Protein AF-0000000066527204 (afdb_homodimer)

Organism: Pseudomonas aeruginosa (strain ATCC 15692 / DSM 22644 / CIP 104116 / JCM 14847 / LMG 12228 / 1C / PRS 101 / PAO1) (NCBI:txid208964)

Structure (mmCIF, N/CA/C/O backbone):
data_AF-0000000066527204-model_v1
#
loop_
_entity.id
_entity.type
_entity.pdbx_description
1 polymer 'Probable transcriptional regulator'
#
loop_
_atom_site.group_PDB
_atom_site.id
_atom_site.type_symbol
_atom_site.label_atom_id
_atom_site.label_alt_id
_atom_site.label_comp_id
_atom_site.label_asym_id
_atom_site.label_entity_id
_atom_site.label_seq_id
_atom_site.pdbx_PDB_ins_code
_atom_site.Cartn_x
_atom_site.Cartn_y
_atom_site.Cartn_z
_atom_site.occupancy
_atom_site.B_iso_or_equiv
_atom_site.auth_seq_id
_atom_site.auth_comp_id
_atom_site.auth_asym_id
_atom_site.auth_atom_id
_atom_site.pdbx_PDB_model_num
ATOM 1 N N . MET A 1 1 ? 31.859 -23.359 -24.094 1 34.75 1 MET A N 1
ATOM 2 C CA . MET A 1 1 ? 30.422 -23.547 -24.062 1 34.75 1 MET A CA 1
ATOM 3 C C . MET A 1 1 ? 29.703 -22.25 -23.734 1 34.75 1 MET A C 1
ATOM 5 O O . MET A 1 1 ? 30.031 -21.594 -22.75 1 34.75 1 MET A O 1
ATOM 9 N N . PRO A 1 2 ? 29.234 -21.422 -24.672 1 38.5 2 PRO A N 1
ATOM 10 C CA . P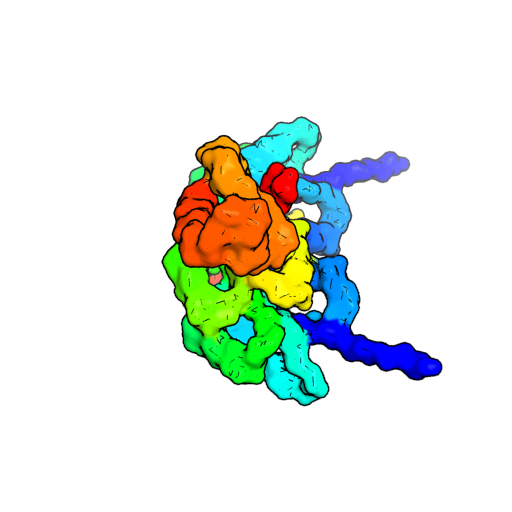RO A 1 2 ? 28.734 -20.062 -24.391 1 38.5 2 PRO A CA 1
ATOM 11 C C . PRO A 1 2 ? 27.719 -20.047 -23.25 1 38.5 2 PRO A C 1
ATOM 13 O O . PRO A 1 2 ? 26.984 -21.016 -23.047 1 38.5 2 PRO A O 1
ATOM 16 N N . SER A 1 3 ? 28.094 -19.703 -22.062 1 41.5 3 SER A N 1
ATOM 17 C CA . SER A 1 3 ? 27.156 -19.531 -20.953 1 41.5 3 SER A CA 1
ATOM 18 C C . SER A 1 3 ? 25.844 -18.922 -21.438 1 41.5 3 SER A C 1
ATOM 20 O O . SER A 1 3 ? 25.812 -17.766 -21.891 1 41.5 3 SER A O 1
ATOM 22 N N . THR A 1 4 ? 25.078 -19.594 -22.25 1 41 4 THR A N 1
ATOM 23 C CA . THR A 1 4 ? 23.766 -19.141 -22.719 1 41 4 THR A CA 1
ATOM 24 C C . THR A 1 4 ? 23.094 -18.25 -21.656 1 41 4 THR A C 1
ATOM 26 O O . THR A 1 4 ? 22.75 -18.734 -20.578 1 41 4 THR A O 1
ATOM 29 N N . ARG A 1 5 ? 23.531 -17.188 -21.453 1 47.09 5 ARG A N 1
ATOM 30 C CA . ARG A 1 5 ? 23.047 -16.188 -20.516 1 47.09 5 ARG A CA 1
ATOM 31 C C . ARG A 1 5 ? 21.531 -16.062 -20.578 1 47.09 5 ARG A C 1
ATOM 33 O O . ARG A 1 5 ? 20.984 -15.547 -21.547 1 47.09 5 ARG A O 1
ATOM 40 N N . SER A 1 6 ? 20.812 -17.141 -20.062 1 55.22 6 SER A N 1
ATOM 41 C CA . SER A 1 6 ? 19.344 -17.172 -20.031 1 55.22 6 SER A CA 1
ATOM 42 C C . SER A 1 6 ? 18.766 -15.82 -19.656 1 55.22 6 SER A C 1
ATOM 44 O O . SER A 1 6 ? 19.312 -15.117 -18.812 1 55.22 6 SER A O 1
ATOM 46 N N . LEU A 1 7 ? 18.203 -15.102 -20.609 1 59.31 7 LEU A N 1
ATOM 47 C CA . LEU A 1 7 ? 17.562 -13.805 -20.422 1 59.31 7 LEU A CA 1
ATOM 48 C C . LEU A 1 7 ? 16.797 -13.766 -19.109 1 59.31 7 LEU A C 1
ATOM 50 O O . LEU A 1 7 ? 16.219 -14.773 -18.688 1 59.31 7 LEU A O 1
ATOM 54 N N . PRO A 1 8 ? 17.094 -12.773 -18.391 1 70.94 8 PRO A N 1
ATOM 55 C CA . PRO A 1 8 ? 16.391 -12.672 -17.109 1 70.94 8 PRO A CA 1
ATOM 56 C C . PRO A 1 8 ? 14.875 -12.82 -17.266 1 70.94 8 PRO A C 1
ATOM 58 O O . PRO A 1 8 ? 14.305 -12.422 -18.281 1 70.94 8 PRO A O 1
ATOM 61 N N . ALA A 1 9 ? 14.281 -13.539 -16.438 1 81.5 9 ALA A N 1
ATOM 62 C CA . ALA A 1 9 ? 12.82 -13.641 -16.422 1 81.5 9 ALA A CA 1
ATOM 63 C C . ALA A 1 9 ? 12.172 -12.273 -16.25 1 81.5 9 ALA A C 1
ATOM 65 O O . ALA A 1 9 ? 12.633 -11.453 -15.461 1 81.5 9 ALA A O 1
ATOM 66 N N . ARG A 1 10 ? 11.219 -11.984 -17.062 1 90.88 10 ARG A N 1
ATOM 67 C CA . ARG A 1 10 ? 10.5 -10.711 -17.016 1 90.88 10 ARG A CA 1
ATOM 68 C C . ARG A 1 10 ? 9.352 -10.773 -16.016 1 90.88 10 ARG A C 1
ATOM 70 O O . ARG A 1 10 ? 8.562 -11.719 -16.031 1 90.88 10 ARG A O 1
ATOM 77 N N . VAL A 1 11 ? 9.305 -9.812 -15.156 1 94.12 11 VAL A N 1
ATOM 78 C CA . VAL A 1 11 ? 8.242 -9.703 -14.164 1 94.12 11 VAL A CA 1
ATOM 79 C C . VAL A 1 11 ? 7.551 -8.352 -14.289 1 94.12 11 VAL A C 1
ATOM 81 O O . VAL A 1 11 ? 8.211 -7.316 -14.406 1 94.12 11 VAL A O 1
ATOM 84 N N . ILE A 1 12 ? 6.227 -8.359 -14.344 1 97 12 ILE A N 1
ATOM 85 C CA . ILE A 1 12 ? 5.457 -7.117 -14.336 1 97 12 ILE A CA 1
ATOM 86 C C . ILE A 1 12 ? 4.727 -6.977 -13.008 1 97 12 ILE A C 1
ATOM 88 O O . ILE A 1 12 ? 3.959 -7.859 -12.609 1 97 12 ILE A O 1
ATOM 92 N N . VAL A 1 13 ? 5.008 -5.918 -12.289 1 98.38 13 VAL A N 1
ATOM 93 C CA . VAL A 1 13 ? 4.359 -5.562 -11.031 1 98.38 13 VAL A CA 1
ATOM 94 C C . VAL A 1 13 ? 3.412 -4.383 -11.25 1 98.38 13 VAL A C 1
ATOM 96 O O . VAL A 1 13 ? 3.816 -3.344 -11.773 1 98.38 13 VAL A O 1
ATOM 99 N N . ALA A 1 14 ? 2.105 -4.582 -10.852 1 98.44 14 ALA A N 1
ATOM 100 C CA . ALA A 1 14 ? 1.143 -3.52 -11.133 1 98.44 14 ALA A CA 1
ATOM 101 C C . ALA A 1 14 ? 0.321 -3.188 -9.891 1 98.44 14 ALA A C 1
ATOM 103 O O . ALA A 1 14 ? -0.336 -4.062 -9.32 1 98.44 14 ALA A O 1
ATOM 104 N N . ASP A 1 15 ? 0.324 -1.989 -9.469 1 97.94 15 ASP A N 1
ATOM 105 C CA . ASP A 1 15 ? -0.426 -1.387 -8.367 1 97.94 15 ASP A CA 1
ATOM 106 C C . ASP A 1 15 ? -0.563 0.122 -8.562 1 97.94 15 ASP A C 1
ATOM 108 O O . ASP A 1 15 ? 0.391 0.792 -8.961 1 97.94 15 ASP A O 1
ATOM 112 N N . ASP A 1 16 ? -1.743 0.618 -8.328 1 95 16 ASP A N 1
ATOM 113 C CA . ASP A 1 16 ? -1.927 2.041 -8.586 1 95 16 ASP A CA 1
ATOM 114 C C . ASP A 1 16 ? -1.493 2.883 -7.391 1 95 16 ASP A C 1
ATOM 116 O O . ASP A 1 16 ? -1.488 4.113 -7.457 1 95 16 ASP A O 1
ATOM 120 N N . TYR A 1 17 ? -1.07 2.297 -6.312 1 95.38 17 TYR A N 1
ATOM 121 C CA . TYR A 1 17 ? -0.375 2.984 -5.23 1 95.38 17 TYR A CA 1
ATOM 122 C C . TYR A 1 17 ? 1.136 2.895 -5.41 1 95.38 17 TYR A C 1
ATOM 124 O O . TYR A 1 17 ? 1.727 1.828 -5.223 1 95.38 17 TYR A O 1
ATOM 132 N N . PRO A 1 18 ? 1.774 4 -5.684 1 96.31 18 PRO A N 1
ATOM 133 C CA . PRO A 1 18 ? 3.191 3.977 -6.051 1 96.31 18 PRO A CA 1
ATOM 134 C C . PRO A 1 18 ? 4.078 3.416 -4.941 1 96.31 18 PRO A C 1
ATOM 136 O O . PRO A 1 18 ? 5.016 2.66 -5.219 1 96.31 18 PRO A O 1
ATOM 139 N N . LEU A 1 19 ? 3.814 3.744 -3.701 1 96.31 19 LEU A N 1
ATOM 140 C CA . LEU A 1 19 ? 4.656 3.256 -2.615 1 96.31 19 LEU A CA 1
ATOM 141 C C . LEU A 1 19 ? 4.523 1.745 -2.459 1 96.31 19 LEU A C 1
ATOM 143 O O . LEU A 1 19 ? 5.512 1.054 -2.197 1 96.31 19 LEU A O 1
ATOM 147 N N . PHE A 1 20 ? 3.279 1.28 -2.582 1 97 20 PHE A N 1
ATOM 148 C CA . PHE A 1 20 ? 3.104 -0.165 -2.504 1 97 20 PHE A CA 1
ATOM 149 C C . PHE A 1 20 ? 3.779 -0.855 -3.684 1 97 20 PHE A C 1
ATOM 151 O O . PHE A 1 20 ? 4.441 -1.882 -3.514 1 97 20 PHE A O 1
ATOM 158 N N . ARG A 1 21 ? 3.574 -0.298 -4.863 1 98.12 21 ARG A N 1
ATOM 159 C CA . ARG A 1 21 ? 4.195 -0.821 -6.078 1 98.12 21 ARG A CA 1
ATOM 160 C C . ARG A 1 21 ? 5.711 -0.9 -5.926 1 98.12 21 ARG A C 1
ATOM 162 O O . ARG A 1 21 ? 6.32 -1.909 -6.285 1 98.12 21 ARG A O 1
ATOM 169 N N . ASP A 1 22 ? 6.309 0.138 -5.418 1 97.19 22 ASP A N 1
ATOM 170 C CA . ASP A 1 22 ? 7.746 0.154 -5.16 1 97.19 22 ASP A CA 1
ATOM 171 C C . ASP A 1 22 ? 8.133 -0.944 -4.172 1 97.19 22 ASP A C 1
ATOM 173 O O . ASP A 1 22 ? 9.18 -1.582 -4.328 1 97.19 22 ASP A O 1
ATOM 177 N N . GLY A 1 23 ? 7.289 -1.097 -3.127 1 97.44 23 GLY A N 1
ATOM 178 C CA . GLY A 1 23 ? 7.512 -2.178 -2.18 1 97.44 23 GLY A CA 1
ATOM 179 C C . GLY A 1 23 ? 7.512 -3.549 -2.83 1 97.44 23 GLY A C 1
ATOM 180 O O . GLY A 1 23 ? 8.398 -4.367 -2.564 1 97.44 23 GLY A O 1
ATOM 181 N N . LEU A 1 24 ? 6.539 -3.766 -3.672 1 97.62 24 LEU A N 1
ATOM 182 C CA . LEU A 1 24 ? 6.457 -5.035 -4.387 1 97.62 24 LEU A CA 1
ATOM 183 C C . LEU A 1 24 ? 7.68 -5.242 -5.27 1 97.62 24 LEU A C 1
ATOM 185 O O . LEU A 1 24 ? 8.234 -6.344 -5.324 1 97.62 24 LEU A O 1
ATOM 189 N N . ARG A 1 25 ? 8.055 -4.215 -6.031 1 97.62 25 ARG A N 1
ATOM 190 C CA . ARG A 1 25 ? 9.242 -4.289 -6.879 1 97.62 25 ARG A CA 1
ATOM 191 C C . ARG A 1 25 ? 10.469 -4.711 -6.07 1 97.62 25 ARG A C 1
ATOM 193 O O . ARG A 1 25 ? 11.25 -5.555 -6.512 1 97.62 25 ARG A O 1
ATOM 200 N N . ARG A 1 26 ? 10.633 -4.145 -4.898 1 97.06 26 ARG A N 1
ATOM 201 C CA . ARG A 1 26 ? 11.773 -4.457 -4.047 1 97.06 26 ARG A CA 1
ATOM 202 C C . ARG A 1 26 ? 11.727 -5.91 -3.582 1 97.06 26 ARG A C 1
ATOM 204 O O . ARG A 1 26 ? 12.758 -6.574 -3.5 1 97.06 26 ARG A O 1
ATOM 211 N N . VAL A 1 27 ? 10.539 -6.32 -3.23 1 96.06 27 VAL A N 1
ATOM 212 C CA . VAL A 1 27 ? 10.367 -7.711 -2.828 1 96.06 27 VAL A CA 1
ATOM 213 C C . VAL A 1 27 ? 10.773 -8.633 -3.975 1 96.06 27 VAL A C 1
ATOM 215 O O . VAL A 1 27 ? 11.531 -9.586 -3.773 1 96.06 27 VAL A O 1
ATOM 218 N N . VAL A 1 28 ? 10.312 -8.344 -5.207 1 95.38 28 VAL A N 1
ATOM 219 C CA . VAL A 1 28 ? 10.633 -9.172 -6.371 1 95.38 28 VAL A CA 1
ATOM 220 C C . VAL A 1 28 ? 12.148 -9.172 -6.602 1 95.38 28 VAL A C 1
ATOM 222 O O . VAL A 1 28 ? 12.742 -10.227 -6.82 1 95.38 28 VAL A O 1
ATOM 225 N N . ARG A 1 29 ? 12.781 -8.039 -6.469 1 95.44 29 ARG A N 1
ATOM 226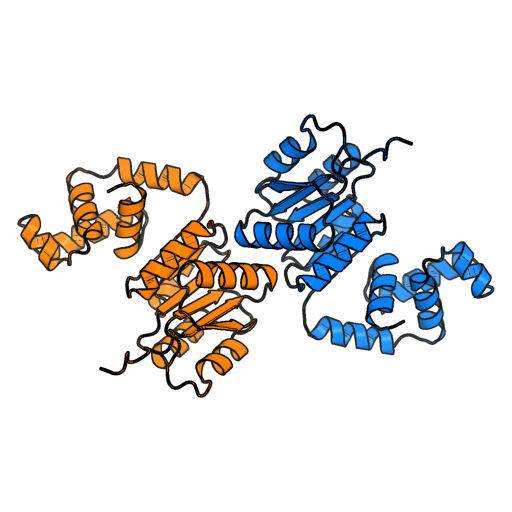 C CA . ARG A 1 29 ? 14.219 -7.922 -6.703 1 95.44 29 ARG A CA 1
ATOM 227 C C . ARG A 1 29 ? 15.008 -8.727 -5.672 1 95.44 29 ARG A C 1
ATOM 229 O O . ARG A 1 29 ? 16.047 -9.297 -5.992 1 95.44 29 ARG A O 1
ATOM 236 N N . ARG A 1 30 ? 14.523 -8.719 -4.527 1 93.75 30 ARG A N 1
ATOM 237 C CA . ARG A 1 30 ? 15.211 -9.414 -3.445 1 93.75 30 ARG A CA 1
ATOM 238 C C . ARG A 1 30 ? 15.086 -10.93 -3.594 1 93.75 30 ARG A C 1
ATOM 240 O O . ARG A 1 30 ? 16.062 -11.656 -3.375 1 93.75 30 ARG A O 1
ATOM 247 N N . TYR A 1 31 ? 13.953 -11.391 -3.99 1 88.31 31 TYR A N 1
ATOM 248 C CA . TYR A 1 31 ? 13.672 -12.82 -3.963 1 88.31 31 TYR A CA 1
ATOM 249 C C . TYR A 1 31 ? 13.859 -13.438 -5.344 1 88.31 31 TYR A C 1
ATOM 251 O O . TYR A 1 31 ? 14.008 -14.656 -5.469 1 88.31 31 TYR A O 1
ATOM 259 N N . LEU A 1 32 ? 13.797 -12.633 -6.387 1 87.81 32 LEU A N 1
ATOM 260 C CA . LEU A 1 32 ? 14.094 -13.008 -7.766 1 87.81 32 LEU A CA 1
ATOM 261 C C . LEU A 1 32 ? 15.117 -12.055 -8.375 1 87.81 32 LEU A C 1
ATOM 263 O O . LEU A 1 32 ? 14.812 -11.328 -9.32 1 87.81 32 LEU A O 1
ATOM 267 N N . PRO A 1 33 ? 16.375 -12.148 -7.926 1 88.44 33 PRO A N 1
ATOM 268 C CA . PRO A 1 33 ? 17.391 -11.133 -8.234 1 88.44 33 PRO A CA 1
ATOM 269 C C . PRO A 1 33 ? 17.734 -11.078 -9.719 1 88.44 33 PRO A C 1
ATOM 271 O O . PRO A 1 33 ? 18.203 -10.055 -10.219 1 88.44 33 PRO A O 1
ATOM 274 N N . GLN A 1 34 ? 17.453 -12.055 -10.484 1 84.69 34 GLN A N 1
ATOM 275 C CA . GLN A 1 34 ? 17.812 -12.07 -11.891 1 84.69 34 GLN A CA 1
ATOM 276 C C . GLN A 1 34 ? 16.672 -11.547 -12.766 1 84.69 34 GLN A C 1
ATOM 278 O O . GLN A 1 34 ? 16.844 -11.367 -13.969 1 84.69 34 GLN A O 1
ATOM 283 N N . ALA A 1 35 ? 15.57 -11.297 -12.18 1 87.38 35 ALA A N 1
ATOM 284 C CA . ALA A 1 35 ? 14.391 -10.906 -12.945 1 87.38 35 ALA A CA 1
ATOM 285 C C . ALA A 1 35 ? 14.484 -9.453 -13.406 1 87.38 35 ALA A C 1
ATOM 287 O O . ALA A 1 35 ? 15.031 -8.609 -12.688 1 87.38 35 ALA A O 1
ATOM 288 N N . ALA A 1 36 ? 14.039 -9.242 -14.594 1 92.38 36 ALA A N 1
ATOM 289 C CA . ALA A 1 36 ? 13.797 -7.879 -15.07 1 92.38 36 ALA A CA 1
ATOM 290 C C . ALA A 1 36 ? 12.398 -7.402 -14.695 1 92.38 36 ALA A C 1
ATOM 292 O O . ALA A 1 36 ? 11.398 -7.941 -15.195 1 92.38 36 ALA A O 1
ATOM 293 N N . VAL A 1 37 ? 12.336 -6.383 -13.891 1 95.31 37 VAL A N 1
ATOM 294 C CA . VAL A 1 37 ? 11.047 -5.98 -13.328 1 95.31 37 VAL A CA 1
ATOM 295 C C . VAL A 1 37 ? 10.555 -4.707 -14.023 1 95.31 37 VAL A C 1
ATOM 297 O O . VAL A 1 37 ? 11.305 -3.732 -14.141 1 95.31 37 VAL A O 1
ATOM 300 N N . SER A 1 38 ? 9.359 -4.75 -14.523 1 96.56 38 SER A N 1
ATOM 301 C CA . SER A 1 38 ? 8.648 -3.574 -15.016 1 96.56 38 SER A CA 1
ATOM 302 C C . SER A 1 38 ? 7.457 -3.234 -14.133 1 96.56 38 SER A C 1
ATOM 304 O O . SER A 1 38 ? 6.879 -4.117 -13.492 1 96.56 38 SER A O 1
ATOM 306 N N . GLU A 1 39 ? 7.137 -1.976 -14.07 1 97.88 39 GLU A N 1
ATOM 307 C CA . GLU A 1 39 ? 6.082 -1.497 -13.18 1 97.88 39 GLU A CA 1
ATOM 308 C C . GLU A 1 39 ? 4.945 -0.853 -13.977 1 97.88 39 GLU A C 1
ATOM 310 O O . GLU A 1 39 ? 5.184 -0.199 -14.992 1 97.88 39 GLU A O 1
ATOM 315 N N . ALA A 1 40 ? 3.732 -1.019 -13.484 1 97.88 40 ALA A N 1
ATOM 316 C CA . ALA A 1 40 ? 2.543 -0.426 -14.094 1 97.88 40 ALA A CA 1
ATOM 317 C C . ALA A 1 40 ? 1.574 0.078 -13.031 1 97.88 40 ALA A C 1
ATOM 319 O O . ALA A 1 40 ? 1.471 -0.507 -11.953 1 97.88 40 ALA A O 1
ATOM 320 N N . GLY A 1 41 ? 0.869 1.158 -13.367 1 97.25 41 GLY A N 1
ATOM 321 C CA . GLY A 1 41 ? -0.131 1.712 -12.469 1 97.25 41 GLY A CA 1
ATOM 322 C C . GLY A 1 41 ? -1.551 1.521 -12.969 1 97.25 41 GLY A C 1
ATOM 323 O O . GLY A 1 41 ? -2.5 2.02 -12.352 1 97.25 41 GLY A O 1
ATOM 324 N N . SER A 1 42 ? -1.715 0.875 -14.117 1 96.75 42 SER A N 1
ATOM 325 C CA . SER A 1 42 ? -3.01 0.557 -14.703 1 96.75 42 SER A CA 1
ATOM 326 C C . SER A 1 42 ? -2.938 -0.716 -15.539 1 96.75 42 SER A C 1
ATOM 328 O O . SER A 1 42 ? -1.848 -1.179 -15.883 1 96.75 42 SER A O 1
ATOM 330 N N . PHE A 1 43 ? -4.141 -1.283 -15.812 1 98.19 43 PHE A N 1
ATOM 331 C CA . PHE A 1 43 ? -4.133 -2.516 -16.594 1 98.19 43 PHE A CA 1
ATOM 332 C C . PHE A 1 43 ? -3.709 -2.246 -18.031 1 98.19 43 PHE A C 1
ATOM 334 O O . PHE A 1 43 ? -3.037 -3.072 -18.641 1 98.19 43 PHE A O 1
ATOM 341 N N . ASP A 1 44 ? -4.062 -1.069 -18.578 1 97.31 44 ASP A N 1
ATOM 342 C CA . ASP A 1 44 ? -3.596 -0.7 -19.906 1 97.31 44 ASP A CA 1
ATOM 343 C C . ASP A 1 44 ? -2.07 -0.69 -19.969 1 97.31 44 ASP A C 1
ATOM 345 O O . ASP A 1 44 ? -1.484 -1.148 -20.953 1 97.31 44 ASP A O 1
ATOM 349 N N . GLU A 1 45 ? -1.463 -0.201 -18.984 1 97.56 45 GLU A N 1
ATOM 350 C CA . GLU A 1 45 ? -0.004 -0.195 -18.922 1 97.56 45 GLU A CA 1
ATOM 351 C C . GLU A 1 45 ? 0.55 -1.614 -18.828 1 97.56 45 GLU A C 1
ATOM 353 O O . GLU A 1 45 ? 1.595 -1.917 -19.422 1 97.56 45 GLU A O 1
ATOM 358 N N . VAL A 1 46 ? -0.121 -2.494 -18.094 1 98.06 46 VAL A N 1
ATOM 359 C CA . VAL A 1 46 ? 0.277 -3.895 -18 1 98.06 46 VAL A CA 1
ATOM 360 C C . VAL A 1 46 ? 0.302 -4.516 -19.406 1 98.06 46 VAL A C 1
ATOM 362 O O . VAL A 1 46 ? 1.281 -5.164 -19.781 1 98.06 46 VAL A O 1
ATOM 365 N N . LEU A 1 47 ? -0.801 -4.273 -20.125 1 97.06 47 LEU A N 1
ATOM 366 C CA . LEU A 1 47 ? -0.916 -4.859 -21.469 1 97.06 47 LEU A CA 1
ATOM 367 C C . LEU A 1 47 ? 0.177 -4.328 -22.391 1 97.06 47 LEU A C 1
ATOM 369 O O . LEU A 1 47 ? 0.757 -5.082 -23.172 1 97.06 47 LEU A O 1
ATOM 373 N N . ARG A 1 48 ? 0.442 -3.055 -22.266 1 96.44 48 ARG A N 1
ATOM 374 C CA . ARG A 1 48 ? 1.489 -2.455 -23.094 1 96.44 48 ARG A CA 1
ATOM 375 C C . ARG A 1 48 ? 2.854 -3.053 -22.766 1 96.44 48 ARG A C 1
ATOM 377 O O . ARG A 1 48 ? 3.613 -3.41 -23.672 1 96.44 48 ARG A O 1
ATOM 384 N N . LEU A 1 49 ? 3.176 -3.191 -21.531 1 96.06 49 LEU A N 1
ATOM 385 C CA . LEU A 1 49 ? 4.449 -3.75 -21.094 1 96.06 49 LEU A CA 1
ATOM 386 C C . LEU A 1 49 ? 4.57 -5.215 -21.5 1 96.06 49 LEU A C 1
ATOM 388 O O . LEU A 1 49 ? 5.641 -5.668 -21.906 1 96.06 49 LEU A O 1
ATOM 392 N N . ALA A 1 50 ? 3.473 -5.914 -21.344 1 95.06 50 ALA A N 1
ATOM 393 C CA . ALA A 1 50 ? 3.473 -7.344 -21.656 1 95.06 50 ALA A CA 1
ATOM 394 C C . ALA A 1 50 ? 3.74 -7.582 -23.141 1 95.06 50 ALA A C 1
ATOM 396 O O . ALA A 1 50 ? 4.422 -8.547 -23.516 1 95.06 50 ALA A O 1
ATOM 397 N N . SER A 1 51 ? 3.203 -6.703 -23.906 1 91.25 51 SER A N 1
ATOM 398 C CA . SER A 1 51 ? 3.293 -6.898 -25.359 1 91.25 51 SER A CA 1
ATOM 399 C C . SER A 1 51 ? 4.582 -6.301 -25.906 1 91.25 51 SER A C 1
ATOM 401 O O . SER A 1 51 ? 4.84 -6.391 -27.109 1 91.25 51 SER A O 1
ATOM 403 N N . SER A 1 52 ? 5.297 -5.66 -25.031 1 81.94 52 SER A N 1
ATOM 404 C CA . SER A 1 52 ? 6.52 -5.023 -25.516 1 81.94 52 SER A CA 1
ATOM 405 C C . SER A 1 52 ? 7.473 -6.051 -26.125 1 81.94 52 SER A C 1
ATOM 407 O O . SER A 1 52 ? 7.441 -7.227 -25.766 1 81.94 52 SER A O 1
ATOM 409 N N . VAL A 1 53 ? 8.156 -5.613 -27.141 1 63.94 53 VAL A N 1
ATOM 410 C CA . VAL A 1 53 ? 8.922 -6.387 -28.109 1 63.94 53 VAL A CA 1
ATOM 411 C C . VAL A 1 53 ? 10.031 -7.152 -27.406 1 63.94 53 VAL A C 1
ATOM 413 O O . VAL A 1 53 ? 11.117 -6.609 -27.156 1 63.94 53 VAL A O 1
ATOM 416 N N . SER A 1 54 ? 9.812 -7.508 -26.219 1 64.5 54 SER A N 1
ATOM 417 C CA . SER A 1 54 ? 10.844 -8.367 -25.656 1 64.5 54 SER A CA 1
ATOM 418 C C . SER A 1 54 ? 10.695 -9.805 -26.141 1 64.5 54 SER A C 1
ATOM 420 O O . SER A 1 54 ? 9.578 -10.266 -26.406 1 64.5 54 SER A O 1
ATOM 422 N N . PRO A 1 55 ? 11.734 -10.383 -26.531 1 65.94 55 PRO A N 1
ATOM 423 C CA . PRO A 1 55 ? 11.711 -11.758 -27.031 1 65.94 55 PRO A CA 1
ATOM 424 C C . PRO A 1 55 ? 10.977 -12.719 -26.109 1 65.94 55 PRO A C 1
ATOM 426 O O . PRO A 1 55 ? 10.375 -13.695 -26.562 1 65.94 55 PRO A O 1
ATOM 429 N N . GLU A 1 56 ? 11.023 -12.328 -24.859 1 76.62 56 GLU A N 1
ATOM 430 C CA . GLU A 1 56 ? 10.398 -13.289 -23.953 1 76.62 56 GLU A CA 1
ATOM 431 C C . GLU A 1 56 ? 9.18 -12.688 -23.266 1 76.62 56 GLU A C 1
ATOM 433 O O . GLU A 1 56 ? 9.203 -11.531 -22.844 1 76.62 56 GLU A O 1
ATOM 438 N N . PRO A 1 57 ? 8.164 -13.461 -23.234 1 84.88 57 PRO A N 1
ATOM 439 C CA . PRO A 1 57 ? 6.977 -13.031 -22.5 1 84.88 57 PRO A CA 1
ATOM 440 C C . PRO A 1 57 ? 7.23 -12.891 -21 1 84.88 57 PRO A C 1
ATOM 442 O O . PRO A 1 57 ? 8.211 -13.422 -20.484 1 84.88 57 PRO A O 1
ATOM 445 N N . PRO A 1 58 ? 6.426 -12.133 -20.406 1 91 58 PRO A N 1
ATOM 446 C CA . PRO A 1 58 ? 6.57 -12.086 -18.953 1 91 58 PRO A CA 1
ATOM 447 C C . PRO A 1 58 ? 6.402 -13.453 -18.297 1 91 58 PRO A C 1
ATOM 449 O O . PRO A 1 58 ? 5.527 -14.227 -18.688 1 91 58 PRO A O 1
ATOM 452 N N . ALA A 1 59 ? 7.273 -13.703 -17.438 1 86.44 59 ALA A N 1
ATOM 453 C CA . ALA A 1 59 ? 7.195 -14.961 -16.719 1 86.44 59 ALA A CA 1
ATOM 454 C C . ALA A 1 59 ? 6.227 -14.859 -15.539 1 86.44 59 ALA A C 1
ATOM 456 O O . ALA A 1 59 ? 5.652 -15.859 -15.102 1 86.44 59 ALA A O 1
ATOM 457 N N . LEU A 1 60 ? 6.039 -13.641 -15.039 1 91.12 60 LEU A N 1
ATOM 458 C CA . LEU A 1 60 ? 5.262 -13.438 -13.828 1 91.12 60 LEU A CA 1
ATOM 459 C C . LEU A 1 60 ? 4.555 -12.086 -13.852 1 91.12 60 LEU A C 1
ATOM 461 O O . LEU A 1 60 ? 5.164 -11.062 -14.188 1 91.12 60 LEU A O 1
ATOM 465 N N . PHE A 1 61 ? 3.234 -12.133 -13.602 1 95.56 61 PHE A N 1
ATOM 466 C CA . PHE A 1 61 ? 2.428 -10.945 -13.336 1 95.56 61 PHE A CA 1
ATOM 467 C C . PHE A 1 61 ? 2.068 -10.859 -11.859 1 95.56 61 PHE A C 1
ATOM 469 O O . PHE A 1 61 ? 1.569 -11.828 -11.281 1 95.56 61 PHE A O 1
ATOM 476 N N . VAL A 1 62 ? 2.387 -9.812 -11.195 1 97.19 62 VAL A N 1
ATOM 477 C CA . VAL A 1 62 ? 1.937 -9.492 -9.844 1 97.19 62 VAL A CA 1
ATOM 478 C C . VAL A 1 62 ? 0.999 -8.289 -9.883 1 97.19 62 VAL A C 1
ATOM 480 O O . VAL A 1 62 ? 1.447 -7.148 -10.031 1 97.19 62 VAL A O 1
ATOM 483 N N . LEU A 1 63 ? -0.306 -8.555 -9.695 1 97.94 63 LEU A N 1
ATOM 484 C CA . LEU A 1 63 ? -1.3 -7.551 -10.07 1 97.94 63 LEU A CA 1
ATOM 485 C C . LEU A 1 63 ? -2.199 -7.215 -8.883 1 97.94 63 LEU A C 1
ATOM 487 O O . LEU A 1 63 ? -2.699 -8.117 -8.203 1 97.94 63 LEU A O 1
ATOM 491 N N . ASP A 1 64 ? -2.436 -5.965 -8.656 1 97.38 64 ASP A N 1
ATOM 492 C CA . ASP A 1 64 ? -3.479 -5.504 -7.742 1 97.38 64 ASP A CA 1
ATOM 493 C C . ASP A 1 64 ? -4.867 -5.805 -8.305 1 97.38 64 ASP A C 1
ATOM 495 O O . ASP A 1 64 ? -5.16 -5.492 -9.461 1 97.38 64 ASP A O 1
ATOM 499 N N . LEU A 1 65 ? -5.73 -6.332 -7.5 1 96 65 LEU A N 1
ATOM 500 C CA . LEU A 1 65 ? -7.082 -6.68 -7.93 1 96 65 LEU A CA 1
ATOM 501 C C . LEU A 1 65 ? -7.875 -5.43 -8.297 1 96 65 LEU A C 1
ATOM 503 O O . LEU A 1 65 ? -8.734 -5.473 -9.172 1 96 65 LEU A O 1
ATOM 507 N N . LEU A 1 66 ? -7.574 -4.316 -7.633 1 94.88 66 LEU A N 1
ATOM 508 C CA . LEU A 1 66 ? -8.344 -3.096 -7.84 1 94.88 66 LEU A CA 1
ATOM 509 C C . LEU A 1 66 ? -7.598 -2.127 -8.75 1 94.88 66 LEU A C 1
ATOM 511 O O . LEU A 1 66 ? -7.828 -0.916 -8.688 1 94.88 66 LEU A O 1
ATOM 515 N N . LEU A 1 67 ? -6.699 -2.592 -9.484 1 96.62 67 LEU A N 1
ATOM 516 C CA . LEU A 1 67 ? -5.953 -1.801 -10.461 1 96.62 67 LEU A CA 1
ATOM 517 C C . LEU A 1 67 ? -6.898 -1.131 -11.453 1 96.62 67 LEU A C 1
ATOM 519 O O . LEU A 1 67 ? -7.832 -1.764 -11.953 1 96.62 67 LEU A O 1
ATOM 523 N N . PRO A 1 68 ? -6.742 0.171 -11.75 1 94.56 68 PRO A N 1
ATOM 524 C CA . PRO A 1 68 ? -7.59 0.824 -12.75 1 94.56 68 PRO A CA 1
ATOM 525 C C . PRO A 1 68 ? -7.621 0.072 -14.078 1 94.56 68 PRO A C 1
ATOM 527 O O . PRO A 1 68 ? -6.57 -0.249 -14.633 1 94.56 68 PRO A O 1
ATOM 530 N N . GLY A 1 69 ? -8.859 -0.253 -14.547 1 96.19 69 GLY A N 1
ATOM 531 C CA . GLY A 1 69 ? -9.039 -0.923 -15.828 1 96.19 69 GLY A CA 1
ATOM 532 C C . GLY A 1 69 ? -9.016 -2.436 -15.719 1 96.19 69 GLY A C 1
ATOM 533 O O . GLY A 1 69 ? -9.156 -3.139 -16.719 1 96.19 69 GLY A O 1
ATOM 534 N N . PHE A 1 70 ? -8.836 -2.932 -14.469 1 95.88 70 PHE A N 1
ATOM 535 C CA . PHE A 1 70 ? -8.727 -4.371 -14.266 1 95.88 70 PHE A CA 1
ATOM 536 C C . PHE A 1 70 ? -10.078 -4.969 -13.867 1 95.88 70 PHE A C 1
ATOM 538 O O . PHE A 1 70 ? -10.641 -4.605 -12.836 1 95.88 70 PHE A O 1
ATOM 545 N N . ALA A 1 71 ? -10.602 -5.738 -14.703 1 95 71 ALA A N 1
ATOM 546 C CA . ALA A 1 71 ? -11.773 -6.555 -14.414 1 95 71 ALA A CA 1
ATOM 547 C C . ALA A 1 71 ? -11.375 -7.996 -14.094 1 95 71 ALA A C 1
ATOM 549 O O . ALA A 1 71 ? -11.016 -8.758 -14.992 1 95 71 ALA A O 1
ATOM 550 N N . ALA A 1 72 ? -11.539 -8.328 -12.875 1 92.62 72 ALA A N 1
ATOM 551 C CA . ALA A 1 72 ? -10.875 -9.492 -12.297 1 92.62 72 ALA A CA 1
ATOM 552 C C . ALA A 1 72 ? -10.961 -10.695 -13.242 1 92.62 72 ALA A C 1
ATOM 554 O O . ALA A 1 72 ? -9.984 -11.023 -13.922 1 92.62 72 ALA A O 1
ATOM 555 N N . SER A 1 73 ? -12.086 -11.266 -13.5 1 92.94 73 SER A N 1
ATOM 556 C CA . SER A 1 73 ? -12.211 -12.492 -14.281 1 92.94 73 SER A CA 1
ATOM 557 C C . SER A 1 73 ? -11.836 -12.258 -15.742 1 92.94 73 SER A C 1
ATOM 559 O O . SER A 1 73 ? -11.016 -12.984 -16.297 1 92.94 73 SER A O 1
ATOM 561 N N . GLN A 1 74 ? -12.305 -11.195 -16.328 1 96.62 74 GLN A N 1
ATOM 562 C CA . GLN A 1 74 ? -12.07 -10.914 -17.75 1 96.62 74 GLN A CA 1
ATOM 563 C C . GLN A 1 74 ? -10.602 -10.617 -18.016 1 96.62 74 GLN A C 1
ATOM 565 O O . GLN A 1 74 ? -10.031 -11.109 -19 1 96.62 74 GLN A O 1
ATOM 570 N N . SER A 1 75 ? -10.008 -9.82 -17.203 1 98.25 75 SER A N 1
ATOM 571 C CA . SER A 1 75 ? -8.617 -9.414 -17.391 1 98.25 75 SER A CA 1
ATOM 572 C C . SER A 1 75 ? -7.668 -10.594 -17.172 1 98.25 75 SER A C 1
ATOM 574 O O . SER A 1 75 ? -6.691 -10.75 -17.922 1 98.25 75 SER A O 1
ATOM 57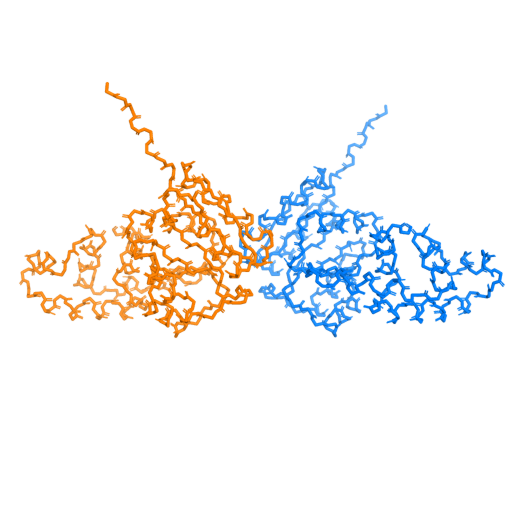6 N N . ILE A 1 76 ? -7.934 -11.422 -16.203 1 95.75 76 ILE A N 1
ATOM 577 C CA . ILE A 1 76 ? -7.098 -12.586 -15.93 1 95.75 76 ILE A CA 1
ATOM 578 C C . ILE A 1 76 ? -7.191 -13.578 -17.094 1 95.75 76 ILE A C 1
ATOM 580 O O . ILE A 1 76 ? -6.176 -14.094 -17.562 1 95.75 76 ILE A O 1
ATOM 584 N N . GLU A 1 77 ? -8.422 -13.781 -17.531 1 95.25 77 GLU A N 1
ATOM 585 C CA . GLU A 1 77 ? -8.617 -14.68 -18.656 1 95.25 77 GLU A CA 1
ATOM 586 C C . GLU A 1 77 ? -7.863 -14.195 -19.891 1 95.25 77 GLU A C 1
ATOM 588 O O . GLU A 1 77 ? -7.27 -15 -20.625 1 95.25 77 GLU A O 1
ATOM 593 N N . ARG A 1 78 ? -7.945 -12.906 -20.094 1 97.12 78 ARG A N 1
ATOM 594 C CA . ARG A 1 78 ? -7.234 -12.305 -21.219 1 97.12 78 ARG A CA 1
ATOM 595 C C . ARG A 1 78 ? -5.734 -12.555 -21.109 1 97.12 78 ARG A C 1
ATOM 597 O O . ARG A 1 78 ? -5.102 -12.969 -22.094 1 97.12 78 ARG A O 1
ATOM 604 N N . LEU A 1 79 ? -5.164 -12.344 -20 1 95.81 79 LEU A N 1
ATOM 605 C CA . LEU A 1 79 ? -3.738 -12.57 -19.797 1 95.81 79 LEU A CA 1
ATOM 606 C C . LEU A 1 79 ? -3.396 -14.047 -19.953 1 95.81 79 LEU A C 1
ATOM 608 O O . LEU A 1 79 ? -2.396 -14.398 -20.578 1 95.81 79 LEU A O 1
ATOM 612 N N . ARG A 1 80 ? -4.246 -14.875 -19.359 1 92.25 80 ARG A N 1
ATOM 613 C CA . ARG A 1 80 ? -3.998 -16.312 -19.406 1 92.25 80 ARG A CA 1
ATOM 614 C C . ARG A 1 80 ? -3.996 -16.812 -20.844 1 92.25 80 ARG A C 1
ATOM 616 O O . ARG A 1 80 ? -3.143 -17.625 -21.234 1 92.25 80 ARG A O 1
ATOM 623 N N . ARG A 1 81 ? -4.902 -16.359 -21.625 1 92 81 ARG A N 1
ATOM 624 C CA . ARG A 1 81 ? -4.984 -16.766 -23.016 1 92 81 ARG A CA 1
ATOM 625 C C . ARG A 1 81 ? -3.756 -16.297 -23.797 1 92 81 ARG A C 1
ATOM 627 O O . ARG A 1 81 ? -3.223 -17.031 -24.625 1 92 81 ARG A O 1
ATOM 634 N N . ALA A 1 82 ? -3.305 -15.141 -23.531 1 93.25 82 ALA A N 1
ATOM 635 C CA . ALA A 1 82 ? -2.201 -14.539 -24.281 1 93.25 82 ALA A CA 1
ATOM 636 C C . ALA A 1 82 ? -0.855 -15.055 -23.781 1 93.25 82 ALA A C 1
ATOM 638 O O . ALA A 1 82 ? 0.099 -15.164 -24.547 1 93.25 82 ALA A O 1
ATOM 639 N N . TYR A 1 83 ? -0.8 -15.391 -22.453 1 89.44 83 TYR A N 1
ATOM 640 C CA . TYR A 1 83 ? 0.438 -15.82 -21.812 1 89.44 83 TYR A CA 1
ATOM 641 C C . TYR A 1 83 ? 0.226 -17.109 -21.031 1 89.44 83 TYR A C 1
ATOM 643 O O . TYR A 1 83 ? 0.292 -17.109 -19.797 1 89.44 83 TYR A O 1
ATOM 651 N N . ARG A 1 84 ? 0.137 -18.188 -21.703 1 84.75 84 ARG A N 1
ATOM 652 C CA . ARG A 1 84 ? -0.322 -19.484 -21.203 1 84.75 84 ARG A CA 1
ATOM 653 C C . ARG A 1 84 ? 0.576 -19.984 -20.078 1 84.75 84 ARG A C 1
ATOM 655 O O . ARG A 1 84 ? 0.11 -20.672 -19.172 1 84.75 84 ARG A O 1
ATOM 662 N N . HIS A 1 85 ? 1.829 -19.578 -20.094 1 79.44 85 HIS A N 1
ATOM 663 C CA . HIS A 1 85 ? 2.775 -20.188 -19.172 1 79.44 85 HIS A CA 1
ATOM 664 C C . HIS A 1 85 ? 3.197 -19.188 -18.078 1 79.44 85 HIS A C 1
ATOM 666 O O . HIS A 1 85 ? 3.973 -19.531 -17.188 1 79.44 85 HIS A O 1
ATOM 672 N N . SER A 1 86 ? 2.725 -17.953 -18.203 1 86.44 86 SER A N 1
ATOM 673 C CA . SER A 1 86 ? 3.061 -16.953 -17.203 1 86.44 86 SER A CA 1
ATOM 674 C C . SER A 1 86 ? 2.338 -17.234 -15.883 1 86.44 86 SER A C 1
ATOM 676 O O . SER A 1 86 ? 1.189 -17.688 -15.875 1 86.44 86 SER A O 1
ATOM 678 N N . ALA A 1 87 ? 3.031 -17.016 -14.828 1 87 87 ALA A N 1
ATOM 679 C CA . ALA A 1 87 ? 2.35 -17.016 -13.539 1 87 87 ALA A CA 1
ATOM 680 C C . ALA A 1 87 ? 1.607 -15.695 -13.32 1 87 87 ALA A C 1
ATOM 682 O O . ALA A 1 87 ? 2.121 -14.625 -13.656 1 87 87 ALA A O 1
ATOM 683 N N . ILE A 1 88 ? 0.364 -15.82 -12.891 1 92.44 88 ILE A N 1
ATOM 684 C CA . ILE A 1 88 ? -0.46 -14.656 -12.594 1 92.44 88 ILE A CA 1
ATOM 685 C C . ILE A 1 88 ? -0.829 -14.648 -11.109 1 92.44 88 ILE A C 1
ATOM 687 O O . ILE A 1 88 ? -1.532 -15.547 -10.641 1 92.44 88 ILE A O 1
ATOM 691 N N . VAL A 1 89 ? -0.353 -13.672 -10.414 1 93.56 89 VAL A N 1
ATOM 692 C CA . VAL A 1 89 ? -0.601 -13.555 -8.984 1 93.56 89 VAL A CA 1
ATOM 693 C C . VAL A 1 89 ? -1.379 -12.273 -8.688 1 93.56 89 VAL A C 1
ATOM 695 O O . VAL A 1 89 ? -0.999 -11.195 -9.148 1 93.56 89 VAL A O 1
ATOM 698 N N . ILE A 1 90 ? -2.43 -12.422 -7.934 1 95 90 ILE A N 1
ATOM 699 C CA . ILE A 1 90 ? -3.227 -11.281 -7.508 1 95 90 ILE A CA 1
ATOM 700 C C . ILE A 1 90 ? -2.838 -10.883 -6.086 1 95 90 ILE A C 1
ATOM 702 O O . ILE A 1 90 ? -2.729 -11.734 -5.203 1 95 90 ILE A O 1
ATOM 706 N N . VAL A 1 91 ? -2.52 -9.641 -5.859 1 95.38 91 VAL A N 1
ATOM 707 C CA . VAL A 1 91 ? -2.273 -9.07 -4.539 1 95.38 91 VAL A CA 1
ATOM 708 C C . VAL A 1 91 ? -3.365 -8.055 -4.203 1 95.38 91 VAL A C 1
ATOM 710 O O . VAL A 1 91 ? -3.58 -7.098 -4.945 1 95.38 91 VAL A O 1
ATOM 713 N N . SER A 1 92 ? -4.043 -8.195 -3.074 1 93.62 92 SER A N 1
ATOM 714 C CA . SER A 1 92 ? -5.215 -7.344 -2.885 1 93.62 92 SER A CA 1
ATOM 715 C C . SER A 1 92 ? -5.469 -7.07 -1.406 1 93.62 92 SER A C 1
ATOM 717 O O . SER A 1 92 ? -5.043 -7.844 -0.545 1 93.62 92 SER A O 1
ATOM 719 N N . MET A 1 93 ? -6.109 -5.996 -1.184 1 91.06 93 MET A N 1
ATOM 720 C CA . MET A 1 93 ? -6.59 -5.664 0.155 1 91.06 93 MET A CA 1
ATOM 721 C C . MET A 1 93 ? -7.863 -6.438 0.482 1 91.06 93 MET A C 1
ATOM 723 O O . MET A 1 93 ? -8.258 -6.523 1.646 1 91.06 93 MET A O 1
ATOM 727 N N . LEU A 1 94 ? -8.547 -6.906 -0.555 1 88.12 94 LEU A N 1
ATOM 728 C CA . LEU A 1 94 ? -9.797 -7.641 -0.357 1 88.12 94 LEU A CA 1
ATOM 729 C C . LEU A 1 94 ? -9.516 -9.078 0.053 1 88.12 94 LEU A C 1
ATOM 731 O O . LEU A 1 94 ? -8.594 -9.711 -0.463 1 88.12 94 LEU A O 1
ATOM 735 N N . ASP A 1 95 ? -10.242 -9.484 1.023 1 76.75 95 ASP A N 1
ATOM 736 C CA . ASP A 1 95 ? -10.008 -10.828 1.557 1 76.75 95 ASP A CA 1
ATOM 737 C C . ASP A 1 95 ? -11.281 -11.672 1.489 1 76.75 95 ASP A C 1
ATOM 739 O O . ASP A 1 95 ? -11.508 -12.531 2.344 1 76.75 95 ASP A O 1
ATOM 743 N N . ASP A 1 96 ? -11.969 -11.539 0.51 1 79.12 96 ASP A N 1
ATOM 744 C CA . ASP A 1 96 ? -13.195 -12.312 0.305 1 79.12 96 ASP A CA 1
ATOM 745 C C . ASP A 1 96 ? -12.891 -13.648 -0.364 1 79.12 96 ASP A C 1
ATOM 747 O O . ASP A 1 96 ? -12.414 -13.688 -1.499 1 79.12 96 ASP A O 1
ATOM 751 N N . PRO A 1 97 ? -13.18 -14.758 0.291 1 76.19 97 PRO A N 1
ATOM 752 C CA . PRO A 1 97 ? -12.906 -16.078 -0.291 1 76.19 97 PRO A CA 1
ATOM 753 C C . PRO A 1 97 ? -13.562 -16.266 -1.659 1 76.19 97 PRO A C 1
ATOM 755 O O . PRO A 1 97 ? -12.992 -16.922 -2.531 1 76.19 97 PRO A O 1
ATOM 758 N N . ARG A 1 98 ? -14.766 -15.789 -1.787 1 81.44 98 ARG A N 1
ATOM 759 C CA . ARG A 1 98 ? -15.438 -15.906 -3.076 1 81.44 98 ARG A CA 1
ATOM 760 C C . ARG A 1 98 ? -14.633 -15.242 -4.184 1 81.44 98 ARG A C 1
ATOM 762 O O . ARG A 1 98 ? -14.555 -15.758 -5.301 1 81.44 98 ARG A O 1
ATOM 769 N N . LEU A 1 99 ? -14.078 -14.117 -3.809 1 84.25 99 LEU A N 1
ATOM 770 C CA . LEU A 1 99 ? -13.25 -13.391 -4.77 1 84.25 99 LEU A CA 1
ATOM 771 C C . LEU A 1 99 ? -11.992 -14.188 -5.109 1 84.25 99 LEU A C 1
ATOM 773 O O . LEU A 1 99 ? -11.562 -14.203 -6.266 1 84.25 99 LEU A O 1
ATOM 777 N N . VAL A 1 100 ? -11.438 -14.797 -4.125 1 82.81 100 VAL A N 1
ATOM 778 C CA . VAL A 1 100 ? -10.258 -15.625 -4.316 1 82.81 100 VAL A CA 1
ATOM 779 C C . VAL A 1 100 ? -10.57 -16.766 -5.285 1 82.81 100 VAL A C 1
ATOM 781 O O . VAL A 1 100 ? -9.828 -17 -6.234 1 82.81 100 VAL A O 1
ATOM 784 N N . ASP A 1 101 ? -11.688 -17.359 -5.02 1 81.12 101 ASP A N 1
ATOM 785 C CA . ASP A 1 101 ? -12.109 -18.453 -5.887 1 81.12 101 ASP A CA 1
ATOM 786 C C . ASP A 1 101 ? -12.312 -17.969 -7.32 1 81.12 101 ASP A C 1
ATOM 788 O O . ASP A 1 101 ? -11.914 -18.641 -8.273 1 81.12 101 ASP A O 1
ATOM 792 N N . GLU A 1 102 ? -12.93 -16.859 -7.434 1 83.06 102 GLU A N 1
ATOM 793 C CA . GLU A 1 102 ? -13.227 -16.281 -8.742 1 83.06 102 GLU A CA 1
ATOM 794 C C . GLU A 1 102 ? -11.945 -16.016 -9.531 1 83.06 102 GLU A C 1
ATOM 796 O O . GLU A 1 102 ? -11.875 -16.344 -10.719 1 83.06 102 GLU A O 1
ATOM 801 N N . VAL A 1 103 ? -10.945 -15.508 -8.875 1 89.44 103 VAL A N 1
ATOM 802 C CA . VAL A 1 103 ? -9.734 -15.133 -9.602 1 89.44 103 VAL A CA 1
ATOM 803 C C . VAL A 1 103 ? -8.938 -16.391 -9.961 1 89.44 103 VAL A C 1
ATOM 805 O O . VAL A 1 103 ? -8.352 -16.469 -11.039 1 89.44 103 VAL A O 1
ATOM 808 N N . LEU A 1 104 ? -8.953 -17.375 -9.117 1 81.56 104 LEU A N 1
ATOM 809 C CA . LEU A 1 104 ? -8.273 -18.625 -9.414 1 81.56 104 LEU A CA 1
ATOM 810 C C . LEU A 1 104 ? -8.953 -19.344 -10.578 1 81.56 104 LEU A C 1
ATOM 812 O O . LEU A 1 104 ? -8.281 -19.875 -11.469 1 81.56 104 LEU A O 1
ATOM 816 N N . ALA A 1 105 ? -10.258 -19.328 -10.539 1 82.5 105 ALA A N 1
ATOM 817 C CA . ALA A 1 105 ? -11.023 -19.938 -11.617 1 82.5 105 ALA A CA 1
ATOM 818 C C . ALA A 1 105 ? -10.758 -19.25 -12.953 1 82.5 105 ALA A C 1
ATOM 820 O O . ALA A 1 105 ? -10.773 -19.891 -14.008 1 82.5 105 ALA A O 1
ATOM 821 N N . ALA A 1 106 ? -10.484 -17.984 -12.883 1 89.25 106 ALA A N 1
ATOM 822 C CA . ALA A 1 106 ? -10.234 -17.203 -14.086 1 89.25 106 ALA A CA 1
ATOM 823 C C . ALA A 1 106 ? -8.836 -17.484 -14.641 1 89.25 106 ALA A C 1
ATOM 825 O O . ALA A 1 106 ? -8.539 -17.125 -15.781 1 89.25 106 ALA A O 1
ATOM 826 N N . GLY A 1 107 ? -7.953 -18.094 -13.805 1 87.5 107 GLY A N 1
ATOM 827 C CA . GLY A 1 107 ? -6.664 -18.516 -14.328 1 87.5 107 GLY A CA 1
ATOM 828 C C . GLY A 1 107 ? -5.496 -18 -13.516 1 87.5 107 GLY A C 1
ATOM 829 O O . GLY A 1 107 ? -4.336 -18.234 -13.867 1 87.5 107 GLY A O 1
ATOM 830 N N . ALA A 1 108 ? -5.797 -17.266 -12.422 1 89.12 108 ALA A N 1
ATOM 831 C CA . ALA A 1 108 ? -4.715 -16.844 -11.539 1 89.12 108 ALA A CA 1
ATOM 832 C C . ALA A 1 108 ? -4.062 -18.031 -10.859 1 89.12 108 ALA A C 1
ATOM 834 O O . ALA A 1 108 ? -4.723 -19.047 -10.586 1 89.12 108 ALA A O 1
ATOM 835 N N . ASP A 1 109 ? -2.793 -17.828 -10.586 1 84.31 109 ASP A N 1
ATOM 836 C CA . ASP A 1 109 ? -2.039 -18.922 -9.953 1 84.31 109 ASP A CA 1
ATOM 837 C C . ASP A 1 109 ? -1.942 -18.719 -8.445 1 84.31 109 ASP A C 1
ATOM 839 O O . ASP A 1 109 ? -1.606 -19.641 -7.711 1 84.31 109 ASP A O 1
ATOM 843 N N . GLY A 1 110 ? -2.26 -17.469 -8.031 1 85.81 110 GLY A N 1
ATOM 844 C CA . GLY A 1 110 ? -2.174 -17.172 -6.609 1 85.81 110 GLY A CA 1
ATOM 845 C C . GLY A 1 110 ? -2.902 -15.906 -6.223 1 85.81 110 GLY A C 1
ATOM 846 O O . GLY A 1 110 ? -3.195 -15.062 -7.078 1 85.81 110 GLY A O 1
ATOM 847 N N . TYR A 1 111 ? -3.225 -15.875 -4.957 1 88.94 111 TYR A N 1
ATOM 848 C CA . TYR A 1 111 ? -3.855 -14.719 -4.32 1 88.94 111 TYR A CA 1
ATOM 849 C C . TYR A 1 111 ? -3.168 -14.383 -3.004 1 88.94 111 TYR A C 1
ATOM 851 O O . TYR A 1 111 ? -3.092 -15.219 -2.102 1 88.94 111 TYR A O 1
ATOM 859 N N . LEU A 1 112 ? -2.623 -13.227 -2.955 1 91.12 112 LEU A N 1
ATOM 860 C CA . LEU A 1 112 ? -1.904 -12.773 -1.767 1 91.12 112 LEU A CA 1
ATOM 861 C C . LEU A 1 112 ? -2.578 -11.547 -1.156 1 91.12 112 LEU A C 1
ATOM 863 O O . LEU A 1 112 ? -2.928 -10.609 -1.871 1 91.12 112 LEU A O 1
ATOM 867 N N . GLY A 1 113 ? -2.725 -11.578 0.148 1 92.31 113 GLY A N 1
ATOM 868 C CA . GLY A 1 113 ? -3.236 -10.406 0.849 1 92.31 113 GLY A CA 1
ATOM 869 C C . GLY A 1 113 ? -2.205 -9.305 1.009 1 92.31 113 GLY A C 1
ATOM 870 O O . GLY A 1 113 ? -1.029 -9.586 1.258 1 92.31 113 GLY A O 1
ATOM 871 N N . LYS A 1 114 ? -2.676 -8.047 0.919 1 94.19 114 LYS A N 1
ATOM 872 C CA . LYS A 1 114 ? -1.764 -6.918 1.049 1 94.19 114 LYS A CA 1
ATOM 873 C C . LYS A 1 114 ? -1.267 -6.773 2.484 1 94.19 114 LYS A C 1
ATOM 875 O O . LYS A 1 114 ? -0.302 -6.051 2.742 1 94.19 114 LYS A O 1
ATOM 880 N N . SER A 1 115 ? -1.843 -7.449 3.381 1 90.94 115 SER A N 1
ATOM 881 C CA . SER A 1 115 ? -1.448 -7.375 4.785 1 90.94 115 SER A CA 1
ATOM 882 C C . SER A 1 115 ? -0.275 -8.305 5.078 1 90.94 115 SER A C 1
ATOM 884 O O . SER A 1 115 ? 0.254 -8.312 6.191 1 90.94 115 SER A O 1
ATOM 886 N N . LEU A 1 116 ? 0.149 -9.047 4.109 1 90.88 116 LEU A N 1
ATOM 887 C CA . LEU A 1 116 ? 1.272 -9.961 4.305 1 90.88 116 LEU A CA 1
ATOM 888 C C . LEU A 1 116 ? 2.578 -9.188 4.457 1 90.88 116 LEU A C 1
ATOM 890 O O . LEU A 1 116 ? 2.742 -8.117 3.867 1 90.88 116 LEU A O 1
ATOM 894 N N . GLU A 1 117 ? 3.459 -9.805 5.184 1 91.88 117 GLU A N 1
ATOM 895 C CA . GLU A 1 117 ? 4.809 -9.258 5.301 1 91.88 117 GLU A CA 1
ATOM 896 C C . GLU A 1 117 ? 5.609 -9.492 4.023 1 91.88 117 GLU A C 1
ATOM 898 O O . GLU A 1 117 ? 5.328 -10.422 3.268 1 91.88 117 GLU A O 1
ATOM 903 N N . ALA A 1 118 ? 6.633 -8.68 3.832 1 94.38 118 ALA A N 1
ATOM 904 C CA . ALA A 1 118 ? 7.473 -8.734 2.637 1 94.38 118 ALA A CA 1
ATOM 905 C C . ALA A 1 118 ? 8.023 -10.141 2.422 1 94.38 118 ALA A C 1
ATOM 907 O O . ALA A 1 118 ? 8.047 -10.641 1.296 1 94.38 118 ALA A O 1
ATOM 908 N N . GLY A 1 119 ? 8.453 -10.688 3.561 1 91.88 119 GLY A N 1
ATOM 909 C CA . GLY A 1 119 ? 9.016 -12.016 3.461 1 91.88 119 GLY A CA 1
ATOM 910 C C . GLY A 1 119 ? 8.023 -13.062 2.994 1 91.88 119 GLY A C 1
ATOM 911 O O . GLY A 1 119 ? 8.359 -13.953 2.213 1 91.88 119 GLY A O 1
ATOM 912 N N . GLU A 1 120 ? 6.805 -12.953 3.436 1 87.81 120 GLU A N 1
ATOM 913 C CA . GLU A 1 120 ? 5.742 -13.875 3.031 1 87.81 120 GLU A CA 1
ATOM 914 C C . GLU A 1 120 ? 5.41 -13.719 1.549 1 87.81 120 GLU A C 1
ATOM 916 O O . GLU A 1 120 ? 5.27 -14.711 0.832 1 87.81 120 GLU A O 1
ATOM 921 N N . ILE A 1 121 ? 5.332 -12.531 1.091 1 93.06 121 ILE A N 1
ATOM 922 C CA . ILE A 1 121 ? 5.078 -12.25 -0.319 1 93.06 121 ILE A CA 1
ATOM 923 C C . ILE A 1 121 ? 6.23 -12.781 -1.167 1 93.06 121 ILE A C 1
ATOM 925 O O . ILE A 1 121 ? 6.008 -13.461 -2.176 1 93.06 121 ILE A O 1
ATOM 929 N N . GLY A 1 122 ? 7.457 -12.484 -0.717 1 91.31 122 GLY A N 1
ATOM 930 C CA . GLY A 1 122 ? 8.633 -12.945 -1.436 1 91.31 122 GLY A CA 1
ATOM 931 C C . GLY A 1 122 ? 8.688 -14.453 -1.601 1 91.31 122 GLY A C 1
ATOM 932 O O . GLY A 1 122 ? 8.93 -14.953 -2.701 1 91.31 122 GLY A O 1
ATOM 933 N N . THR A 1 123 ? 8.43 -15.102 -0.528 1 83.19 123 THR A N 1
ATOM 934 C CA . THR A 1 123 ? 8.445 -16.562 -0.549 1 83.19 123 THR A CA 1
ATOM 935 C C . THR A 1 123 ? 7.367 -17.109 -1.483 1 83.19 123 THR A C 1
ATOM 937 O O . THR A 1 123 ? 7.609 -18.047 -2.242 1 83.19 123 THR A O 1
ATOM 940 N N . ALA A 1 124 ? 6.211 -16.484 -1.45 1 83.75 124 ALA A N 1
ATOM 941 C CA . ALA A 1 124 ? 5.117 -16.891 -2.332 1 83.75 124 ALA A CA 1
ATOM 942 C C . ALA A 1 124 ? 5.5 -16.703 -3.797 1 83.75 124 ALA A C 1
ATOM 944 O O . ALA A 1 124 ? 5.25 -17.578 -4.625 1 83.75 124 ALA A O 1
ATOM 945 N N . LEU A 1 125 ? 6.109 -15.602 -4.121 1 87.81 125 LEU A N 1
ATOM 946 C CA . LEU A 1 125 ? 6.488 -15.305 -5.496 1 87.81 125 LEU A CA 1
ATOM 947 C C . LEU A 1 125 ? 7.566 -16.266 -5.984 1 87.81 125 LEU A C 1
ATOM 949 O O . LEU A 1 125 ? 7.562 -16.672 -7.148 1 87.81 125 LEU A O 1
ATOM 953 N N . GLN A 1 126 ? 8.484 -16.562 -5.109 1 80.75 126 GLN A N 1
ATOM 954 C CA . GLN A 1 126 ? 9.516 -17.547 -5.457 1 80.75 126 GLN A CA 1
ATOM 955 C C . GLN A 1 126 ? 8.898 -18.891 -5.789 1 80.75 126 GLN A C 1
ATOM 957 O O . GLN A 1 126 ? 9.297 -19.547 -6.762 1 80.75 126 GLN A O 1
ATOM 962 N N . THR A 1 127 ? 7.973 -19.203 -4.988 1 73.31 127 THR A N 1
ATOM 963 C CA . THR A 1 127 ? 7.293 -20.484 -5.184 1 73.31 127 THR A CA 1
ATOM 964 C C . THR A 1 127 ? 6.531 -20.5 -6.504 1 73.31 127 THR A C 1
ATOM 966 O O . THR A 1 127 ? 6.602 -21.469 -7.258 1 73.31 127 THR A O 1
ATOM 969 N N . LEU A 1 128 ? 5.879 -19.438 -6.805 1 71.44 128 LEU A N 1
ATOM 970 C CA . LEU A 1 128 ? 5.094 -19.312 -8.031 1 71.44 128 LEU A CA 1
ATOM 971 C C . LEU A 1 128 ? 6.004 -19.266 -9.25 1 71.44 128 LEU A C 1
ATOM 973 O O . LEU A 1 128 ? 5.664 -19.828 -10.305 1 71.44 128 LEU A O 1
ATOM 977 N N . GLY A 1 129 ? 7.129 -18.594 -9.141 1 64.69 129 GLY A N 1
ATOM 978 C CA . GLY A 1 129 ? 8.102 -18.547 -10.219 1 64.69 129 GLY A CA 1
ATOM 979 C C . GLY A 1 129 ? 8.648 -19.922 -10.586 1 64.69 129 GLY A C 1
ATOM 980 O O . GLY A 1 129 ? 9.086 -20.141 -11.711 1 64.69 129 GLY A O 1
ATOM 981 N N . SER A 1 130 ? 8.617 -20.719 -9.695 1 60.38 130 SER A N 1
ATOM 982 C CA . SER A 1 130 ? 9.109 -22.062 -9.938 1 60.38 130 SER A CA 1
ATOM 983 C C . SER A 1 130 ? 8.008 -22.969 -10.484 1 60.38 130 SER A C 1
ATOM 985 O O . SER A 1 130 ? 8.227 -24.156 -10.719 1 60.38 130 SER A O 1
ATOM 987 N N . GLY A 1 131 ? 6.906 -22.266 -10.812 1 57.22 131 GLY A N 1
ATOM 988 C CA . GLY A 1 131 ? 5.82 -22.984 -11.469 1 57.22 131 GLY A CA 1
ATOM 989 C C . GLY A 1 131 ? 4.863 -23.641 -10.492 1 57.22 131 GLY A C 1
ATOM 990 O O . GLY A 1 131 ? 3.961 -24.375 -10.898 1 57.22 131 GLY A O 1
ATOM 991 N N . GLU A 1 132 ? 5.031 -23.344 -9.148 1 52.66 132 GLU A N 1
ATOM 992 C CA . GLU A 1 132 ? 4.148 -23.891 -8.125 1 52.66 132 GLU A CA 1
ATOM 993 C C . GLU A 1 132 ? 3.047 -22.906 -7.754 1 52.66 132 GLU A C 1
ATOM 995 O O . GLU A 1 132 ? 3.32 -21.734 -7.5 1 52.66 132 GLU A O 1
ATOM 1000 N N . PRO A 1 133 ? 1.738 -23.312 -7.957 1 50.44 133 PRO A N 1
ATOM 1001 C CA . PRO A 1 133 ? 0.692 -22.344 -7.633 1 50.44 133 PRO A CA 1
ATOM 1002 C C . PRO A 1 133 ? 0.638 -22 -6.141 1 50.44 133 PRO A C 1
ATOM 1004 O O . PRO A 1 133 ? 0.994 -22.844 -5.305 1 50.44 133 PRO A O 1
ATOM 1007 N N . VAL A 1 134 ? 0.733 -20.766 -5.684 1 50.41 134 VAL A N 1
ATOM 1008 C CA . VAL A 1 134 ? 0.517 -20.281 -4.328 1 50.41 134 VAL A CA 1
ATOM 1009 C C . VAL A 1 134 ? -0.895 -19.703 -4.203 1 50.41 134 VAL A C 1
ATOM 1011 O O . VAL A 1 134 ? -1.247 -18.75 -4.891 1 50.41 134 VAL A O 1
ATOM 1014 N N . VAL A 1 135 ? -1.796 -20.375 -3.482 1 54.72 135 VAL A N 1
ATOM 1015 C CA . VAL A 1 135 ? -3.191 -19.953 -3.541 1 54.72 135 VAL A CA 1
ATOM 1016 C C . VAL A 1 135 ? -3.379 -18.656 -2.748 1 54.72 135 VAL A C 1
ATOM 1018 O O . VAL A 1 135 ? -3.818 -17.641 -3.295 1 54.72 135 VAL A O 1
ATOM 1021 N N . ARG A 1 136 ? -3.664 -18.781 -1.385 1 58.41 136 ARG A N 1
ATOM 1022 C CA . ARG A 1 136 ? -4.078 -17.625 -0.58 1 58.41 136 ARG A CA 1
ATOM 1023 C C . ARG A 1 136 ? -3.154 -17.438 0.617 1 58.41 136 ARG A C 1
ATOM 1025 O O . ARG A 1 136 ? -2.939 -18.375 1.397 1 58.41 136 ARG A O 1
ATOM 1032 N N . LEU A 1 137 ? -2.387 -16.297 0.578 1 57.12 137 LEU A N 1
ATOM 1033 C CA . LEU A 1 137 ? -1.713 -15.938 1.818 1 57.12 137 LEU A CA 1
ATOM 1034 C C . LEU A 1 137 ? -2.277 -14.633 2.379 1 57.12 137 LEU A C 1
ATOM 1036 O O . LEU A 1 137 ? -2.576 -13.703 1.625 1 57.12 137 LEU A O 1
ATOM 1040 N N . ARG A 1 138 ? -3.045 -14.68 3.676 1 50.91 138 ARG A N 1
ATOM 1041 C CA . ARG A 1 138 ? -3.443 -13.469 4.387 1 50.91 138 ARG A CA 1
ATOM 1042 C C . ARG A 1 138 ? -2.512 -13.188 5.559 1 50.91 138 ARG A C 1
ATOM 1044 O O . ARG A 1 138 ? -2.01 -14.117 6.195 1 50.91 138 ARG A O 1
ATOM 1051 N N . GLY A 1 139 ? -1.94 -11.906 5.754 1 45 139 GLY A N 1
ATOM 1052 C CA . GLY A 1 139 ? -1.021 -11.523 6.812 1 45 139 GLY A CA 1
ATOM 1053 C C . GLY A 1 139 ? -1.638 -11.594 8.195 1 45 139 GLY A C 1
ATOM 1054 O O . GLY A 1 139 ? -1.021 -11.18 9.18 1 45 139 GLY A O 1
ATOM 1055 N N . GLY A 1 140 ? -2.846 -11.5 8.547 1 42.44 140 GLY A N 1
ATOM 1056 C CA . GLY A 1 140 ? -3.332 -11.25 9.898 1 42.44 140 GLY A CA 1
ATOM 1057 C C . GLY A 1 140 ? -2.779 -12.227 10.922 1 42.44 140 GLY A C 1
ATOM 1058 O O . GLY A 1 140 ? -2.314 -13.312 10.562 1 42.44 140 GLY A O 1
ATOM 1059 N N . SER A 1 141 ? -2.42 -11.672 12.125 1 41.31 141 SER A N 1
ATOM 1060 C CA . SER A 1 141 ? -1.995 -12.445 13.289 1 41.31 141 SER A CA 1
ATOM 1061 C C . SER A 1 141 ? -2.795 -13.742 13.414 1 41.31 141 SER A C 1
ATOM 1063 O O . SER A 1 141 ? -2.266 -14.766 13.852 1 41.31 141 SER A O 1
ATOM 1065 N N . SER A 1 142 ? -4.117 -13.625 13.508 1 38.19 142 SER A N 1
ATOM 1066 C CA . SER A 1 142 ? -4.941 -14.742 13.961 1 38.19 142 SER A CA 1
ATOM 1067 C C . SER A 1 142 ? -4.996 -15.844 12.914 1 38.19 142 SER A C 1
ATOM 1069 O O . SER A 1 142 ? -5.492 -16.938 13.18 1 38.19 142 SER A O 1
ATOM 1071 N N . ALA A 1 143 ? -4.781 -15.547 11.898 1 40.31 143 ALA A N 1
ATOM 1072 C CA . ALA A 1 143 ? -4.84 -16.562 10.844 1 40.31 143 ALA A CA 1
ATOM 1073 C C . ALA A 1 143 ? -3.773 -17.625 11.055 1 40.31 143 ALA A C 1
ATOM 1075 O O . ALA A 1 143 ? -4.035 -18.828 10.859 1 40.31 143 ALA A O 1
ATOM 1076 N N . GLY A 1 144 ? -2.762 -17.031 11.5 1 44.5 144 GLY A N 1
ATOM 1077 C CA . GLY A 1 144 ? -1.746 -18.016 11.844 1 44.5 144 GLY A CA 1
ATOM 1078 C C . GLY A 1 144 ? -2.156 -18.922 12.984 1 44.5 144 GLY A C 1
ATOM 1079 O O . GLY A 1 144 ? -1.926 -20.141 12.938 1 44.5 144 GLY A O 1
ATOM 1080 N N . SER A 1 145 ? -2.684 -18.172 13.969 1 52.34 145 SER A N 1
ATOM 1081 C CA . SER A 1 145 ? -3.129 -18.984 15.094 1 52.34 145 SER A CA 1
ATOM 1082 C C . SER A 1 145 ? -4.258 -19.922 14.688 1 52.34 145 SER A C 1
ATOM 1084 O O . SER A 1 145 ? -4.285 -21.094 15.094 1 52.34 145 SER A O 1
ATOM 1086 N N . ARG A 1 146 ? -5.137 -19.453 13.977 1 51.38 146 ARG A N 1
ATOM 1087 C CA . ARG A 1 146 ? -6.238 -20.281 13.523 1 51.38 146 ARG A CA 1
ATOM 1088 C C . ARG A 1 146 ? -5.746 -21.375 12.57 1 51.38 146 ARG A C 1
ATOM 1090 O O . ARG A 1 146 ? -6.145 -22.531 12.688 1 51.38 146 ARG A O 1
ATOM 1097 N N . GLN A 1 147 ? -4.926 -20.859 11.719 1 54.34 147 GLN A N 1
ATOM 1098 C CA . GLN A 1 147 ? -4.379 -21.875 10.82 1 54.34 147 GLN A CA 1
ATOM 1099 C C . GLN A 1 147 ? -3.59 -22.922 11.594 1 54.34 147 GLN A C 1
ATOM 1101 O O . GLN A 1 147 ? -3.678 -24.125 11.297 1 54.34 147 GLN A O 1
ATOM 1106 N N . ARG A 1 148 ? -2.932 -22.406 12.562 1 61.84 148 ARG A N 1
ATOM 1107 C CA . ARG A 1 148 ? -2.246 -23.359 13.438 1 61.84 148 ARG A CA 1
ATOM 1108 C C . ARG A 1 148 ? -3.244 -24.234 14.188 1 61.84 148 ARG A C 1
ATOM 1110 O O . ARG A 1 148 ? -3.037 -25.438 14.336 1 61.84 148 ARG A O 1
ATOM 1117 N N . ALA A 1 149 ? -4.309 -23.656 14.594 1 65.44 149 ALA A N 1
ATOM 1118 C CA . ALA A 1 149 ? -5.352 -24.422 15.273 1 65.44 149 ALA A CA 1
ATOM 1119 C C . ALA A 1 149 ? -5.984 -25.438 14.328 1 65.44 149 ALA A C 1
ATOM 1121 O O . ALA A 1 149 ? -6.273 -26.562 14.734 1 65.44 149 ALA A O 1
ATOM 1122 N N . LEU A 1 150 ? -6.133 -25.062 13.125 1 70.31 150 LEU A N 1
ATOM 1123 C CA . LEU A 1 150 ? -6.703 -25.969 12.133 1 70.31 150 LEU A CA 1
ATOM 1124 C C . LEU A 1 150 ? -5.734 -27.094 11.812 1 70.31 150 LEU A C 1
ATOM 1126 O O . LEU A 1 150 ? -6.145 -28.25 11.688 1 70.31 150 LEU A O 1
ATOM 1130 N N . LEU A 1 151 ? -4.523 -26.703 11.766 1 73.81 151 LEU A N 1
ATOM 1131 C CA . LEU A 1 151 ? -3.506 -27.719 11.516 1 73.81 151 LEU A CA 1
ATOM 1132 C C . LEU A 1 151 ? -3.426 -28.703 12.68 1 73.81 151 LEU A C 1
ATOM 1134 O O . LEU A 1 151 ? -3.301 -29.906 12.461 1 73.81 151 LEU A O 1
ATOM 1138 N N . ASP A 1 152 ? -3.553 -28.141 13.883 1 73.62 152 ASP A N 1
ATOM 1139 C CA . ASP A 1 152 ? -3.473 -28.969 15.086 1 73.62 152 ASP A CA 1
ATOM 1140 C C . ASP A 1 152 ? -4.699 -29.875 15.211 1 73.62 152 ASP A C 1
ATOM 1142 O O . ASP A 1 152 ? -4.645 -30.906 15.867 1 73.62 152 ASP A O 1
ATOM 1146 N N . ALA A 1 153 ? -5.773 -29.562 14.57 1 76.31 153 ALA A N 1
ATOM 1147 C CA . ALA A 1 153 ? -7.035 -30.297 14.68 1 76.31 153 ALA A CA 1
ATOM 1148 C C . ALA A 1 153 ? -7.117 -31.406 13.625 1 76.31 153 ALA A C 1
ATOM 1150 O O . ALA A 1 153 ? -8.055 -32.188 13.625 1 76.31 153 ALA A O 1
ATOM 1151 N N . LEU A 1 154 ? -6.117 -31.422 12.797 1 79.75 154 LEU A N 1
ATOM 1152 C CA . LEU A 1 154 ? -6.145 -32.406 11.734 1 79.75 154 LEU A CA 1
ATOM 1153 C C . LEU A 1 154 ? -6 -33.812 12.312 1 79.75 154 LEU A C 1
ATOM 1155 O O . LEU A 1 154 ? -5.242 -34.031 13.258 1 79.75 154 LEU A O 1
ATOM 1159 N N . THR A 1 155 ? -6.824 -34.75 11.812 1 75.88 155 THR A N 1
ATOM 1160 C CA . THR A 1 155 ? -6.691 -36.156 12.18 1 75.88 155 THR A CA 1
ATOM 1161 C C . THR A 1 155 ? -5.344 -36.719 11.734 1 75.88 155 THR A C 1
ATOM 1163 O O . THR A 1 155 ? -4.68 -36.125 10.883 1 75.88 155 THR A O 1
ATOM 1166 N N . PRO A 1 156 ? -4.922 -37.844 12.297 1 76.62 156 PRO A N 1
ATOM 1167 C CA . PRO A 1 156 ? -3.666 -38.438 11.867 1 76.62 156 PRO A CA 1
ATOM 1168 C C . PRO A 1 156 ? -3.623 -38.719 10.367 1 76.62 156 PRO A C 1
ATOM 1170 O O . PRO A 1 156 ? -2.588 -38.5 9.727 1 76.62 156 PRO A O 1
ATOM 1173 N N . ARG A 1 157 ? -4.766 -39.062 9.891 1 78.44 157 ARG A N 1
ATOM 1174 C CA . ARG A 1 157 ? -4.824 -39.344 8.461 1 78.44 157 ARG A CA 1
ATOM 1175 C C . ARG A 1 157 ? -4.68 -38.062 7.645 1 78.44 157 ARG A C 1
ATOM 1177 O O . ARG A 1 157 ? -3.943 -38 6.66 1 78.44 157 ARG A O 1
ATOM 1184 N N . GLN A 1 158 ? -5.344 -36.938 8.047 1 80.38 158 GLN A N 1
ATOM 1185 C CA . GLN A 1 158 ? -5.266 -35.656 7.359 1 80.38 158 GLN A CA 1
ATOM 1186 C C . GLN A 1 158 ? -3.85 -35.062 7.41 1 80.38 158 GLN A C 1
ATOM 1188 O O . GLN A 1 158 ? -3.363 -34.5 6.43 1 80.38 158 GLN A O 1
ATOM 1193 N N . GLN A 1 159 ? -3.252 -35.281 8.508 1 81.12 159 GLN A N 1
ATOM 1194 C CA . GLN A 1 159 ? -1.869 -34.844 8.664 1 81.12 159 GLN A CA 1
ATOM 1195 C C . GLN A 1 159 ? -0.942 -35.625 7.715 1 81.12 159 GLN A C 1
ATOM 1197 O O . GLN A 1 159 ? -0.044 -35.031 7.113 1 81.12 159 GLN A O 1
ATOM 1202 N N . ALA A 1 160 ? -1.131 -36.906 7.586 1 81.06 160 ALA A N 1
ATOM 1203 C CA . ALA A 1 160 ? -0.329 -37.75 6.688 1 81.06 160 ALA A CA 1
ATOM 1204 C C . ALA A 1 160 ? -0.487 -37.281 5.238 1 81.06 160 ALA A C 1
ATOM 1206 O O . ALA A 1 160 ? 0.501 -37.156 4.516 1 81.06 160 ALA A O 1
ATOM 1207 N N . VAL A 1 161 ? -1.767 -37 4.883 1 82.44 161 VAL A N 1
ATOM 1208 C CA . VAL A 1 161 ? -2.041 -36.562 3.523 1 82.44 161 VAL A CA 1
ATOM 1209 C C . VAL A 1 161 ? -1.387 -35.188 3.289 1 82.44 161 VAL A C 1
ATOM 1211 O O . VAL A 1 161 ? -0.76 -34.969 2.25 1 82.44 161 VAL A O 1
ATOM 1214 N N . LEU A 1 162 ? -1.485 -34.312 4.25 1 83.94 162 LEU A N 1
ATOM 1215 C CA . LEU A 1 162 ? -0.918 -32.969 4.148 1 83.94 162 LEU A CA 1
ATOM 1216 C C . LEU A 1 162 ? 0.597 -33.031 3.982 1 83.94 162 LEU A C 1
ATOM 1218 O O . LEU A 1 162 ? 1.169 -32.312 3.178 1 83.94 162 LEU A O 1
ATOM 1222 N N . ARG A 1 163 ? 1.263 -33.906 4.742 1 82 163 ARG A N 1
ATOM 1223 C CA . ARG A 1 163 ? 2.711 -34.062 4.656 1 82 163 ARG A CA 1
ATOM 1224 C C . ARG A 1 163 ? 3.133 -34.531 3.264 1 82 163 ARG A C 1
ATOM 1226 O O . ARG A 1 163 ? 4.113 -34 2.709 1 82 163 ARG A O 1
ATOM 1233 N N . LEU A 1 164 ? 2.418 -35.406 2.74 1 83.38 164 LEU A N 1
ATOM 1234 C CA . LEU A 1 164 ? 2.74 -35.938 1.42 1 83.38 164 LEU A CA 1
ATOM 1235 C C . LEU A 1 164 ? 2.48 -34.906 0.335 1 83.38 164 LEU A C 1
ATOM 1237 O O . LEU A 1 164 ? 3.23 -34.812 -0.64 1 83.38 164 LEU A O 1
ATOM 1241 N N . ILE A 1 165 ? 1.429 -34.062 0.619 1 80 165 ILE A N 1
ATOM 1242 C CA . ILE A 1 165 ? 1.172 -32.969 -0.283 1 80 165 ILE A CA 1
ATOM 1243 C C . ILE A 1 165 ? 2.336 -31.969 -0.229 1 80 165 ILE A C 1
ATOM 1245 O O . ILE A 1 165 ? 2.807 -31.5 -1.266 1 80 165 ILE A O 1
ATOM 1249 N N . ALA A 1 166 ? 2.709 -31.766 0.957 1 78.19 166 ALA A N 1
ATOM 1250 C CA . ALA A 1 166 ? 3.82 -30.844 1.168 1 78.19 166 ALA A CA 1
ATOM 1251 C C . ALA A 1 166 ? 5.098 -31.359 0.507 1 78.19 166 ALA A C 1
ATOM 1253 O O . ALA A 1 166 ? 5.945 -30.578 0.084 1 78.19 166 ALA A O 1
ATOM 1254 N N . ASP A 1 167 ? 5.184 -32.656 0.395 1 76.06 167 ASP A N 1
ATOM 1255 C CA . ASP A 1 167 ? 6.328 -33.312 -0.239 1 76.06 167 ASP A CA 1
ATOM 1256 C C . ASP A 1 167 ? 6.199 -33.281 -1.761 1 76.06 167 ASP A C 1
ATOM 1258 O O . ASP A 1 167 ? 7.07 -33.781 -2.471 1 76.06 167 ASP A O 1
ATOM 1262 N N . GLY A 1 168 ? 5.094 -32.656 -2.211 1 75.94 168 GLY A N 1
ATOM 1263 C CA . GLY A 1 168 ? 4.91 -32.469 -3.639 1 75.94 168 GLY A CA 1
ATOM 1264 C C . GLY A 1 168 ? 4.352 -33.688 -4.352 1 75.94 168 GLY A C 1
ATOM 1265 O O . GLY A 1 168 ? 4.43 -33.781 -5.578 1 75.94 168 GLY A O 1
ATOM 1266 N N . LEU A 1 169 ? 3.852 -34.562 -3.723 1 79.75 169 LEU A N 1
ATOM 1267 C CA . LEU A 1 169 ? 3.393 -35.812 -4.332 1 79.75 169 LEU A CA 1
ATOM 1268 C C . LEU A 1 169 ? 2.025 -35.625 -4.98 1 79.75 169 LEU A C 1
ATOM 1270 O O . LEU A 1 169 ? 1.176 -34.906 -4.453 1 79.75 169 LEU A O 1
ATOM 1274 N N . SER A 1 170 ? 1.897 -36.25 -6.117 1 81.12 170 SER A N 1
ATOM 1275 C CA . SER A 1 170 ? 0.612 -36.281 -6.805 1 81.12 170 SER A CA 1
ATOM 1276 C C . SER A 1 170 ? -0.379 -37.188 -6.07 1 81.12 170 SER A C 1
ATOM 1278 O O . SER A 1 170 ? 0.008 -37.938 -5.188 1 81.12 170 SER A O 1
ATOM 1280 N N . ASN A 1 171 ? -1.66 -37.094 -6.559 1 80.69 171 ASN A N 1
ATOM 1281 C CA . ASN A 1 171 ? -2.674 -37.969 -5.957 1 80.69 171 ASN A CA 1
ATOM 1282 C C . ASN A 1 171 ? -2.34 -39.438 -6.156 1 80.69 171 ASN A C 1
ATOM 1284 O O . ASN A 1 171 ? -2.547 -40.25 -5.254 1 80.69 171 ASN A O 1
ATOM 1288 N N . LYS A 1 172 ? -1.808 -39.656 -7.27 1 80.69 172 LYS A N 1
ATOM 1289 C CA . LYS A 1 172 ? -1.411 -41.031 -7.57 1 80.69 172 LYS A CA 1
ATOM 1290 C C . LYS A 1 172 ? -0.297 -41.5 -6.637 1 80.69 172 LYS A C 1
ATOM 1292 O O . LYS A 1 172 ? -0.354 -42.594 -6.098 1 80.69 172 LYS A O 1
ATOM 1297 N N . GLU A 1 173 ? 0.593 -40.656 -6.473 1 84.94 173 GLU A N 1
ATOM 1298 C CA . GLU A 1 173 ? 1.731 -40.969 -5.613 1 84.94 173 GLU A CA 1
ATOM 1299 C C . GLU A 1 173 ? 1.308 -41.094 -4.148 1 84.94 173 GLU A C 1
ATOM 1301 O O . GLU A 1 173 ? 1.78 -41.969 -3.42 1 84.94 173 GLU A O 1
ATOM 1306 N N . ILE A 1 174 ? 0.467 -40.25 -3.789 1 86.56 174 ILE A N 1
ATOM 1307 C CA . ILE A 1 174 ? -0.064 -40.25 -2.43 1 86.56 174 ILE A CA 1
ATOM 1308 C C . ILE A 1 174 ? -0.863 -41.531 -2.203 1 86.56 174 ILE A C 1
ATOM 1310 O O . ILE A 1 174 ? -0.752 -42.156 -1.147 1 86.56 174 ILE A O 1
ATOM 1314 N N . GLY A 1 175 ? -1.542 -41.906 -3.178 1 85.19 175 GLY A N 1
ATOM 1315 C CA . GLY A 1 175 ? -2.279 -43.156 -3.111 1 85.19 175 GLY A CA 1
ATOM 1316 C C . GLY A 1 175 ? -1.39 -44.344 -2.885 1 85.19 175 GLY A C 1
ATOM 1317 O O . GLY A 1 175 ? -1.692 -45.219 -2.047 1 85.19 175 GLY A O 1
ATOM 1318 N N . ARG A 1 176 ? -0.373 -44.406 -3.584 1 84.81 176 ARG A N 1
ATOM 1319 C CA . ARG A 1 176 ? 0.594 -45.5 -3.453 1 84.81 176 ARG A CA 1
ATOM 1320 C C . ARG A 1 176 ? 1.22 -45.5 -2.061 1 84.81 176 ARG A C 1
ATOM 1322 O O . ARG A 1 176 ? 1.36 -46.562 -1.445 1 84.81 176 ARG A O 1
ATOM 1329 N N . ALA A 1 177 ? 1.534 -44.312 -1.608 1 86.06 177 ALA A N 1
ATOM 1330 C CA . ALA A 1 177 ? 2.217 -44.188 -0.324 1 86.06 177 ALA A CA 1
ATOM 1331 C C . ALA A 1 177 ? 1.313 -44.625 0.826 1 86.06 177 ALA A C 1
ATOM 1333 O O . ALA A 1 177 ? 1.787 -45.188 1.819 1 86.06 177 ALA A O 1
ATOM 1334 N N . LEU A 1 178 ? 0.072 -44.375 0.69 1 84.31 178 LEU A N 1
ATOM 1335 C CA . LEU A 1 178 ? -0.869 -44.625 1.775 1 84.31 178 LEU A CA 1
ATOM 1336 C C . LEU A 1 178 ? -1.664 -45.906 1.518 1 84.31 178 LEU A C 1
ATOM 1338 O O . LEU A 1 178 ? -2.545 -46.281 2.303 1 84.31 178 LEU A O 1
ATOM 1342 N N . SER A 1 179 ? -1.317 -46.562 0.415 1 85.25 179 SER A N 1
ATOM 1343 C CA . SER A 1 179 ? -1.989 -47.812 0.031 1 85.25 179 SER A CA 1
ATOM 1344 C C . SER A 1 179 ? -3.492 -47.594 -0.113 1 85.25 179 SER A C 1
ATOM 1346 O O . SER A 1 179 ? -4.285 -48.375 0.408 1 85.25 179 SER A O 1
ATOM 1348 N N . ILE A 1 180 ? -3.908 -46.5 -0.664 1 80.12 180 ILE A N 1
ATOM 1349 C CA . ILE A 1 180 ? -5.293 -46.188 -0.992 1 80.12 180 ILE A CA 1
ATOM 1350 C C . ILE A 1 180 ? -5.395 -45.75 -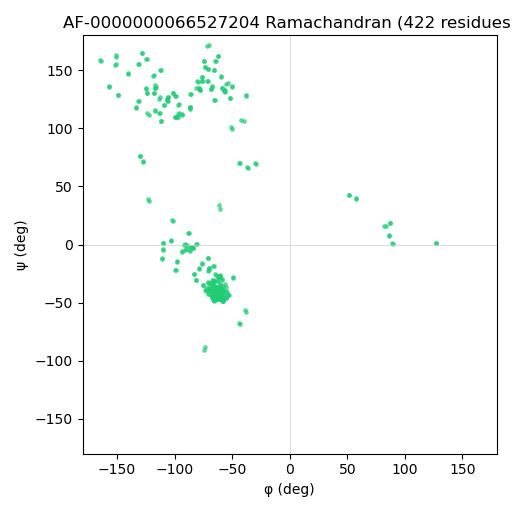2.451 1 80.12 180 ILE A C 1
ATOM 1352 O O . ILE A 1 180 ? -4.379 -45.469 -3.09 1 80.12 180 ILE A O 1
ATOM 1356 N N . SER A 1 181 ? -6.594 -45.719 -3.006 1 73.94 181 SER A N 1
ATOM 1357 C CA . SER A 1 181 ? -6.801 -45.375 -4.402 1 73.94 181 SER A CA 1
ATOM 1358 C C . SER A 1 181 ? -6.613 -43.875 -4.613 1 73.94 181 SER A C 1
ATOM 1360 O O . SER A 1 181 ? -6.832 -43.062 -3.697 1 73.94 181 SER A O 1
ATOM 1362 N N . PRO A 1 182 ? -6.219 -43.531 -5.867 1 77 182 PRO A N 1
ATOM 1363 C CA . PRO A 1 182 ? -6.133 -42.125 -6.18 1 77 182 PRO A CA 1
ATOM 1364 C C . PRO A 1 182 ? -7.461 -41.375 -5.992 1 77 182 PRO A C 1
ATOM 1366 O O . PRO A 1 182 ? -7.48 -40.188 -5.668 1 77 182 PRO A O 1
ATOM 1369 N N . PHE A 1 183 ? -8.445 -42.031 -6.176 1 73.06 183 PHE A N 1
ATOM 1370 C CA . PHE A 1 183 ? -9.766 -41.438 -5.938 1 73.06 183 PHE A CA 1
ATOM 1371 C C . PHE A 1 183 ? -9.961 -41.125 -4.457 1 73.06 183 PHE A C 1
ATOM 1373 O O . PHE A 1 183 ? -10.461 -40.062 -4.098 1 73.06 183 PHE A O 1
ATOM 1380 N N . THR A 1 184 ? -9.688 -42.031 -3.613 1 76.06 184 THR A N 1
ATOM 1381 C CA . THR A 1 184 ? -9.781 -41.812 -2.172 1 76.06 184 THR A CA 1
ATOM 1382 C C . THR A 1 184 ? -8.891 -40.656 -1.735 1 76.06 184 THR A C 1
ATOM 1384 O O . THR A 1 184 ? -9.266 -39.875 -0.865 1 76.06 184 THR A O 1
ATOM 1387 N N . VAL A 1 185 ? -7.738 -40.562 -2.406 1 77.75 185 VAL A N 1
ATOM 1388 C CA . VAL A 1 185 ? -6.848 -39.438 -2.121 1 77.75 185 VAL A CA 1
ATOM 1389 C C . VAL A 1 185 ? -7.551 -38.125 -2.449 1 77.75 185 VAL A C 1
ATOM 1391 O O . VAL A 1 185 ? -7.488 -37.188 -1.673 1 77.75 185 VAL A O 1
ATOM 1394 N N . ARG A 1 186 ? -8.188 -38.062 -3.492 1 79 186 ARG A N 1
ATOM 1395 C CA . ARG A 1 186 ? -8.898 -36.875 -3.908 1 79 186 ARG A CA 1
ATOM 1396 C C . ARG A 1 186 ? -9.938 -36.469 -2.869 1 79 186 ARG A C 1
ATOM 1398 O O . ARG A 1 186 ? -10.07 -35.281 -2.553 1 79 186 ARG A O 1
ATOM 1405 N N . VAL A 1 187 ? -10.617 -37.406 -2.41 1 74.88 187 VAL A N 1
ATOM 1406 C CA . VAL A 1 187 ? -11.625 -37.156 -1.379 1 74.88 187 VAL A CA 1
ATOM 1407 C C . VAL A 1 187 ? -10.953 -36.625 -0.116 1 74.88 187 VAL A C 1
ATOM 1409 O O . VAL A 1 187 ? -11.414 -35.656 0.476 1 74.88 187 VAL A O 1
ATOM 1412 N N . HIS A 1 188 ? -9.844 -37.25 0.313 1 79 188 HIS A N 1
ATOM 1413 C CA . HIS A 1 188 ? -9.109 -36.812 1.495 1 79 188 HIS A CA 1
ATOM 1414 C C . HIS A 1 188 ? -8.531 -35.406 1.301 1 79 188 HIS A C 1
ATOM 1416 O O . HIS A 1 188 ? -8.555 -34.594 2.225 1 79 188 HIS A O 1
ATOM 1422 N N . VAL A 1 189 ? -8.07 -35.219 0.121 1 81.38 189 VAL A N 1
ATOM 1423 C CA . VAL A 1 189 ? -7.5 -33.906 -0.181 1 81.38 189 VAL A CA 1
ATOM 1424 C C . VAL A 1 189 ? -8.594 -32.844 -0.113 1 81.38 189 VAL A C 1
ATOM 1426 O O . VAL A 1 189 ? -8.398 -31.781 0.476 1 81.38 189 VAL A O 1
ATOM 1429 N N . SER A 1 190 ? -9.695 -33.094 -0.652 1 76.56 190 SER A N 1
ATOM 1430 C CA . SER A 1 190 ? -10.828 -32.188 -0.599 1 76.56 190 SER A CA 1
ATOM 1431 C C . SER A 1 190 ? -11.242 -31.906 0.841 1 76.56 190 SER A C 1
ATOM 1433 O O . SER A 1 190 ? -11.492 -30.75 1.204 1 76.56 190 SER A O 1
ATOM 1435 N N . SER A 1 191 ? -11.383 -32.969 1.643 1 77.69 191 SER A N 1
ATOM 1436 C CA . SER A 1 191 ? -11.719 -32.844 3.057 1 77.69 191 SER A CA 1
ATOM 1437 C C . SER A 1 191 ? -10.656 -32.031 3.803 1 77.69 191 SER A C 1
ATOM 1439 O O . SER A 1 191 ? -10.984 -31.203 4.664 1 77.69 191 SER A O 1
ATOM 1441 N N . LEU A 1 192 ? -9.375 -32.312 3.436 1 81.69 192 LEU A N 1
ATOM 1442 C CA . LEU A 1 192 ? -8.242 -31.609 4.047 1 81.69 192 LEU A CA 1
ATOM 1443 C C . LEU A 1 192 ? -8.273 -30.125 3.717 1 81.69 192 LEU A C 1
ATOM 1445 O O . LEU A 1 192 ? -8.07 -29.281 4.598 1 81.69 192 LEU A O 1
ATOM 1449 N N . LEU A 1 193 ? -8.578 -29.906 2.566 1 79.5 193 LEU A N 1
ATOM 1450 C CA . LEU A 1 193 ? -8.648 -28.5 2.141 1 79.5 193 LEU A CA 1
ATOM 1451 C C . LEU A 1 193 ? -9.766 -27.766 2.879 1 79.5 193 LEU A C 1
ATOM 1453 O O . LEU A 1 193 ? -9.578 -26.625 3.309 1 79.5 193 LEU A O 1
ATOM 1457 N N . ARG A 1 194 ? -10.789 -28.406 3.066 1 76.75 194 ARG A N 1
ATOM 1458 C CA . ARG A 1 194 ? -11.906 -27.844 3.83 1 76.75 194 ARG A CA 1
ATOM 1459 C C . ARG A 1 194 ? -11.508 -27.609 5.285 1 76.75 194 ARG A C 1
ATOM 1461 O O . ARG A 1 194 ? -11.805 -26.562 5.859 1 76.75 194 ARG A O 1
ATOM 1468 N N . ALA A 1 195 ? -10.906 -28.625 5.82 1 78.06 195 ALA A N 1
ATOM 1469 C CA . ALA A 1 195 ? -10.492 -28.562 7.223 1 78.06 195 ALA A CA 1
ATOM 1470 C C . ALA A 1 195 ? -9.508 -27.422 7.449 1 78.06 195 ALA A C 1
ATOM 1472 O O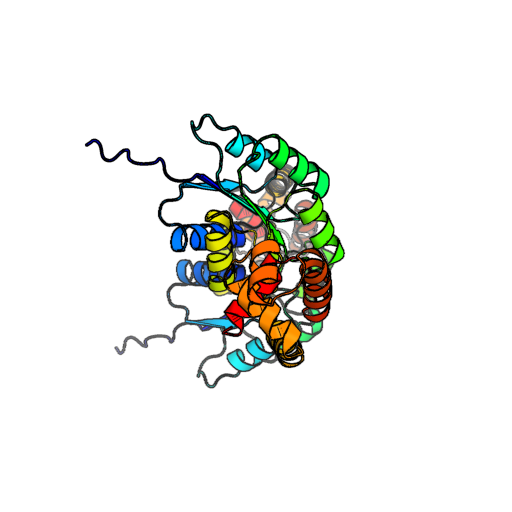 . ALA A 1 195 ? -9.523 -26.781 8.5 1 78.06 195 ALA A O 1
ATOM 1473 N N . LEU A 1 196 ? -8.719 -27.219 6.473 1 77.06 196 LEU A N 1
ATOM 1474 C CA . LEU A 1 196 ? -7.672 -26.219 6.586 1 77.06 196 LEU A CA 1
ATOM 1475 C C . LEU A 1 196 ? -8.156 -24.859 6.082 1 77.06 196 LEU A C 1
ATOM 1477 O O . LEU A 1 196 ? -7.434 -23.859 6.16 1 77.06 196 LEU A O 1
ATOM 1481 N N . GLU A 1 197 ? -9.438 -24.953 5.668 1 70.88 197 GLU A N 1
ATOM 1482 C CA . GLU A 1 197 ? -10.078 -23.766 5.125 1 70.88 197 GLU A CA 1
ATOM 1483 C C . GLU A 1 197 ? -9.219 -23.125 4.035 1 70.88 197 GLU A C 1
ATOM 1485 O O . GLU A 1 197 ? -8.984 -21.906 4.051 1 70.88 197 GLU A O 1
ATOM 1490 N N . VAL A 1 198 ? -8.742 -24.156 3.268 1 69.19 198 VAL A N 1
ATOM 1491 C CA . VAL A 1 198 ? -8 -23.734 2.088 1 69.19 198 VAL A CA 1
ATOM 1492 C C . VAL A 1 198 ? -8.625 -24.344 0.834 1 69.19 198 VAL A C 1
ATOM 1494 O O . VAL A 1 198 ? -9.367 -25.328 0.919 1 69.19 198 VAL A O 1
ATOM 1497 N N . ASN A 1 199 ? -8.352 -23.766 -0.264 1 59.38 199 ASN A N 1
ATOM 1498 C CA . ASN A 1 199 ? -9.102 -24.188 -1.443 1 59.38 199 ASN A CA 1
ATOM 1499 C C . ASN A 1 199 ? -8.219 -24.938 -2.434 1 59.38 199 ASN A C 1
ATOM 1501 O O . ASN A 1 199 ? -8.719 -25.5 -3.418 1 59.38 199 ASN A O 1
ATOM 1505 N N . THR A 1 200 ? -6.988 -24.891 -2.221 1 63.38 200 THR A N 1
ATOM 1506 C CA . THR A 1 200 ? -6.121 -25.562 -3.172 1 63.38 200 THR A CA 1
ATOM 1507 C C . THR A 1 200 ? -5.105 -26.438 -2.443 1 63.38 200 THR A C 1
ATOM 1509 O O . THR A 1 200 ? -4.785 -26.188 -1.279 1 63.38 200 THR A O 1
ATOM 1512 N N . ARG A 1 201 ? -4.73 -27.375 -3.229 1 70 201 ARG A N 1
ATOM 1513 C CA . ARG A 1 201 ? -3.697 -28.297 -2.764 1 70 201 ARG A CA 1
ATOM 1514 C C . ARG A 1 201 ? -2.406 -27.562 -2.441 1 70 201 ARG A C 1
ATOM 1516 O O . ARG A 1 201 ? -1.746 -27.859 -1.442 1 70 201 ARG A O 1
ATOM 1523 N N . THR A 1 202 ? -2.166 -26.672 -3.172 1 61.53 202 THR A N 1
ATOM 1524 C CA . THR A 1 202 ? -0.941 -25.906 -2.998 1 61.53 202 THR A CA 1
ATOM 1525 C C . THR A 1 202 ? -1.013 -25.047 -1.73 1 61.53 202 THR A C 1
ATOM 1527 O O . THR A 1 202 ? -0.033 -24.953 -0.988 1 61.53 202 THR A O 1
ATOM 1530 N N . ALA A 1 203 ? -2.094 -24.562 -1.474 1 65.06 203 ALA A N 1
ATOM 1531 C CA . ALA A 1 203 ? -2.309 -23.812 -0.241 1 65.06 203 ALA A CA 1
ATOM 1532 C C . ALA A 1 203 ? -2.135 -24.703 0.985 1 65.06 203 ALA A C 1
ATOM 1534 O O . ALA A 1 203 ? -1.575 -24.266 1.997 1 65.06 203 ALA A O 1
ATOM 1535 N N . ALA A 1 204 ? -2.65 -25.906 0.824 1 74.81 204 ALA A N 1
ATOM 1536 C CA . ALA A 1 204 ? -2.502 -26.859 1.914 1 74.81 204 ALA A CA 1
ATOM 1537 C C . ALA A 1 204 ? -1.034 -27.203 2.148 1 74.81 204 ALA A C 1
ATOM 1539 O O . ALA A 1 204 ? -0.582 -27.266 3.295 1 74.81 204 ALA A O 1
ATOM 1540 N N . ALA A 1 205 ? -0.407 -27.281 1.065 1 73.38 205 ALA A N 1
ATOM 1541 C CA . ALA A 1 205 ? 1.017 -27.594 1.155 1 73.38 205 ALA A CA 1
ATOM 1542 C C . ALA A 1 205 ? 1.797 -26.438 1.782 1 73.38 205 ALA A C 1
ATOM 1544 O O . ALA A 1 205 ? 2.668 -26.672 2.627 1 73.38 205 ALA A O 1
ATOM 1545 N N . ALA A 1 206 ? 1.462 -25.344 1.456 1 65.56 206 ALA A N 1
ATOM 1546 C CA . ALA A 1 206 ? 2.129 -24.156 1.982 1 65.56 206 ALA A CA 1
ATOM 1547 C C . ALA A 1 206 ? 1.906 -24.016 3.486 1 65.56 206 ALA A C 1
ATOM 1549 O O . ALA A 1 206 ? 2.836 -23.703 4.23 1 65.56 206 ALA A O 1
ATOM 1550 N N . LEU A 1 207 ? 0.69 -24.344 3.838 1 68.19 207 LEU A N 1
ATOM 1551 C CA . LEU A 1 207 ? 0.359 -24.312 5.258 1 68.19 207 LEU A CA 1
ATOM 1552 C C . LEU A 1 207 ? 1.169 -25.359 6.02 1 68.19 207 LEU A C 1
ATOM 1554 O O . LEU A 1 207 ? 1.616 -25.109 7.141 1 68.19 207 LEU A O 1
ATOM 1558 N N . ALA A 1 208 ? 1.263 -26.406 5.391 1 70.31 208 ALA A N 1
ATOM 1559 C CA . ALA A 1 208 ? 2.016 -27.5 6.004 1 70.31 208 ALA A CA 1
ATOM 1560 C C . ALA A 1 208 ? 3.477 -27.109 6.207 1 70.31 208 ALA A C 1
ATOM 1562 O O . ALA A 1 208 ? 4.043 -27.344 7.277 1 70.31 208 ALA A O 1
ATOM 1563 N N . VAL A 1 209 ? 3.938 -26.438 5.285 1 63.41 209 VAL A N 1
ATOM 1564 C CA . VAL A 1 209 ? 5.344 -26.047 5.34 1 63.41 209 VAL A CA 1
ATOM 1565 C C . VAL A 1 209 ? 5.539 -24.984 6.406 1 63.41 209 VAL A C 1
ATOM 1567 O O . VAL A 1 209 ? 6.469 -25.062 7.211 1 63.41 209 VAL A O 1
ATOM 1570 N N . LYS A 1 210 ? 4.664 -24.156 6.496 1 61.12 210 LYS A N 1
ATOM 1571 C CA . LYS A 1 210 ? 4.707 -23.078 7.48 1 61.12 210 LYS A CA 1
ATOM 1572 C C . LYS A 1 210 ? 4.578 -23.641 8.898 1 61.12 210 LYS A C 1
ATOM 1574 O O . LYS A 1 210 ? 5.168 -23.094 9.836 1 61.12 210 LYS A O 1
ATOM 1579 N N . ALA A 1 211 ? 3.861 -24.719 8.961 1 62.19 211 ALA A N 1
ATOM 1580 C CA . ALA A 1 211 ? 3.611 -25.328 10.266 1 62.19 211 ALA A CA 1
ATOM 1581 C C . ALA A 1 211 ? 4.707 -26.312 10.625 1 62.19 211 ALA A C 1
ATOM 1583 O O . ALA A 1 211 ? 4.676 -26.922 11.695 1 62.19 211 ALA A O 1
ATOM 1584 N N . GLY A 1 212 ? 5.605 -26.422 9.703 1 61.06 212 GLY A N 1
ATOM 1585 C CA . GLY A 1 212 ? 6.758 -27.266 10 1 61.06 212 GLY A CA 1
ATOM 1586 C C . GLY A 1 212 ? 6.527 -28.734 9.656 1 61.06 212 GLY A C 1
ATOM 1587 O O . GLY A 1 212 ? 7.129 -29.609 10.258 1 61.06 212 GLY A O 1
ATOM 1588 N N . PHE A 1 213 ? 5.488 -28.797 8.805 1 59.88 213 PHE A N 1
ATOM 1589 C CA . PHE A 1 213 ? 5.352 -30.188 8.367 1 59.88 213 PHE A CA 1
ATOM 1590 C C . PHE A 1 213 ? 6.438 -30.547 7.355 1 59.88 213 PHE A C 1
ATOM 1592 O O . PHE A 1 213 ? 6.949 -29.672 6.656 1 59.88 213 PHE A O 1
ATOM 1599 N N . MET B 1 1 ? 31.375 25.047 23.016 1 35.19 1 MET B N 1
ATOM 1600 C CA . MET B 1 1 ? 29.922 25.156 23.047 1 35.19 1 MET B CA 1
ATOM 1601 C C . MET B 1 1 ? 29.281 23.812 22.734 1 35.19 1 MET B C 1
ATOM 1603 O O . MET B 1 1 ? 29.609 23.188 21.719 1 35.19 1 MET B O 1
ATOM 1607 N N . PRO B 1 2 ? 28.891 22.953 23.688 1 38.56 2 PRO B N 1
ATOM 1608 C CA . PRO B 1 2 ? 28.469 21.578 23.391 1 38.56 2 PRO B CA 1
ATOM 1609 C C . PRO B 1 2 ? 27.422 21.5 22.297 1 38.56 2 PRO B C 1
ATOM 1611 O O . PRO B 1 2 ? 26.625 22.438 22.125 1 38.56 2 PRO B O 1
ATOM 1614 N N . SER B 1 3 ? 27.75 21.172 21.094 1 42.09 3 SER B N 1
ATOM 1615 C CA . SER B 1 3 ? 26.766 20.953 20.031 1 42.09 3 SER B CA 1
ATOM 1616 C C . SER B 1 3 ? 25.516 20.281 20.562 1 42.09 3 SER B C 1
ATOM 1618 O O . SER B 1 3 ? 25.547 19.141 21.016 1 42.09 3 SER B O 1
ATOM 1620 N N . THR B 1 4 ? 24.734 20.906 21.391 1 41.31 4 THR B N 1
ATOM 1621 C CA . THR B 1 4 ? 23.469 20.406 21.891 1 41.31 4 THR B CA 1
ATOM 1622 C C . THR B 1 4 ? 22.812 19.469 20.859 1 41.31 4 THR B C 1
ATOM 1624 O O . THR B 1 4 ? 22.391 19.922 19.797 1 41.31 4 THR B O 1
ATOM 1627 N N . ARG B 1 5 ? 23.297 18.438 20.641 1 47 5 ARG B N 1
ATOM 1628 C CA . ARG B 1 5 ? 22.844 17.391 19.734 1 47 5 ARG B CA 1
ATOM 1629 C C . ARG B 1 5 ? 21.328 17.188 19.844 1 47 5 ARG B C 1
ATOM 1631 O O . ARG B 1 5 ? 20.844 16.641 20.844 1 47 5 ARG B O 1
ATOM 1638 N N . SER B 1 6 ? 20.531 18.203 19.344 1 55.44 6 SER B N 1
ATOM 1639 C CA . SER B 1 6 ? 19.078 18.156 19.391 1 55.44 6 SER B CA 1
ATOM 1640 C C . SER B 1 6 ? 18.547 16.766 19.031 1 55.44 6 SER B C 1
ATOM 1642 O O . SER B 1 6 ? 19.109 16.109 18.156 1 55.44 6 SER B O 1
ATOM 1644 N N . LEU B 1 7 ? 18.062 16.031 20.016 1 59.56 7 LEU B N 1
ATOM 1645 C CA . LEU B 1 7 ? 17.5 14.703 19.844 1 59.56 7 LEU B CA 1
ATOM 1646 C C . LEU B 1 7 ? 16.688 14.617 18.547 1 59.56 7 LEU B C 1
ATOM 1648 O O . LEU B 1 7 ? 16.031 15.586 18.156 1 59.56 7 LEU B O 1
ATOM 1652 N N . PRO B 1 8 ? 17.016 13.641 17.828 1 71.12 8 PRO B N 1
ATOM 1653 C CA . PRO B 1 8 ? 16.281 13.492 16.578 1 71.12 8 PRO B CA 1
ATOM 1654 C C . PRO B 1 8 ? 14.766 13.555 16.781 1 71.12 8 PRO B C 1
ATOM 1656 O O . PRO B 1 8 ? 14.258 13.125 17.812 1 71.12 8 PRO B O 1
ATOM 1659 N N . ALA B 1 9 ? 14.094 14.234 15.992 1 81.5 9 ALA B N 1
ATOM 1660 C CA . ALA B 1 9 ? 12.633 14.258 16.016 1 81.5 9 ALA B CA 1
ATOM 1661 C C . ALA B 1 9 ? 12.055 12.852 15.875 1 81.5 9 ALA B C 1
ATOM 1663 O O . ALA B 1 9 ? 12.531 12.062 15.062 1 81.5 9 ALA B O 1
ATOM 1664 N N . ARG B 1 10 ? 11.148 12.523 16.719 1 90.75 10 ARG B N 1
ATOM 1665 C CA . ARG B 1 10 ? 10.508 11.219 16.688 1 90.75 10 ARG B CA 1
ATOM 1666 C C . ARG B 1 10 ? 9.312 11.211 15.734 1 90.75 10 ARG B C 1
ATOM 1668 O O . ARG B 1 10 ? 8.477 12.117 15.781 1 90.75 10 ARG B O 1
ATOM 1675 N N . VAL B 1 11 ? 9.297 10.234 14.875 1 94.06 11 VAL B N 1
ATOM 1676 C CA . VAL B 1 11 ? 8.203 10.07 13.922 1 94.06 11 VAL B CA 1
ATOM 1677 C C . VAL B 1 11 ? 7.598 8.68 14.062 1 94.06 11 VAL B C 1
ATOM 1679 O O . VAL B 1 11 ? 8.32 7.688 14.156 1 94.06 11 VAL B O 1
ATOM 1682 N N . ILE B 1 12 ? 6.273 8.617 14.172 1 97 12 ILE B N 1
ATOM 1683 C CA . ILE B 1 12 ? 5.574 7.336 14.188 1 97 12 ILE B CA 1
ATOM 1684 C C . ILE B 1 12 ? 4.801 7.152 12.883 1 97 12 ILE B C 1
ATOM 1686 O O . ILE B 1 12 ? 3.971 7.988 12.523 1 97 12 ILE B O 1
ATOM 1690 N N . VAL B 1 13 ? 5.121 6.113 12.156 1 98.38 13 VAL B N 1
ATOM 1691 C CA . VAL B 1 13 ? 4.449 5.723 10.922 1 98.38 13 VAL B CA 1
ATOM 1692 C C . VAL B 1 13 ? 3.58 4.492 11.172 1 98.38 13 VAL B C 1
ATOM 1694 O O . VAL B 1 13 ? 4.066 3.475 11.68 1 98.38 13 VAL B O 1
ATOM 1697 N N . ALA B 1 14 ? 2.246 4.613 10.828 1 98.44 14 ALA B N 1
ATOM 1698 C CA . ALA B 1 14 ? 1.357 3.498 11.141 1 98.44 14 ALA B CA 1
ATOM 1699 C C . ALA B 1 14 ? 0.508 3.119 9.93 1 98.44 14 ALA B C 1
ATOM 1701 O O . ALA B 1 14 ? -0.22 3.955 9.391 1 98.44 14 ALA B O 1
ATOM 1702 N N . ASP B 1 15 ? 0.567 1.925 9.508 1 97.94 15 ASP B N 1
ATOM 1703 C CA . ASP B 1 15 ? -0.19 1.28 8.445 1 97.94 15 ASP B CA 1
ATOM 1704 C C . ASP B 1 15 ? -0.231 -0.234 8.633 1 97.94 15 ASP B C 1
ATOM 1706 O O . ASP B 1 15 ? 0.775 -0.847 8.992 1 97.94 15 ASP B O 1
ATOM 1710 N N . ASP B 1 16 ? -1.398 -0.796 8.422 1 95 16 ASP B N 1
ATOM 1711 C CA . ASP B 1 16 ? -1.49 -2.229 8.68 1 95 16 ASP B CA 1
ATOM 1712 C C . ASP B 1 16 ? -1.054 -3.039 7.465 1 95 16 ASP B C 1
ATOM 1714 O O . ASP B 1 16 ? -0.982 -4.27 7.523 1 95 16 ASP B O 1
ATOM 1718 N N . TYR B 1 17 ? -0.703 -2.43 6.387 1 95.44 17 TYR B N 1
ATOM 1719 C CA . TYR B 1 17 ? -0.008 -3.072 5.273 1 95.44 17 TYR B CA 1
ATOM 1720 C C . TYR B 1 17 ? 1.5 -2.898 5.402 1 95.44 17 TYR B C 1
ATOM 1722 O O . TYR B 1 17 ? 2.023 -1.801 5.195 1 95.44 17 TYR B O 1
ATOM 1730 N N . PRO B 1 18 ? 2.215 -3.953 5.656 1 96.31 18 PRO B N 1
ATOM 1731 C CA . PRO B 1 18 ? 3.641 -3.85 5.973 1 96.31 18 PRO B CA 1
ATOM 1732 C C . PRO B 1 18 ? 4.457 -3.244 4.832 1 96.31 18 PRO B C 1
ATOM 1734 O O . PRO B 1 18 ? 5.359 -2.439 5.074 1 96.31 18 PRO B O 1
ATOM 1737 N N . LEU B 1 19 ? 4.168 -3.592 3.604 1 96.25 19 LEU B N 1
ATOM 1738 C CA . LEU B 1 19 ? 4.941 -3.062 2.488 1 96.25 19 LEU B CA 1
ATOM 1739 C C . LEU B 1 19 ? 4.719 -1.561 2.336 1 96.25 19 LEU B C 1
ATOM 1741 O O . LEU B 1 19 ? 5.656 -0.817 2.039 1 96.25 19 LEU B O 1
ATOM 1745 N N . PHE B 1 20 ? 3.455 -1.171 2.508 1 97 20 PHE B N 1
ATOM 1746 C CA . PHE B 1 20 ? 3.193 0.262 2.438 1 97 20 PHE B CA 1
ATOM 1747 C C . PHE B 1 20 ? 3.869 0.993 3.59 1 97 20 PHE B C 1
ATOM 1749 O O . PHE B 1 20 ? 4.465 2.055 3.396 1 97 20 PHE B O 1
ATOM 1756 N N . ARG B 1 21 ? 3.742 0.429 4.77 1 98.12 21 ARG B N 1
ATOM 1757 C CA . ARG B 1 21 ? 4.375 0.988 5.961 1 98.12 21 ARG B CA 1
ATOM 1758 C C . ARG B 1 21 ? 5.875 1.152 5.758 1 98.12 21 ARG B C 1
ATOM 1760 O O . ARG B 1 21 ? 6.441 2.193 6.098 1 98.12 21 ARG B O 1
ATOM 1767 N N . ASP B 1 22 ? 6.512 0.148 5.23 1 97.19 22 ASP B N 1
ATOM 1768 C CA . ASP B 1 22 ? 7.934 0.213 4.918 1 97.19 22 ASP B CA 1
ATOM 1769 C C . ASP B 1 22 ? 8.227 1.331 3.918 1 97.19 22 ASP B C 1
ATOM 1771 O O . ASP B 1 22 ? 9.242 2.025 4.035 1 97.19 22 ASP B O 1
ATOM 1775 N N . GLY B 1 23 ? 7.344 1.434 2.898 1 97.44 23 GLY B N 1
ATOM 1776 C CA . GLY B 1 23 ? 7.469 2.523 1.945 1 97.44 23 GLY B CA 1
ATOM 1777 C C . GLY B 1 23 ? 7.41 3.895 2.596 1 97.44 23 GLY B C 1
ATOM 1778 O O . GLY B 1 23 ? 8.234 4.762 2.297 1 97.44 23 GLY B O 1
ATOM 1779 N N . LEU B 1 24 ? 6.457 4.051 3.477 1 97.62 24 LEU B N 1
ATOM 1780 C CA . LEU B 1 24 ? 6.324 5.312 4.195 1 97.62 24 LEU B CA 1
ATOM 1781 C C . LEU B 1 24 ? 7.566 5.59 5.035 1 97.62 24 LEU B C 1
ATOM 1783 O O . LEU B 1 24 ? 8.055 6.723 5.07 1 97.62 24 LEU B O 1
ATOM 1787 N N . ARG B 1 25 ? 8.031 4.598 5.781 1 97.69 25 ARG B N 1
ATOM 1788 C CA . ARG B 1 25 ? 9.242 4.738 6.582 1 97.69 25 ARG B CA 1
ATOM 1789 C C . ARG B 1 25 ? 10.406 5.227 5.73 1 97.69 25 ARG B C 1
ATOM 1791 O O . ARG B 1 25 ? 11.156 6.117 6.141 1 97.69 25 ARG B O 1
ATOM 1798 N N . ARG B 1 26 ? 10.555 4.672 4.559 1 97.12 26 ARG B N 1
ATOM 1799 C CA . ARG B 1 26 ? 11.648 5.051 3.666 1 97.12 26 ARG B CA 1
ATOM 1800 C C . ARG B 1 26 ? 11.5 6.496 3.203 1 97.12 26 ARG B C 1
ATOM 1802 O O . ARG B 1 26 ? 12.492 7.219 3.084 1 97.12 26 ARG B O 1
ATOM 1809 N N . VAL B 1 27 ? 10.281 6.84 2.898 1 96.06 27 VAL B N 1
ATOM 1810 C CA . VAL B 1 27 ? 10.016 8.219 2.504 1 96.06 27 VAL B CA 1
ATOM 1811 C C . VAL B 1 27 ? 10.414 9.164 3.635 1 96.06 27 VAL B C 1
ATOM 1813 O O . VAL B 1 27 ? 11.109 10.156 3.408 1 96.06 27 VAL B O 1
ATOM 1816 N N . VAL B 1 28 ? 10.023 8.836 4.891 1 95.38 28 VAL B N 1
ATOM 1817 C CA . VAL B 1 28 ? 10.336 9.68 6.043 1 95.38 28 VAL B CA 1
ATOM 1818 C C . VAL B 1 28 ? 11.852 9.773 6.219 1 95.38 28 VAL B C 1
ATOM 1820 O O . VAL B 1 28 ? 12.391 10.859 6.414 1 95.38 28 VAL B O 1
ATOM 1823 N N . ARG B 1 29 ? 12.547 8.688 6.055 1 95.5 29 ARG B N 1
ATOM 1824 C CA . ARG B 1 29 ? 13.992 8.656 6.238 1 95.5 29 ARG B CA 1
ATOM 1825 C C . ARG B 1 29 ? 14.695 9.5 5.18 1 95.5 29 ARG B C 1
ATOM 1827 O O . ARG B 1 29 ? 15.719 10.133 5.461 1 95.5 29 ARG B O 1
ATOM 1834 N N . ARG B 1 30 ? 14.164 9.469 4.059 1 93.81 30 ARG B N 1
ATOM 1835 C CA . ARG B 1 30 ? 14.781 10.203 2.955 1 93.81 30 ARG B CA 1
ATOM 1836 C C . ARG B 1 30 ? 14.57 11.703 3.111 1 93.81 30 ARG B C 1
ATOM 1838 O O . ARG B 1 30 ? 15.484 12.492 2.855 1 93.81 30 ARG B O 1
ATOM 1845 N N . TYR B 1 31 ? 13.43 12.094 3.545 1 88.25 31 TYR B N 1
ATOM 1846 C CA . TYR B 1 31 ? 13.062 13.508 3.531 1 88.25 31 TYR B CA 1
ATOM 1847 C C . TYR B 1 31 ? 13.266 14.141 4.906 1 88.25 31 TYR B C 1
ATOM 1849 O O . TYR B 1 31 ? 13.344 15.359 5.027 1 88.25 31 TYR B O 1
ATOM 1857 N N . LEU B 1 32 ? 13.289 13.32 5.953 1 87.69 32 LEU B N 1
ATOM 1858 C CA . LEU B 1 32 ? 13.617 13.711 7.32 1 87.69 32 LEU B CA 1
ATOM 1859 C C . LEU B 1 32 ? 14.719 12.812 7.887 1 87.69 32 LEU B C 1
ATOM 1861 O O . LEU B 1 32 ? 14.484 12.07 8.844 1 87.69 32 LEU B O 1
ATOM 1865 N N . PRO B 1 33 ? 15.953 12.992 7.398 1 88.5 33 PRO B N 1
ATOM 1866 C CA . PRO B 1 33 ? 17.031 12.031 7.672 1 88.5 33 PRO B CA 1
ATOM 1867 C C . PRO B 1 33 ? 17.422 12 9.141 1 88.5 33 PRO B C 1
ATOM 1869 O O . PRO B 1 33 ? 17.969 11 9.617 1 88.5 33 PRO B O 1
ATOM 1872 N N . GLN B 1 34 ? 17.109 12.953 9.906 1 84.69 34 GLN B N 1
ATOM 1873 C CA . GLN B 1 34 ? 17.531 12.984 11.305 1 84.69 34 GLN B CA 1
ATOM 1874 C C . GLN B 1 34 ? 16.453 12.391 12.211 1 84.69 34 GLN B C 1
ATOM 1876 O O . GLN B 1 34 ? 16.672 12.219 13.414 1 84.69 34 GLN B O 1
ATOM 1881 N N . ALA B 1 35 ? 15.344 12.07 11.672 1 87.38 35 ALA B N 1
ATOM 1882 C CA . ALA B 1 35 ? 14.211 11.609 12.477 1 87.38 35 ALA B CA 1
ATOM 1883 C C . ALA B 1 35 ? 14.414 10.172 12.93 1 87.38 35 ALA B C 1
ATOM 1885 O O . ALA B 1 35 ? 14.977 9.352 12.195 1 87.38 35 ALA B O 1
ATOM 1886 N N . ALA B 1 36 ? 14.031 9.938 14.133 1 92.44 36 ALA B N 1
ATOM 1887 C CA . ALA B 1 36 ? 13.891 8.57 14.609 1 92.44 36 ALA B CA 1
ATOM 1888 C C . ALA B 1 36 ? 12.508 8.016 14.289 1 92.44 36 ALA B C 1
ATOM 1890 O O . ALA B 1 36 ? 11.5 8.492 14.828 1 92.44 36 ALA B O 1
ATOM 1891 N N . VAL B 1 37 ? 12.469 6.988 13.492 1 95.31 37 VAL B N 1
ATOM 1892 C CA . VAL B 1 37 ? 11.188 6.516 12.977 1 95.31 37 VAL B CA 1
ATOM 1893 C C . VAL B 1 37 ? 10.797 5.219 13.688 1 95.31 37 VAL B C 1
ATOM 1895 O O . VAL B 1 37 ? 11.602 4.285 13.773 1 95.31 37 VAL B O 1
ATOM 1898 N N . SER B 1 38 ? 9.609 5.203 14.227 1 96.56 38 SER B N 1
ATOM 1899 C CA . SER B 1 38 ? 8.992 3.986 14.742 1 96.56 38 SER B CA 1
ATOM 1900 C C . SER B 1 38 ? 7.785 3.58 13.898 1 96.56 38 SER B C 1
ATOM 1902 O O . SER B 1 38 ? 7.137 4.43 13.281 1 96.56 38 SER B O 1
ATOM 1904 N N . GLU B 1 39 ? 7.543 2.299 13.859 1 97.81 39 GLU B N 1
ATOM 1905 C CA . GLU B 1 39 ? 6.484 1.763 13.008 1 97.81 39 GLU B CA 1
ATOM 1906 C C . GLU B 1 39 ? 5.418 1.054 13.836 1 97.81 39 GLU B C 1
ATOM 1908 O O . GLU B 1 39 ? 5.73 0.414 14.844 1 97.81 39 GLU B O 1
ATOM 1913 N N . ALA B 1 40 ? 4.172 1.157 13.391 1 97.94 40 ALA B N 1
ATOM 1914 C CA . ALA B 1 40 ? 3.045 0.496 14.047 1 97.94 40 ALA B CA 1
ATOM 1915 C C . ALA B 1 40 ? 2.066 -0.062 13.016 1 97.94 40 ALA B C 1
ATOM 1917 O O . ALA B 1 40 ? 1.886 0.521 11.945 1 97.94 40 ALA B O 1
ATOM 1918 N N . GLY B 1 41 ? 1.446 -1.184 13.375 1 97.25 41 GLY B N 1
ATOM 1919 C CA . GLY B 1 41 ? 0.448 -1.794 12.508 1 97.25 41 GLY B CA 1
ATOM 1920 C C . GLY B 1 41 ? -0.962 -1.687 13.062 1 97.25 41 GLY B C 1
ATOM 1921 O O . GLY B 1 41 ? -1.903 -2.236 12.484 1 97.25 41 GLY B O 1
ATOM 1922 N N . SER B 1 42 ? -1.12 -1.047 14.227 1 96.75 42 SER B N 1
ATOM 1923 C CA . SER B 1 42 ? -2.408 -0.806 14.867 1 96.75 42 SER B CA 1
ATOM 1924 C C . SER B 1 42 ? -2.379 0.469 15.703 1 96.75 42 SER B C 1
ATOM 1926 O O . SER B 1 42 ? -1.307 0.995 16 1 96.75 42 SER B O 1
ATOM 1928 N N . PHE B 1 43 ? -3.596 0.961 16 1 98.12 43 PHE B N 1
ATOM 1929 C CA . PHE B 1 43 ? -3.631 2.193 16.781 1 98.12 43 PHE B CA 1
ATOM 1930 C C . PHE B 1 43 ? -3.137 1.95 18.203 1 98.12 43 PHE B C 1
ATOM 1932 O O . PHE B 1 43 ? -2.49 2.814 18.797 1 98.12 43 PHE B O 1
ATOM 1939 N N . ASP B 1 44 ? -3.408 0.759 18.766 1 97.31 44 ASP B N 1
ATOM 1940 C CA . ASP B 1 44 ? -2.875 0.418 20.078 1 97.31 44 ASP B CA 1
ATOM 1941 C C . ASP B 1 44 ? -1.349 0.494 20.094 1 97.31 44 ASP B C 1
ATOM 1943 O O . ASP B 1 44 ? -0.752 0.983 21.047 1 97.31 44 ASP B O 1
ATOM 1947 N N . GLU B 1 45 ? -0.753 0.042 19.078 1 97.56 45 GLU B N 1
ATOM 1948 C CA . GLU B 1 45 ? 0.701 0.117 18.953 1 97.56 45 GLU B CA 1
ATOM 1949 C C . GLU B 1 45 ? 1.172 1.564 18.844 1 97.56 45 GLU B C 1
ATOM 1951 O O . GLU B 1 45 ? 2.219 1.924 19.391 1 97.56 45 GLU B O 1
ATOM 1956 N N . VAL B 1 46 ? 0.419 2.396 18.141 1 98.06 46 VAL B N 1
ATOM 1957 C CA . VAL B 1 46 ? 0.734 3.818 18.031 1 98.06 46 VAL B CA 1
ATOM 1958 C C . VAL B 1 46 ? 0.778 4.438 19.422 1 98.06 46 VAL B C 1
ATOM 1960 O O . VAL B 1 46 ? 1.732 5.141 19.766 1 98.06 46 VAL B O 1
ATOM 1963 N N . LEU B 1 47 ? -0.277 4.137 20.203 1 97.06 47 LEU B N 1
ATOM 1964 C CA . LEU B 1 47 ? -0.374 4.711 21.547 1 97.06 47 LEU B CA 1
ATOM 1965 C C . LEU B 1 47 ? 0.782 4.242 22.422 1 97.06 47 LEU B C 1
ATOM 1967 O O . LEU B 1 47 ? 1.349 5.027 23.172 1 97.06 47 LEU B O 1
ATOM 1971 N N . ARG B 1 48 ? 1.111 2.986 22.297 1 96.38 48 ARG B N 1
ATOM 1972 C CA . ARG B 1 48 ? 2.221 2.445 23.078 1 96.38 48 ARG B CA 1
ATOM 1973 C C . ARG B 1 48 ? 3.535 3.119 22.703 1 96.38 48 ARG B C 1
ATOM 1975 O O . ARG B 1 48 ? 4.309 3.516 23.578 1 96.38 48 ARG B O 1
ATOM 1982 N N . LEU B 1 49 ? 3.801 3.281 21.453 1 96.06 49 LEU B N 1
ATOM 1983 C CA . LEU B 1 49 ? 5.023 3.912 20.969 1 96.06 49 LEU B CA 1
ATOM 1984 C C . LEU B 1 49 ? 5.074 5.383 21.375 1 96.06 49 LEU B C 1
ATOM 1986 O O . LEU B 1 49 ? 6.137 5.891 21.75 1 96.06 49 LEU B O 1
ATOM 1990 N N . ALA B 1 50 ? 3.945 6.016 21.266 1 95 50 ALA B N 1
ATOM 1991 C CA . ALA B 1 50 ? 3.877 7.441 21.578 1 95 50 ALA B CA 1
ATOM 1992 C C . ALA B 1 50 ? 4.184 7.695 23.062 1 95 50 ALA B C 1
ATOM 1994 O O . ALA B 1 50 ? 4.832 8.688 23.406 1 95 50 ALA B O 1
ATOM 1995 N N . SER B 1 51 ? 3.719 6.793 23.828 1 91.12 51 SER B N 1
ATOM 1996 C CA . SER B 1 51 ? 3.852 6.992 25.266 1 91.12 51 SER B CA 1
ATOM 1997 C C . SER B 1 51 ? 5.191 6.469 25.781 1 91.12 51 SER B C 1
ATOM 1999 O O . SER B 1 51 ? 5.492 6.578 26.969 1 91.12 51 SER B O 1
ATOM 2001 N N . SER B 1 52 ? 5.906 5.859 24.891 1 82.06 52 SER B N 1
ATOM 2002 C CA . SER B 1 52 ? 7.18 5.293 25.328 1 82.06 52 SER B CA 1
ATOM 2003 C C . SER B 1 52 ? 8.102 6.371 25.891 1 82.06 52 SER B C 1
ATOM 2005 O O . SER B 1 52 ? 7.996 7.539 25.516 1 82.06 52 SER B O 1
ATOM 2007 N N . VAL B 1 53 ? 8.836 5.984 26.891 1 63.88 53 VAL B N 1
ATOM 2008 C CA . VAL B 1 53 ? 9.594 6.809 27.828 1 63.88 53 VAL B CA 1
ATOM 2009 C C . VAL B 1 53 ? 10.648 7.613 27.062 1 63.88 53 VAL B C 1
ATOM 2011 O O . VAL B 1 53 ? 11.742 7.117 26.797 1 63.88 53 VAL B O 1
ATOM 2014 N N . SER B 1 54 ? 10.344 7.984 25.906 1 64.5 54 SER B N 1
ATOM 2015 C CA . SER B 1 54 ? 11.32 8.898 25.312 1 64.5 54 SER B CA 1
ATOM 2016 C C . SER B 1 54 ? 11.109 10.328 25.797 1 64.5 54 SER B C 1
ATOM 2018 O O . SER B 1 54 ? 9.984 10.727 26.109 1 64.5 54 SER B O 1
ATOM 2020 N N . PRO B 1 55 ? 12.125 10.961 26.141 1 65.94 55 PRO B N 1
ATOM 2021 C CA . PRO B 1 55 ? 12.047 12.336 26.641 1 65.94 55 PRO B CA 1
ATOM 2022 C C . PRO B 1 55 ? 11.211 13.25 25.75 1 65.94 55 PRO B C 1
ATOM 2024 O O . PRO B 1 55 ? 10.57 14.18 26.234 1 65.94 55 PRO B O 1
ATOM 2027 N N . GLU B 1 56 ? 11.227 12.867 24.5 1 76.56 56 GLU B N 1
ATOM 2028 C CA . GLU B 1 56 ? 10.508 13.797 23.641 1 76.56 56 GLU B CA 1
ATOM 2029 C C . GLU B 1 56 ? 9.305 13.117 23 1 76.56 56 GLU B C 1
ATOM 2031 O O . GLU B 1 56 ? 9.383 11.961 22.578 1 76.56 56 GLU B O 1
ATOM 2036 N N . PRO B 1 57 ? 8.25 13.828 22.984 1 84.75 57 PRO B N 1
ATOM 2037 C CA . PRO B 1 57 ? 7.059 13.328 22.297 1 84.75 57 PRO B CA 1
ATOM 2038 C C . PRO B 1 57 ? 7.27 13.195 20.797 1 84.75 57 PRO B C 1
ATOM 2040 O O . PRO B 1 57 ? 8.203 13.789 20.234 1 84.75 57 PRO B O 1
ATOM 2043 N N . PRO B 1 58 ? 6.488 12.391 20.234 1 90.94 58 PRO B N 1
ATOM 2044 C CA . PRO B 1 58 ? 6.586 12.352 18.766 1 90.94 58 PRO B CA 1
ATOM 2045 C C . PRO B 1 58 ? 6.316 13.711 18.125 1 90.94 58 PRO B C 1
ATOM 2047 O O . PRO B 1 58 ? 5.418 14.438 18.547 1 90.94 58 PRO B O 1
ATOM 2050 N N . ALA B 1 59 ? 7.145 14.008 17.234 1 86.38 59 ALA B N 1
ATOM 2051 C CA . ALA B 1 59 ? 6.969 15.258 16.516 1 86.38 59 ALA B CA 1
ATOM 2052 C C . ALA B 1 59 ? 5.965 15.102 15.375 1 86.38 59 ALA B C 1
ATOM 2054 O O . ALA B 1 59 ? 5.316 16.062 14.969 1 86.38 59 ALA B O 1
ATOM 2055 N N . LEU B 1 60 ? 5.82 13.867 14.883 1 90.88 60 LEU B N 1
ATOM 2056 C CA . LEU B 1 60 ? 5.008 13.617 13.703 1 90.88 60 LEU B CA 1
ATOM 2057 C C . LEU B 1 60 ? 4.379 12.234 13.758 1 90.88 60 LEU B C 1
ATOM 2059 O O . LEU B 1 60 ? 5.055 11.25 14.07 1 90.88 60 LEU B O 1
ATOM 2063 N N . PHE B 1 61 ? 3.051 12.219 13.555 1 95.44 61 PHE B N 1
ATOM 2064 C CA . PHE B 1 61 ? 2.303 10.984 13.312 1 95.44 61 PHE B CA 1
ATOM 2065 C C . PHE B 1 61 ? 1.89 10.875 11.852 1 95.44 61 PHE B C 1
ATOM 2067 O O . PHE B 1 61 ? 1.309 11.805 11.297 1 95.44 61 PHE B O 1
ATOM 2074 N N . VAL B 1 62 ? 2.24 9.852 11.164 1 97.19 62 VAL B N 1
ATOM 2075 C CA . VAL B 1 62 ? 1.756 9.508 9.836 1 97.19 62 VAL B CA 1
ATOM 2076 C C . VAL B 1 62 ? 0.893 8.25 9.906 1 97.19 62 VAL B C 1
ATOM 2078 O O . VAL B 1 62 ? 1.412 7.141 10.039 1 97.19 62 VAL B O 1
ATOM 2081 N N . LEU B 1 63 ? -0.43 8.438 9.766 1 97.88 63 LEU B N 1
ATOM 2082 C CA . LEU B 1 63 ? -1.351 7.383 10.172 1 97.88 63 LEU B CA 1
ATOM 2083 C C . LEU B 1 63 ? -2.273 6.996 9.023 1 97.88 63 LEU B C 1
ATOM 2085 O O . LEU B 1 63 ? -2.855 7.867 8.367 1 97.88 63 LEU B O 1
ATOM 2089 N N . ASP B 1 64 ? -2.436 5.746 8.797 1 97.38 64 ASP B N 1
ATOM 2090 C CA . ASP B 1 64 ? -3.482 5.223 7.922 1 97.38 64 ASP B CA 1
ATOM 2091 C C . ASP B 1 64 ? -4.863 5.441 8.531 1 97.38 64 ASP B C 1
ATOM 2093 O O . ASP B 1 64 ? -5.094 5.117 9.703 1 97.38 64 ASP B O 1
ATOM 2097 N N . LEU B 1 65 ? -5.789 5.918 7.762 1 96 65 LEU B N 1
ATOM 2098 C CA . LEU B 1 65 ? -7.141 6.191 8.242 1 96 65 LEU B CA 1
ATOM 2099 C C . LEU B 1 65 ? -7.852 4.898 8.633 1 96 65 LEU B C 1
ATOM 2101 O O . LEU B 1 65 ? -8.68 4.891 9.539 1 96 65 LEU B O 1
ATOM 2105 N N . LEU B 1 66 ? -7.504 3.801 7.965 1 95 66 LEU B N 1
ATOM 2106 C CA . LEU B 1 66 ? -8.195 2.539 8.195 1 95 66 LEU B CA 1
ATOM 2107 C C . LEU B 1 66 ? -7.363 1.613 9.07 1 95 66 LEU B C 1
ATOM 2109 O O . LEU B 1 66 ? -7.523 0.392 9.023 1 95 66 LEU B O 1
ATOM 2113 N N . LEU B 1 67 ? -6.469 2.123 9.781 1 96.62 67 LEU B N 1
ATOM 2114 C CA . LEU B 1 67 ? -5.645 1.377 10.727 1 96.62 67 LEU B CA 1
ATOM 2115 C C . LEU B 1 67 ? -6.508 0.653 11.75 1 96.62 67 LEU B C 1
ATOM 2117 O O . LEU B 1 67 ? -7.457 1.23 12.289 1 96.62 67 LEU B O 1
ATOM 2121 N N . PRO B 1 68 ? -6.266 -0.628 12.039 1 94.5 68 PRO B N 1
ATOM 2122 C CA . PRO B 1 68 ? -7.035 -1.328 13.07 1 94.5 68 PRO B CA 1
ATOM 2123 C C . PRO B 1 68 ? -7.059 -0.578 14.398 1 94.5 68 PRO B C 1
ATOM 2125 O O . PRO B 1 68 ? -6.004 -0.195 14.914 1 94.5 68 PRO B O 1
ATOM 2128 N N . GLY B 1 69 ? -8.297 -0.328 14.922 1 96.19 69 GLY B N 1
ATOM 2129 C CA . GLY B 1 69 ? -8.461 0.331 16.203 1 96.19 69 GLY B CA 1
ATOM 2130 C C . GLY B 1 69 ? -8.523 1.843 16.094 1 96.19 69 GLY B C 1
ATOM 2131 O O . GLY B 1 69 ? -8.656 2.537 17.109 1 96.19 69 GLY B O 1
ATOM 2132 N N . PHE B 1 70 ? -8.438 2.34 14.852 1 95.81 70 PHE B N 1
ATOM 2133 C CA . PHE B 1 70 ? -8.414 3.783 14.641 1 95.81 70 PHE B CA 1
ATOM 2134 C C . PHE B 1 70 ? -9.812 4.301 14.297 1 95.81 70 PHE B C 1
ATOM 2136 O O . PHE B 1 70 ? -10.391 3.91 13.281 1 95.81 70 PHE B O 1
ATOM 2143 N N . ALA B 1 71 ? -10.344 5.039 15.156 1 94.94 71 ALA B N 1
ATOM 2144 C CA . ALA B 1 71 ? -11.57 5.789 14.914 1 94.94 71 ALA B CA 1
ATOM 2145 C C . ALA B 1 71 ? -11.266 7.246 14.586 1 94.94 71 ALA B C 1
ATOM 2147 O O . ALA B 1 71 ? -10.914 8.031 15.469 1 94.94 71 ALA B O 1
ATOM 2148 N N . ALA B 1 72 ? -11.492 7.57 13.359 1 92.44 72 ALA B N 1
ATOM 2149 C CA . ALA B 1 72 ? -10.922 8.773 12.758 1 92.44 72 ALA B CA 1
ATOM 2150 C C . ALA B 1 72 ? -11.031 9.961 13.711 1 92.44 72 ALA B C 1
ATOM 2152 O O . ALA B 1 72 ? -10.062 10.336 14.367 1 92.44 72 ALA B O 1
ATOM 2153 N N . SER B 1 73 ? -12.18 10.469 14.008 1 92.88 73 SER B N 1
ATOM 2154 C CA . SER B 1 73 ? -12.352 11.688 14.797 1 92.88 73 SER B CA 1
ATOM 2155 C C . SER B 1 73 ? -11.914 11.477 16.234 1 92.88 73 SER B C 1
ATOM 2157 O O . SER B 1 73 ? -11.109 12.25 16.766 1 92.88 73 SER B O 1
ATOM 2159 N N . GLN B 1 74 ? -12.297 10.383 16.859 1 96.56 74 GLN B N 1
ATOM 2160 C CA . GLN B 1 74 ? -11.992 10.125 18.266 1 96.56 74 GLN B CA 1
ATOM 2161 C C . GLN B 1 74 ? -10.5 9.906 18.469 1 96.56 74 GLN B C 1
ATOM 2163 O O . GLN B 1 74 ? -9.922 10.422 19.422 1 96.56 74 GLN B O 1
ATOM 2168 N N . SER B 1 75 ? -9.891 9.148 17.625 1 98.19 75 SER B N 1
ATOM 2169 C CA . SER B 1 75 ? -8.477 8.828 17.766 1 98.19 75 SER B CA 1
ATOM 2170 C C . SER B 1 75 ? -7.602 10.055 17.516 1 98.19 75 SER B C 1
ATOM 2172 O O . SER B 1 75 ? -6.613 10.266 18.219 1 98.19 75 SER B O 1
ATOM 2174 N N . ILE B 1 76 ? -7.949 10.867 16.562 1 95.62 76 ILE B N 1
ATOM 2175 C CA . ILE B 1 76 ? -7.195 12.078 16.266 1 95.62 76 ILE B CA 1
ATOM 2176 C C . ILE B 1 76 ? -7.305 13.062 17.422 1 95.62 76 ILE B C 1
ATOM 2178 O O . ILE B 1 76 ? -6.301 13.633 17.859 1 95.62 76 ILE B O 1
ATOM 2182 N N . GLU B 1 77 ? -8.531 13.188 17.922 1 95.19 77 GLU B N 1
ATOM 2183 C CA . GLU B 1 77 ? -8.734 14.078 19.047 1 95.19 77 GLU B CA 1
ATOM 2184 C C . GLU B 1 77 ? -7.91 13.641 20.266 1 95.19 77 GLU B C 1
ATOM 2186 O O . GLU B 1 77 ? -7.332 14.469 20.953 1 95.19 77 GLU B O 1
ATOM 2191 N N . ARG B 1 78 ? -7.91 12.344 20.469 1 97.06 78 ARG B N 1
ATOM 2192 C CA . ARG B 1 78 ? -7.121 11.781 21.562 1 97.06 78 ARG B CA 1
ATOM 2193 C C . ARG B 1 78 ? -5.645 12.117 21.391 1 97.06 78 ARG B C 1
ATOM 2195 O O . ARG B 1 78 ? -5 12.57 22.344 1 97.06 78 ARG B O 1
ATOM 2202 N N . LEU B 1 79 ? -5.098 11.945 20.266 1 95.75 79 LEU B N 1
ATOM 2203 C CA . LEU B 1 79 ? -3.699 12.258 20 1 95.75 79 LEU B CA 1
ATOM 2204 C C . LEU B 1 79 ? -3.438 13.75 20.141 1 95.75 79 LEU B C 1
ATOM 2206 O O . LEU B 1 79 ? -2.436 14.156 20.734 1 95.75 79 LEU B O 1
ATOM 2210 N N . ARG B 1 80 ? -4.355 14.516 19.594 1 92.19 80 ARG B N 1
ATOM 2211 C CA . ARG B 1 80 ? -4.188 15.969 19.641 1 92.19 80 ARG B CA 1
ATOM 2212 C C . ARG B 1 80 ? -4.156 16.469 21.078 1 92.19 80 ARG B C 1
ATOM 2214 O O . ARG B 1 80 ? -3.338 17.312 21.422 1 92.19 80 ARG B O 1
ATOM 2221 N N . ARG B 1 81 ? -5.008 15.961 21.891 1 91.88 81 ARG B N 1
ATOM 2222 C CA . ARG B 1 81 ? -5.059 16.359 23.297 1 91.88 81 ARG B CA 1
ATOM 2223 C C . ARG B 1 81 ? -3.779 15.961 24.016 1 91.88 81 ARG B C 1
ATOM 2225 O O . ARG B 1 81 ? -3.256 16.719 24.828 1 91.88 81 ARG B O 1
ATOM 2232 N N . ALA B 1 82 ? -3.266 14.828 23.719 1 93.19 82 ALA B N 1
ATOM 2233 C CA . ALA B 1 82 ? -2.104 14.289 24.422 1 93.19 82 ALA B CA 1
ATOM 2234 C C . ALA B 1 82 ? -0.808 14.883 23.875 1 93.19 82 ALA B C 1
ATOM 2236 O O . ALA B 1 82 ? 0.168 15.039 24.625 1 93.19 82 ALA B O 1
ATOM 2237 N N . TYR B 1 83 ? -0.829 15.227 22.562 1 89.25 83 TYR B N 1
ATOM 2238 C CA . TYR B 1 83 ? 0.357 15.727 21.875 1 89.25 83 TYR B CA 1
ATOM 2239 C C . TYR B 1 83 ? 0.044 17 21.109 1 89.25 83 TYR B C 1
ATOM 2241 O O . TYR B 1 83 ? 0.062 17.016 19.875 1 89.25 83 TYR B O 1
ATOM 2249 N N . ARG B 1 84 ? -0.073 18.062 21.781 1 84.56 84 ARG B N 1
ATOM 2250 C CA . ARG B 1 84 ? -0.623 19.328 21.312 1 84.56 84 ARG B CA 1
ATOM 2251 C C . ARG B 1 84 ? 0.202 19.891 20.156 1 84.56 84 ARG B C 1
ATOM 2253 O O . ARG B 1 84 ? -0.336 20.562 19.266 1 84.56 84 ARG B O 1
ATOM 2260 N N . HIS B 1 85 ? 1.482 19.547 20.109 1 79.12 85 HIS B N 1
ATOM 2261 C CA . HIS B 1 85 ? 2.357 20.203 19.156 1 79.12 85 HIS B CA 1
ATOM 2262 C C . HIS B 1 85 ? 2.791 19.25 18.047 1 79.12 85 HIS B C 1
ATOM 2264 O O . HIS B 1 85 ? 3.514 19.641 17.141 1 79.12 85 HIS B O 1
ATOM 2270 N N . SER B 1 86 ? 2.381 18 18.188 1 86.25 86 SER B N 1
ATOM 2271 C CA . SER B 1 86 ? 2.736 17.016 17.156 1 86.25 86 SER B CA 1
ATOM 2272 C C . SER B 1 86 ? 1.953 17.25 15.875 1 86.25 86 SER B C 1
ATOM 2274 O O . SER B 1 86 ? 0.786 17.641 15.914 1 86.25 86 SER B O 1
ATOM 2276 N N . ALA B 1 87 ? 2.611 17.078 14.797 1 86.69 87 ALA B N 1
ATOM 2277 C CA . ALA B 1 87 ? 1.885 17.031 13.531 1 86.69 87 ALA B CA 1
ATOM 2278 C C . ALA B 1 87 ? 1.21 15.672 13.344 1 86.69 87 ALA B C 1
ATOM 2280 O O . ALA B 1 87 ? 1.795 14.633 13.648 1 86.69 87 ALA B O 1
ATOM 2281 N N . ILE B 1 88 ? -0.054 15.734 12.953 1 92.19 88 ILE B N 1
ATOM 2282 C CA . ILE B 1 88 ? -0.821 14.523 12.68 1 92.19 88 ILE B CA 1
ATOM 2283 C C . ILE B 1 88 ? -1.241 14.5 11.211 1 92.19 88 ILE B C 1
ATOM 2285 O O . ILE B 1 88 ? -2.01 15.352 10.766 1 92.19 88 ILE B O 1
ATOM 2289 N N . VAL B 1 89 ? -0.737 13.547 10.492 1 93.5 89 VAL B N 1
ATOM 2290 C CA . VAL B 1 89 ? -1.031 13.422 9.07 1 93.5 89 VAL B CA 1
ATOM 2291 C C . VAL B 1 89 ? -1.745 12.094 8.812 1 93.5 89 VAL B C 1
ATOM 2293 O O . VAL B 1 89 ? -1.287 11.039 9.25 1 93.5 89 VAL B O 1
ATOM 2296 N N . ILE B 1 90 ? -2.832 12.195 8.094 1 94.94 90 ILE B N 1
ATOM 2297 C CA . ILE B 1 90 ? -3.58 11.008 7.699 1 94.94 90 ILE B CA 1
ATOM 2298 C C . ILE B 1 90 ? -3.225 10.625 6.262 1 94.94 90 ILE B C 1
ATOM 2300 O O . ILE B 1 90 ? -3.197 11.484 5.375 1 94.94 90 ILE B O 1
ATOM 2304 N N . VAL B 1 91 ? -2.848 9.406 6.023 1 95.38 91 VAL B N 1
ATOM 2305 C CA . VAL B 1 91 ? -2.617 8.852 4.695 1 95.38 91 VAL B CA 1
ATOM 2306 C C . VAL B 1 91 ? -3.668 7.781 4.398 1 95.38 91 VAL B C 1
ATOM 2308 O O . VAL B 1 91 ? -3.809 6.812 5.148 1 95.38 91 VAL B O 1
ATOM 2311 N N . SER B 1 92 ? -4.383 7.871 3.285 1 93.62 92 SER B N 1
ATOM 2312 C CA . SER B 1 92 ? -5.516 6.965 3.133 1 93.62 92 SER B CA 1
ATOM 2313 C C . SER B 1 92 ? -5.801 6.676 1.663 1 93.62 92 SER B C 1
ATOM 2315 O O . SER B 1 92 ? -5.445 7.469 0.789 1 93.62 92 SER B O 1
ATOM 2317 N N . MET B 1 93 ? -6.391 5.57 1.458 1 91.19 93 MET B N 1
ATOM 2318 C CA . MET B 1 93 ? -6.898 5.215 0.136 1 91.19 93 MET B CA 1
ATOM 2319 C C . MET B 1 93 ? -8.227 5.914 -0.142 1 91.19 93 MET B C 1
ATOM 2321 O O . MET B 1 93 ? -8.672 5.969 -1.288 1 91.19 93 MET B O 1
ATOM 2325 N N . LEU B 1 94 ? -8.906 6.352 0.926 1 88.06 94 LEU B N 1
ATOM 2326 C CA . LEU B 1 94 ? -10.195 7.016 0.776 1 88.06 94 LEU B CA 1
ATOM 2327 C C . LEU B 1 94 ? -10.016 8.469 0.358 1 88.06 94 LEU B C 1
ATOM 2329 O O . LEU B 1 94 ? -9.109 9.148 0.841 1 88.06 94 LEU B O 1
ATOM 2333 N N . ASP B 1 95 ? -10.789 8.82 -0.584 1 76.94 95 ASP B N 1
ATOM 2334 C CA . ASP B 1 95 ? -10.648 10.172 -1.128 1 76.94 95 ASP B CA 1
ATOM 2335 C C . ASP B 1 95 ? -11.953 10.945 -1.009 1 76.94 95 ASP B C 1
ATOM 2337 O O . ASP B 1 95 ? -12.242 11.82 -1.83 1 76.94 95 ASP B O 1
ATOM 2341 N N . ASP B 1 96 ? -12.602 10.766 -0.009 1 79.5 96 ASP B N 1
ATOM 2342 C CA . ASP B 1 96 ? -13.852 11.469 0.242 1 79.5 96 ASP B CA 1
ATOM 2343 C C . ASP B 1 96 ? -13.602 12.82 0.908 1 79.5 96 ASP B C 1
ATOM 2345 O O . ASP B 1 96 ? -13.078 12.883 2.025 1 79.5 96 ASP B O 1
ATOM 2349 N N . PRO B 1 97 ? -13.977 13.914 0.265 1 76.56 97 PRO B N 1
ATOM 2350 C CA . PRO B 1 97 ? -13.766 15.242 0.846 1 76.56 97 PRO B CA 1
ATOM 2351 C C . PRO B 1 97 ? -14.375 15.383 2.238 1 76.56 97 PRO B C 1
ATOM 2353 O O . PRO B 1 97 ? -13.82 16.078 3.094 1 76.56 97 PRO B O 1
ATOM 2356 N N . ARG B 1 98 ? -15.555 14.844 2.42 1 81.38 98 ARG B N 1
ATOM 2357 C CA . ARG B 1 98 ? -16.188 14.922 3.73 1 81.38 98 ARG B CA 1
ATOM 2358 C C . ARG B 1 98 ? -15.305 14.297 4.805 1 81.38 98 ARG B C 1
ATOM 2360 O O . ARG B 1 98 ? -15.219 14.812 5.922 1 81.38 98 ARG B O 1
ATOM 2367 N N . LEU B 1 99 ? -14.695 13.211 4.391 1 84.31 99 LEU B N 1
ATOM 2368 C CA . LEU B 1 99 ? -13.789 12.539 5.316 1 84.31 99 LEU B CA 1
ATOM 2369 C C . LEU B 1 99 ? -12.57 13.398 5.617 1 84.31 99 LEU B C 1
ATOM 2371 O O . LEU B 1 99 ? -12.102 13.445 6.758 1 84.31 99 LEU B O 1
ATOM 2375 N N . VAL B 1 100 ? -12.086 14.039 4.621 1 82.75 100 VAL B N 1
ATOM 2376 C CA . VAL B 1 100 ? -10.945 14.938 4.773 1 82.75 100 VAL B CA 1
ATOM 2377 C C . VAL B 1 100 ? -11.297 16.062 5.758 1 82.75 100 VAL B C 1
ATOM 2379 O O . VAL B 1 100 ? -10.531 16.344 6.68 1 82.75 100 VAL B O 1
ATOM 2382 N N . ASP B 1 101 ? -12.453 16.578 5.535 1 81.06 101 ASP B N 1
ATOM 2383 C CA . ASP B 1 101 ? -12.906 17.656 6.422 1 81.06 101 ASP B CA 1
ATOM 2384 C C . ASP B 1 101 ? -13.031 17.156 7.859 1 81.06 101 ASP B C 1
ATOM 2386 O O . ASP B 1 101 ? -12.641 17.859 8.797 1 81.06 101 ASP B O 1
ATOM 2390 N N . GLU B 1 102 ? -13.57 16 7.988 1 83.19 102 GLU B N 1
ATOM 2391 C CA . GLU B 1 102 ? -13.789 15.406 9.305 1 83.19 102 GLU B CA 1
ATOM 2392 C C . GLU B 1 102 ? -12.469 15.219 10.047 1 83.19 102 GLU B C 1
ATOM 2394 O O . GLU B 1 102 ? -12.367 15.547 11.234 1 83.19 102 GLU B O 1
ATOM 2399 N N . VAL B 1 103 ? -11.469 14.773 9.352 1 89.31 103 VAL B N 1
ATOM 2400 C CA . VAL B 1 103 ? -10.211 14.469 10.031 1 89.31 103 VAL B CA 1
ATOM 2401 C C . VAL B 1 103 ? -9.477 15.766 10.367 1 89.31 103 VAL B C 1
ATOM 2403 O O . VAL B 1 103 ? -8.852 15.883 11.422 1 89.31 103 VAL B O 1
ATOM 2406 N N . LEU B 1 104 ? -9.578 16.75 9.523 1 81.5 104 LEU B N 1
ATOM 2407 C CA . LEU B 1 104 ? -8.961 18.047 9.805 1 81.5 104 LEU B CA 1
ATOM 2408 C C . LEU B 1 104 ? -9.633 18.719 10.992 1 81.5 104 LEU B C 1
ATOM 2410 O O . LEU B 1 104 ? -8.961 19.281 11.859 1 81.5 104 LEU B O 1
ATOM 2414 N N . ALA B 1 105 ? -10.938 18.609 11.008 1 82.44 105 ALA B N 1
ATOM 2415 C CA . ALA B 1 105 ? -11.703 19.188 12.109 1 82.44 105 ALA B CA 1
ATOM 2416 C C . ALA B 1 105 ? -11.344 18.516 13.438 1 82.44 105 ALA B C 1
ATOM 2418 O O . ALA B 1 105 ? -11.359 19.141 14.492 1 82.44 105 ALA B O 1
ATOM 2419 N N . ALA B 1 106 ? -11 17.266 13.344 1 89.19 106 ALA B N 1
ATOM 2420 C CA . ALA B 1 106 ? -10.656 16.5 14.539 1 89.19 106 ALA B CA 1
ATOM 2421 C C . ALA B 1 106 ? -9.266 16.859 15.047 1 89.19 106 ALA B C 1
ATOM 2423 O O . ALA B 1 106 ? -8.898 16.516 16.172 1 89.19 106 ALA B O 1
ATOM 2424 N N . GLY B 1 107 ? -8.445 17.531 14.188 1 87.44 107 GLY B N 1
ATOM 2425 C CA . GLY B 1 107 ? -7.164 18.016 14.664 1 87.44 107 GLY B CA 1
ATOM 2426 C C . GLY B 1 107 ? -5.996 17.562 13.805 1 87.44 107 GLY B C 1
ATOM 2427 O O . GLY B 1 107 ? -4.84 17.859 14.109 1 87.44 107 GLY B O 1
ATOM 2428 N N . ALA B 1 108 ? -6.297 16.812 12.711 1 88.94 108 ALA B N 1
ATOM 2429 C CA . ALA B 1 108 ? -5.227 16.453 11.789 1 88.94 108 ALA B CA 1
ATOM 2430 C C . ALA B 1 108 ? -4.668 17.703 11.086 1 88.94 108 ALA B C 1
ATOM 2432 O O . ALA B 1 108 ? -5.395 18.672 10.852 1 88.94 108 ALA B O 1
ATOM 2433 N N . ASP B 1 109 ? -3.396 17.562 10.773 1 84.19 109 ASP B N 1
ATOM 2434 C CA . ASP B 1 109 ? -2.73 18.688 10.125 1 84.19 109 ASP B CA 1
ATOM 2435 C C . ASP B 1 109 ? -2.676 18.484 8.609 1 84.19 109 ASP B C 1
ATOM 2437 O O . ASP B 1 109 ? -2.422 19.438 7.867 1 84.19 109 ASP B O 1
ATOM 2441 N N . GLY B 1 110 ? -2.947 17.234 8.203 1 85.62 110 GLY B N 1
ATOM 2442 C CA . GLY B 1 110 ? -2.898 16.953 6.781 1 85.62 110 GLY B CA 1
ATOM 2443 C C . GLY B 1 110 ? -3.564 15.633 6.418 1 85.62 110 GLY B C 1
ATOM 2444 O O . GLY B 1 110 ? -3.773 14.781 7.281 1 85.62 110 GLY B O 1
ATOM 2445 N N . TYR B 1 111 ? -3.922 15.586 5.152 1 88.94 111 TYR B N 1
ATOM 2446 C CA . TYR B 1 111 ? -4.508 14.398 4.539 1 88.94 111 TYR B CA 1
ATOM 2447 C C . TYR B 1 111 ? -3.85 14.094 3.197 1 88.94 111 TYR B C 1
ATOM 2449 O O . TYR B 1 111 ? -3.85 14.938 2.295 1 88.94 111 TYR B O 1
ATOM 2457 N N . LEU B 1 112 ? -3.24 12.977 3.127 1 91.25 112 LEU B N 1
ATOM 2458 C CA . LEU B 1 112 ? -2.543 12.57 1.914 1 91.25 112 LEU B CA 1
ATOM 2459 C C . LEU B 1 112 ? -3.168 11.305 1.327 1 91.25 112 LEU B C 1
ATOM 2461 O O . LEU B 1 112 ? -3.43 10.344 2.051 1 91.25 112 LEU B O 1
ATOM 2465 N N . GLY B 1 113 ? -3.375 11.328 0.024 1 92.38 113 GLY B N 1
ATOM 2466 C CA . GLY B 1 113 ? -3.846 10.133 -0.66 1 92.38 113 GLY B CA 1
ATOM 2467 C C . GLY B 1 113 ? -2.762 9.094 -0.864 1 92.38 113 GLY B C 1
ATOM 2468 O O . GLY B 1 113 ? -1.613 9.438 -1.158 1 92.38 113 GLY B O 1
ATOM 2469 N N . LYS B 1 114 ? -3.15 7.809 -0.771 1 94.25 114 LYS B N 1
ATOM 2470 C CA . LYS B 1 114 ? -2.178 6.73 -0.94 1 94.25 114 LYS B CA 1
ATOM 2471 C C . LYS B 1 114 ? -1.731 6.617 -2.395 1 94.25 114 LYS B C 1
ATOM 2473 O O . LYS B 1 114 ? -0.74 5.949 -2.695 1 94.25 114 LYS B O 1
ATOM 2478 N N . SER B 1 115 ? -2.383 7.266 -3.258 1 91 115 SER B N 1
ATOM 2479 C CA . SER B 1 115 ? -2.041 7.219 -4.676 1 91 115 SER B CA 1
ATOM 2480 C C . SER B 1 115 ? -0.929 8.211 -5.008 1 91 115 SER B C 1
ATOM 2482 O O . SER B 1 115 ? -0.442 8.242 -6.137 1 91 115 SER B O 1
ATOM 2484 N N . LEU B 1 116 ? -0.507 8.969 -4.059 1 91 116 LEU B N 1
ATOM 2485 C CA . LEU B 1 116 ? 0.557 9.938 -4.289 1 91 116 LEU B CA 1
ATOM 2486 C C . LEU B 1 116 ? 1.896 9.242 -4.492 1 91 116 LEU B C 1
ATOM 2488 O O . LEU B 1 116 ? 2.143 8.18 -3.91 1 91 116 LEU B O 1
ATOM 2492 N N . GLU B 1 117 ? 2.717 9.906 -5.242 1 92 117 GLU B N 1
ATOM 2493 C CA . GLU B 1 117 ? 4.09 9.438 -5.41 1 92 117 GLU B CA 1
ATOM 2494 C C . GLU B 1 117 ? 4.922 9.711 -4.16 1 92 117 GLU B C 1
ATOM 2496 O O . GLU B 1 117 ? 4.617 10.625 -3.393 1 92 117 GLU B O 1
ATOM 2501 N N . ALA B 1 118 ? 5.988 8.961 -4.016 1 94.44 118 ALA B N 1
ATOM 2502 C CA . ALA B 1 118 ? 6.867 9.062 -2.854 1 94.44 118 ALA B CA 1
ATOM 2503 C C . ALA B 1 118 ? 7.348 10.5 -2.654 1 94.44 118 ALA B C 1
ATOM 2505 O O . ALA B 1 118 ? 7.379 11 -1.529 1 94.44 118 ALA B O 1
ATOM 2506 N N . GLY B 1 119 ? 7.699 11.07 -3.795 1 92.12 119 GLY B N 1
ATOM 2507 C CA . GLY B 1 119 ? 8.195 12.43 -3.715 1 92.12 119 GLY B CA 1
ATOM 2508 C C . GLY B 1 119 ? 7.156 13.414 -3.207 1 92.12 119 GLY B C 1
ATOM 2509 O O . GLY B 1 119 ? 7.477 14.328 -2.439 1 92.12 119 GLY B O 1
ATOM 2510 N N . GLU B 1 120 ? 5.926 13.234 -3.604 1 87.81 120 GLU B N 1
ATOM 2511 C CA . GLU B 1 120 ? 4.832 14.094 -3.158 1 87.81 120 GLU B CA 1
ATOM 2512 C C . GLU B 1 120 ? 4.566 13.922 -1.665 1 87.81 120 GLU B C 1
ATOM 2514 O O . GLU B 1 120 ? 4.395 14.898 -0.94 1 87.81 120 GLU B O 1
ATOM 2519 N N . ILE B 1 121 ? 4.578 12.727 -1.213 1 93.12 121 ILE B N 1
ATOM 2520 C CA . ILE B 1 121 ? 4.391 12.438 0.204 1 93.12 121 ILE B CA 1
ATOM 2521 C C . ILE B 1 121 ? 5.543 13.039 1.011 1 93.12 121 ILE B C 1
ATOM 2523 O O . ILE B 1 121 ? 5.316 13.695 2.027 1 93.12 121 ILE B O 1
ATOM 2527 N N . GLY B 1 122 ? 6.766 12.82 0.513 1 91.38 122 GLY B N 1
ATOM 2528 C CA . GLY B 1 122 ? 7.941 13.344 1.188 1 91.38 122 GLY B CA 1
ATOM 2529 C C . GLY B 1 122 ? 7.914 14.852 1.354 1 91.38 122 GLY B C 1
ATOM 2530 O O . GLY B 1 122 ? 8.172 15.367 2.443 1 91.38 122 GLY B O 1
ATOM 2531 N N . THR B 1 123 ? 7.582 15.477 0.298 1 83.31 123 THR B N 1
ATOM 2532 C CA . THR B 1 123 ? 7.52 16.938 0.32 1 83.31 123 THR B CA 1
ATOM 2533 C C . THR B 1 123 ? 6.449 17.406 1.295 1 83.31 123 THR B C 1
ATOM 2535 O O . THR B 1 123 ? 6.664 18.375 2.045 1 83.31 123 THR B O 1
ATOM 2538 N N . ALA B 1 124 ? 5.328 16.734 1.306 1 83.75 124 ALA B N 1
ATOM 2539 C CA . ALA B 1 124 ? 4.25 17.078 2.227 1 83.75 124 ALA B CA 1
ATOM 2540 C C . ALA B 1 124 ? 4.691 16.922 3.678 1 83.75 124 ALA B C 1
ATOM 2542 O O . ALA B 1 124 ? 4.422 17.781 4.516 1 83.75 124 ALA B O 1
ATOM 2543 N N . LEU B 1 125 ? 5.371 15.852 3.969 1 87.81 125 LEU B N 1
ATOM 2544 C CA . LEU B 1 125 ? 5.82 15.578 5.332 1 87.81 125 LEU B CA 1
ATOM 2545 C C . LEU B 1 125 ? 6.855 16.609 5.777 1 87.81 125 LEU B C 1
ATOM 2547 O O . LEU B 1 125 ? 6.871 17.016 6.941 1 87.81 125 LEU B O 1
ATOM 2551 N N . GLN B 1 126 ? 7.719 16.953 4.875 1 80.81 126 GLN B N 1
ATOM 2552 C CA . GLN B 1 126 ? 8.703 17.984 5.184 1 80.81 126 GLN B CA 1
ATOM 2553 C C . GLN B 1 126 ? 8.023 19.312 5.539 1 80.81 126 GLN B C 1
ATOM 2555 O O . GLN B 1 126 ? 8.422 19.984 6.492 1 80.81 126 GLN B O 1
ATOM 2560 N N . THR B 1 127 ? 7.051 19.562 4.77 1 73.06 127 THR B N 1
ATOM 2561 C CA . THR B 1 127 ? 6.305 20.797 4.992 1 73.06 127 THR B CA 1
ATOM 2562 C C . THR B 1 127 ? 5.602 20.766 6.344 1 73.06 127 THR B C 1
ATOM 2564 O O . THR B 1 127 ? 5.641 21.734 7.094 1 73.06 127 THR B O 1
ATOM 2567 N N . LEU B 1 128 ? 5.027 19.672 6.68 1 71.19 128 LEU B N 1
ATOM 2568 C CA . LEU B 1 128 ? 4.305 19.5 7.934 1 71.19 128 LEU B CA 1
ATOM 2569 C C . LEU B 1 128 ? 5.262 19.516 9.125 1 71.19 128 LEU B C 1
ATOM 2571 O O . LEU B 1 128 ? 4.934 20.047 10.18 1 71.19 128 LEU B O 1
ATOM 2575 N N . GLY B 1 129 ? 6.418 18.906 8.953 1 64.62 129 GLY B N 1
ATOM 2576 C CA . GLY B 1 129 ? 7.438 18.922 9.992 1 64.62 129 GLY B CA 1
ATOM 2577 C C . GLY B 1 129 ? 7.91 20.328 10.328 1 64.62 129 GLY B C 1
ATOM 2578 O O . GLY B 1 129 ? 8.383 20.578 11.438 1 64.62 129 GLY B O 1
ATOM 2579 N N . SER B 1 130 ? 7.801 21.109 9.438 1 60.38 130 SER B N 1
ATOM 2580 C CA . SER B 1 130 ? 8.219 22.484 9.656 1 60.38 130 SER B CA 1
ATOM 2581 C C . SER B 1 130 ? 7.086 23.328 10.242 1 60.38 130 SER B C 1
ATOM 2583 O O . SER B 1 130 ? 7.242 24.531 10.469 1 60.38 130 SER B O 1
ATOM 2585 N N . GLY B 1 131 ? 6.047 22.562 10.617 1 57 131 GLY B N 1
ATOM 2586 C CA . GLY B 1 131 ? 4.949 23.219 11.312 1 57 131 GLY B CA 1
ATOM 2587 C C . GLY B 1 131 ? 3.916 23.812 10.375 1 57 131 GLY B C 1
ATOM 2588 O O . GLY B 1 131 ? 2.984 24.484 10.82 1 57 131 GLY B O 1
ATOM 2589 N N . GLU B 1 132 ? 4.039 23.531 9.031 1 52.91 132 GLU B N 1
ATOM 2590 C CA . GLU B 1 132 ? 3.082 24.016 8.047 1 52.91 132 GLU B CA 1
ATOM 2591 C C . GLU B 1 132 ? 2.027 22.969 7.727 1 52.91 132 GLU B C 1
ATOM 2593 O O . GLU B 1 132 ? 2.359 21.797 7.477 1 52.91 132 GLU B O 1
ATOM 2598 N N . PRO B 1 133 ? 0.71 23.312 7.969 1 50.28 133 PRO B N 1
ATOM 2599 C CA . PRO B 1 133 ? -0.291 22.281 7.684 1 50.28 133 PRO B CA 1
ATOM 2600 C C . PRO B 1 133 ? -0.379 21.938 6.199 1 50.28 133 PRO B C 1
ATOM 2602 O O . PRO B 1 133 ? -0.097 22.781 5.348 1 50.28 133 PRO B O 1
ATOM 2605 N N . VAL B 1 134 ? -0.229 20.703 5.758 1 50.12 134 VAL B N 1
ATOM 2606 C CA . VAL B 1 134 ? -0.465 20.188 4.414 1 50.12 134 VAL B CA 1
ATOM 2607 C C . VAL B 1 134 ? -1.848 19.547 4.344 1 50.12 134 VAL B C 1
ATOM 2609 O O . VAL B 1 134 ? -2.123 18.578 5.043 1 50.12 134 VAL B O 1
ATOM 2612 N N . VAL B 1 135 ? -2.807 20.156 3.645 1 54.75 135 VAL B N 1
ATOM 2613 C CA . VAL B 1 135 ? -4.176 19.656 3.74 1 54.75 135 VAL B CA 1
ATOM 2614 C C . VAL B 1 135 ? -4.301 18.359 2.959 1 54.75 135 VAL B C 1
ATOM 2616 O O . VAL B 1 135 ? -4.625 17.312 3.531 1 54.75 135 VAL B O 1
ATOM 2619 N N . ARG B 1 136 ? -4.684 18.469 1.601 1 58.31 136 ARG B N 1
ATOM 2620 C CA . ARG B 1 136 ? -5.062 17.297 0.816 1 58.31 136 ARG B CA 1
ATOM 2621 C C . ARG B 1 136 ? -4.18 17.156 -0.417 1 58.31 136 ARG B C 1
ATOM 2623 O O . ARG B 1 136 ? -4.055 18.094 -1.211 1 58.31 136 ARG B O 1
ATOM 2630 N N . LEU B 1 137 ? -3.338 16.078 -0.389 1 57.03 137 LEU B N 1
ATOM 2631 C CA . LEU B 1 137 ? -2.689 15.75 -1.653 1 57.03 137 LEU B CA 1
ATOM 2632 C C . LEU B 1 137 ? -3.191 14.414 -2.193 1 57.03 137 LEU B C 1
ATOM 2634 O O . LEU B 1 137 ? -3.383 13.469 -1.431 1 57.03 137 LEU B O 1
ATOM 2638 N N . ARG B 1 138 ? -3.996 14.406 -3.473 1 50.91 138 ARG B N 1
ATOM 2639 C CA . ARG B 1 138 ? -4.344 13.18 -4.172 1 50.91 138 ARG B CA 1
ATOM 2640 C C . ARG B 1 138 ? -3.438 12.953 -5.379 1 50.91 138 ARG B C 1
ATOM 2642 O O . ARG B 1 138 ? -3.014 13.914 -6.023 1 50.91 138 ARG B O 1
ATOM 2649 N N . GLY B 1 139 ? -2.791 11.711 -5.59 1 44.66 139 GLY B N 1
ATOM 2650 C CA . GLY B 1 139 ? -1.881 11.383 -6.672 1 44.66 139 GLY B CA 1
ATOM 2651 C C . GLY B 1 139 ? -2.539 11.422 -8.039 1 44.66 139 GLY B C 1
ATOM 2652 O O . GLY B 1 139 ? -1.922 11.07 -9.047 1 44.66 139 GLY B O 1
ATOM 2653 N N . GLY B 1 140 ? -3.752 11.25 -8.375 1 42.75 140 GLY B N 1
ATOM 2654 C CA . GLY B 1 140 ? -4.27 10.977 -9.703 1 42.75 140 GLY B CA 1
ATOM 2655 C C . GLY B 1 140 ? -3.852 12.008 -10.734 1 42.75 140 GLY B C 1
ATOM 2656 O O . GLY B 1 140 ? -3.473 13.125 -10.375 1 42.75 140 GLY B O 1
ATOM 2657 N N . SER B 1 141 ? -3.482 11.523 -11.938 1 41.56 141 SER B N 1
ATOM 2658 C CA . SER B 1 141 ? -3.158 12.336 -13.102 1 41.56 141 SER B CA 1
ATOM 2659 C C . SER B 1 141 ? -4.086 13.539 -13.211 1 41.56 141 SER B C 1
ATOM 2661 O O . SER B 1 141 ? -3.676 14.609 -13.672 1 41.56 141 SER B O 1
ATOM 2663 N N . SER B 1 142 ? -5.375 13.305 -13.25 1 38.25 142 SER B N 1
ATOM 2664 C CA . SER B 1 142 ? -6.309 14.352 -13.664 1 38.25 142 SER B CA 1
ATOM 2665 C C . SER B 1 142 ? -6.402 15.453 -12.617 1 38.25 142 SER B C 1
ATOM 2667 O O . SER B 1 142 ? -6.949 16.531 -12.891 1 38.25 142 SER B O 1
ATOM 2669 N N . ALA B 1 143 ? -6.109 15.188 -11.602 1 40.62 143 ALA B N 1
ATOM 2670 C CA . ALA B 1 143 ? -6.203 16.188 -10.547 1 40.62 143 ALA B CA 1
ATOM 2671 C C . ALA B 1 143 ? -5.211 17.328 -10.781 1 40.62 143 ALA B C 1
ATOM 2673 O O . ALA B 1 143 ? -5.539 18.5 -10.586 1 40.62 143 ALA B O 1
ATOM 2674 N N . GLY B 1 144 ? -4.188 16.781 -11.273 1 44.75 144 GLY B N 1
ATOM 2675 C CA . GLY B 1 144 ? -3.236 17.828 -11.648 1 44.75 144 GLY B CA 1
ATOM 2676 C C . GLY B 1 144 ? -3.727 18.703 -12.781 1 44.75 144 GLY B C 1
ATOM 2677 O O . GLY B 1 144 ? -3.561 19.922 -12.734 1 44.75 144 GLY B O 1
ATOM 2678 N N . SER B 1 145 ? -4.242 17.922 -13.758 1 52.97 145 SER B N 1
ATOM 2679 C CA . SER B 1 145 ? -4.766 18.703 -14.867 1 52.97 145 SER B CA 1
ATOM 2680 C C . SER B 1 145 ? -5.926 19.594 -14.422 1 52.97 145 SER B C 1
ATOM 2682 O O . SER B 1 145 ? -6.023 20.75 -14.82 1 52.97 145 SER B O 1
ATOM 2684 N N . ARG B 1 146 ? -6.754 19.078 -13.68 1 51.88 146 ARG B N 1
ATOM 2685 C CA . ARG B 1 146 ? -7.887 19.859 -13.188 1 51.88 146 ARG B CA 1
ATOM 2686 C C . ARG B 1 146 ? -7.422 20.953 -12.242 1 51.88 146 ARG B C 1
ATOM 2688 O O . ARG B 1 146 ? -7.887 22.094 -12.336 1 51.88 146 ARG B O 1
ATOM 2695 N N . GLN B 1 147 ? -6.555 20.484 -11.422 1 54.56 147 GLN B N 1
ATOM 2696 C CA . GLN B 1 147 ? -6.031 21.516 -10.539 1 54.56 147 GLN B CA 1
ATOM 2697 C C . GLN B 1 147 ? -5.32 22.625 -11.328 1 54.56 147 GLN B C 1
ATOM 2699 O O . GLN B 1 147 ? -5.465 23.797 -11.023 1 54.56 147 GLN B O 1
ATOM 2704 N N . ARG B 1 148 ? -4.668 22.156 -12.32 1 62.03 148 ARG B N 1
ATOM 2705 C CA . ARG B 1 148 ? -4.059 23.141 -13.211 1 62.03 148 ARG B CA 1
ATOM 2706 C C . ARG B 1 148 ? -5.121 23.953 -13.93 1 62.03 148 ARG B C 1
ATOM 2708 O O . ARG B 1 148 ? -4.98 25.172 -14.07 1 62.03 148 ARG B O 1
ATOM 2715 N N . ALA B 1 149 ? -6.156 23.328 -14.305 1 65.81 149 ALA B N 1
ATOM 2716 C CA . ALA B 1 149 ? -7.258 24.031 -14.953 1 65.81 149 ALA B CA 1
ATOM 2717 C C . ALA B 1 149 ? -7.914 25.016 -13.984 1 65.81 149 ALA B C 1
ATOM 2719 O O . ALA B 1 149 ? -8.273 26.125 -14.375 1 65.81 149 ALA B O 1
ATOM 2720 N N . LEU B 1 150 ? -8.008 24.625 -12.773 1 70.69 150 LEU B N 1
ATOM 2721 C CA . LEU B 1 150 ? -8.594 25.5 -11.766 1 70.69 150 LEU B CA 1
ATOM 2722 C C . LEU B 1 150 ? -7.684 26.672 -11.461 1 70.69 150 LEU B C 1
ATOM 2724 O O . LEU B 1 150 ? -8.148 27.812 -11.32 1 70.69 150 LEU B O 1
ATOM 2728 N N . LEU B 1 151 ? -6.457 26.328 -11.461 1 74.25 151 LEU B N 1
ATOM 2729 C CA . LEU B 1 151 ? -5.484 27.406 -11.227 1 74.25 151 LEU B CA 1
ATOM 2730 C C . LEU B 1 151 ? -5.492 28.406 -12.383 1 74.25 151 LEU B C 1
ATOM 2732 O O . LEU B 1 151 ? -5.43 29.609 -12.164 1 74.25 151 LEU B O 1
ATOM 2736 N N . ASP B 1 152 ? -5.625 27.844 -13.586 1 73.62 152 ASP B N 1
ATOM 2737 C CA . ASP B 1 152 ? -5.621 28.688 -14.781 1 73.62 152 ASP B CA 1
ATOM 2738 C C . ASP B 1 152 ? -6.895 29.516 -14.867 1 73.62 152 ASP B C 1
ATOM 2740 O O . ASP B 1 152 ? -6.914 30.562 -15.516 1 73.62 152 ASP B O 1
ATOM 2744 N N . ALA B 1 153 ? -7.941 29.141 -14.203 1 76.06 153 ALA B N 1
ATOM 2745 C CA . ALA B 1 153 ? -9.242 29.812 -14.266 1 76.06 153 ALA B CA 1
ATOM 2746 C C . ALA B 1 153 ? -9.352 30.906 -13.203 1 76.06 153 ALA B C 1
ATOM 2748 O O . ALA B 1 153 ? -10.328 31.656 -13.18 1 76.06 153 ALA B O 1
ATOM 2749 N N . LEU B 1 154 ? -8.32 30.969 -12.406 1 79.62 154 LEU B N 1
ATOM 2750 C CA . LEU B 1 154 ? -8.367 31.969 -11.344 1 79.62 154 LEU B CA 1
ATOM 2751 C C . LEU B 1 154 ? -8.312 33.375 -11.914 1 79.62 154 LEU B C 1
ATOM 2753 O O . LEU B 1 154 ? -7.59 33.625 -12.875 1 79.62 154 LEU B O 1
ATOM 2757 N N . THR B 1 155 ? -9.164 34.25 -11.398 1 75.75 155 THR B N 1
ATOM 2758 C CA . THR B 1 155 ? -9.117 35.656 -11.758 1 75.75 155 THR B CA 1
ATOM 2759 C C . THR B 1 155 ? -7.793 36.281 -11.344 1 75.75 155 THR B C 1
ATOM 2761 O O . THR B 1 155 ? -7.07 35.719 -10.516 1 75.75 155 THR B O 1
ATOM 2764 N N . PRO B 1 156 ? -7.449 37.438 -11.906 1 76.19 156 PRO B N 1
ATOM 2765 C CA . PRO B 1 156 ? -6.215 38.125 -11.508 1 76.19 156 PRO B CA 1
ATOM 2766 C C . PRO B 1 156 ? -6.148 38.375 -10 1 76.19 156 PRO B C 1
ATOM 2768 O O . PRO B 1 156 ? -5.086 38.219 -9.391 1 76.19 156 PRO B O 1
ATOM 2771 N N . ARG B 1 157 ? -7.293 38.656 -9.484 1 78.19 157 ARG B N 1
ATOM 2772 C CA . ARG B 1 157 ? -7.328 38.906 -8.055 1 78.19 157 ARG B CA 1
ATOM 2773 C C . ARG B 1 157 ? -7.094 37.656 -7.25 1 78.19 157 ARG B C 1
ATOM 2775 O O . ARG B 1 157 ? -6.328 37.625 -6.285 1 78.19 157 ARG B O 1
ATOM 2782 N N . GLN B 1 158 ? -7.719 36.469 -7.645 1 80.31 158 GLN B N 1
ATOM 2783 C CA . GLN B 1 158 ? -7.551 35.188 -6.969 1 80.31 158 GLN B CA 1
ATOM 2784 C C . GLN B 1 158 ? -6.109 34.719 -7.066 1 80.31 158 GLN B C 1
ATOM 2786 O O . GLN B 1 158 ? -5.566 34.156 -6.102 1 80.31 158 GLN B O 1
ATOM 2791 N N . GLN B 1 159 ? -5.543 34.969 -8.18 1 81.38 159 GLN B N 1
ATOM 2792 C CA . GLN B 1 159 ? -4.145 34.594 -8.375 1 81.38 159 GLN B CA 1
ATOM 2793 C C . GLN B 1 159 ? -3.232 35.406 -7.449 1 81.38 159 GLN B C 1
ATOM 2795 O O . GLN B 1 159 ? -2.287 34.875 -6.875 1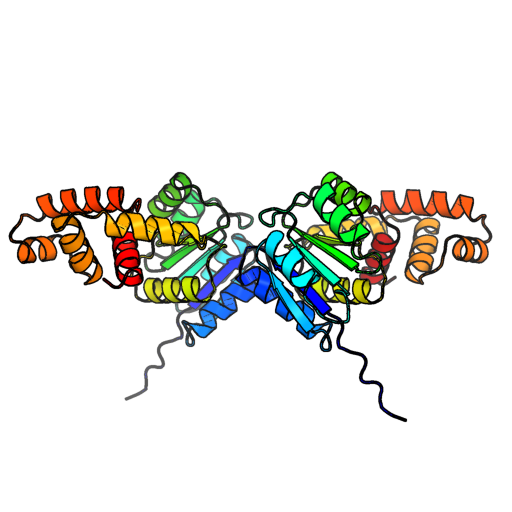 81.38 159 GLN B O 1
ATOM 2800 N N . ALA B 1 160 ? -3.486 36.719 -7.305 1 81.12 160 ALA B N 1
ATOM 2801 C CA . ALA B 1 160 ? -2.707 37.562 -6.422 1 81.12 160 ALA B CA 1
ATOM 2802 C C . ALA B 1 160 ? -2.801 37.094 -4.973 1 81.12 160 ALA B C 1
ATOM 2804 O O . ALA B 1 160 ? -1.786 37 -4.277 1 81.12 160 ALA B O 1
ATOM 2805 N N . VAL B 1 161 ? -4.051 36.75 -4.594 1 82.56 161 VAL B N 1
ATOM 2806 C CA . VAL B 1 161 ? -4.266 36.25 -3.23 1 82.56 161 VAL B CA 1
ATOM 2807 C C . VAL B 1 161 ? -3.533 34.938 -3.023 1 82.56 161 VAL B C 1
ATOM 2809 O O . VAL B 1 161 ? -2.867 34.75 -2.004 1 82.56 161 VAL B O 1
ATOM 2812 N N . LEU B 1 162 ? -3.613 34.062 -3.986 1 84.12 162 LEU B N 1
ATOM 2813 C CA . LEU B 1 162 ? -2.973 32.75 -3.906 1 84.12 162 LEU B CA 1
ATOM 2814 C C . LEU B 1 162 ? -1.459 32.906 -3.781 1 84.12 162 LEU B C 1
ATOM 2816 O O . LEU B 1 162 ? -0.828 32.188 -2.996 1 84.12 162 LEU B O 1
ATOM 2820 N N . ARG B 1 163 ? -0.855 33.812 -4.547 1 82.25 163 ARG B N 1
ATOM 2821 C CA . ARG B 1 163 ? 0.585 34.031 -4.5 1 82.25 163 ARG B CA 1
ATOM 2822 C C . ARG B 1 163 ? 1.021 34.5 -3.117 1 82.25 163 ARG B C 1
ATOM 2824 O O . ARG B 1 163 ? 2.039 34.062 -2.594 1 82.25 163 ARG B O 1
ATOM 2831 N N . LEU B 1 164 ? 0.265 35.344 -2.576 1 83.31 164 LEU B N 1
ATOM 2832 C CA . LEU B 1 164 ? 0.594 35.906 -1.262 1 83.31 164 LEU B CA 1
ATOM 2833 C C . LEU B 1 164 ? 0.418 34.844 -0.177 1 83.31 164 LEU B C 1
ATOM 2835 O O . LEU B 1 164 ? 1.198 34.781 0.776 1 83.31 164 LEU B O 1
ATOM 2839 N N . ILE B 1 165 ? -0.591 33.969 -0.434 1 79.94 165 ILE B N 1
ATOM 2840 C CA . ILE B 1 165 ? -0.767 32.812 0.467 1 79.94 165 ILE B CA 1
ATOM 2841 C C . ILE B 1 165 ? 0.445 31.906 0.375 1 79.94 165 ILE B C 1
ATOM 2843 O O . ILE B 1 165 ? 0.967 31.453 1.396 1 79.94 165 ILE B O 1
ATOM 2847 N N . ALA B 1 166 ? 0.788 31.734 -0.819 1 78.44 166 ALA B N 1
ATOM 2848 C CA . ALA B 1 166 ? 1.938 30.875 -1.068 1 78.44 166 ALA B CA 1
ATOM 2849 C C . ALA B 1 166 ? 3.203 31.453 -0.437 1 78.44 166 ALA B C 1
ATOM 2851 O O . ALA B 1 166 ? 4.105 30.703 -0.048 1 78.44 166 ALA B O 1
ATOM 2852 N N . ASP B 1 167 ? 3.227 32.75 -0.317 1 75.94 167 ASP B N 1
ATOM 2853 C CA . ASP B 1 167 ? 4.348 33.438 0.292 1 75.94 167 ASP B CA 1
ATOM 2854 C C . ASP B 1 167 ? 4.262 33.406 1.816 1 75.94 167 ASP B C 1
ATOM 2856 O O . ASP B 1 167 ? 5.121 33.969 2.508 1 75.94 167 ASP B O 1
ATOM 2860 N N . GLY B 1 168 ? 3.205 32.75 2.289 1 76 168 GLY B N 1
ATOM 2861 C CA . GLY B 1 168 ? 3.064 32.5 3.719 1 76 168 GLY B CA 1
ATOM 2862 C C . GLY B 1 168 ? 2.465 33.688 4.453 1 76 168 GLY B C 1
ATOM 2863 O O . GLY B 1 168 ? 2.572 33.781 5.68 1 76 168 GLY B O 1
ATOM 2864 N N . LEU B 1 169 ? 1.904 34.562 3.838 1 79.88 169 LEU B N 1
ATOM 2865 C CA . LEU B 1 169 ? 1.398 35.781 4.465 1 79.88 169 LEU B CA 1
ATOM 2866 C C . LEU B 1 169 ? 0.06 35.531 5.148 1 79.88 169 LEU B C 1
ATOM 2868 O O . LEU B 1 169 ? -0.761 34.75 4.645 1 79.88 169 LEU B O 1
ATOM 2872 N N . SER B 1 170 ? -0.081 36.125 6.293 1 81.12 170 SER B N 1
ATOM 2873 C CA . SER B 1 170 ? -1.35 36.094 7.012 1 81.12 170 SER B CA 1
ATOM 2874 C C . SER B 1 170 ? -2.404 36.938 6.305 1 81.12 170 SER B C 1
ATOM 2876 O O . SER B 1 170 ? -2.08 37.75 5.418 1 81.12 170 SER B O 1
ATOM 2878 N N . ASN B 1 171 ? -3.662 36.812 6.828 1 80.75 171 ASN B N 1
ATOM 2879 C CA . ASN B 1 171 ? -4.734 37.594 6.258 1 80.75 171 ASN B CA 1
ATOM 2880 C C . ASN B 1 171 ? -4.469 39.094 6.449 1 80.75 171 ASN B C 1
ATOM 2882 O O . ASN B 1 171 ? -4.742 39.906 5.555 1 80.75 171 ASN B O 1
ATOM 2886 N N . LYS B 1 172 ? -3.914 39.344 7.551 1 80.81 172 LYS B N 1
ATOM 2887 C CA . LYS B 1 172 ? -3.582 40.719 7.844 1 80.81 172 LYS B CA 1
ATOM 2888 C C . LYS B 1 172 ? -2.518 41.25 6.883 1 80.81 172 LYS B C 1
ATOM 2890 O O . LYS B 1 172 ? -2.646 42.375 6.352 1 80.81 172 LYS B O 1
ATOM 2895 N N . GLU B 1 173 ? -1.59 40.469 6.684 1 84.88 173 GLU B N 1
ATOM 2896 C CA . GLU B 1 173 ? -0.493 40.844 5.793 1 84.88 173 GLU B CA 1
ATOM 2897 C C . GLU B 1 173 ? -0.961 40.938 4.344 1 84.88 173 GLU B C 1
ATOM 2899 O O . GLU B 1 173 ? -0.558 41.844 3.609 1 84.88 173 GLU B O 1
ATOM 2904 N N . ILE B 1 174 ? -1.781 40.062 4.004 1 86.56 174 ILE B N 1
ATOM 2905 C CA . ILE B 1 174 ? -2.348 40.062 2.662 1 86.56 174 ILE B CA 1
ATOM 2906 C C . ILE B 1 174 ? -3.221 41.281 2.461 1 86.56 174 ILE B C 1
ATOM 2908 O O . ILE B 1 174 ? -3.168 41.938 1.408 1 86.56 174 ILE B O 1
ATOM 2912 N N . GLY B 1 175 ? -3.887 41.594 3.459 1 85.25 175 GLY B N 1
ATOM 2913 C CA . GLY B 1 175 ? -4.691 42.812 3.416 1 85.25 175 GLY B CA 1
ATOM 2914 C C . GLY B 1 175 ? -3.873 44.062 3.174 1 85.25 175 GLY B C 1
ATOM 2915 O O . GLY B 1 175 ? -4.242 44.906 2.348 1 85.25 175 GLY B O 1
ATOM 2916 N N . ARG B 1 176 ? -2.838 44.188 3.855 1 84.94 176 ARG B N 1
ATOM 2917 C CA . ARG B 1 176 ? -1.933 45.312 3.705 1 84.94 176 ARG B CA 1
ATOM 2918 C C . ARG B 1 176 ? -1.346 45.375 2.299 1 84.94 176 ARG B C 1
ATOM 2920 O O . ARG B 1 176 ? -1.276 46.438 1.687 1 84.94 176 ARG B O 1
ATOM 2927 N N . ALA B 1 177 ? -0.981 44.188 1.834 1 85.94 177 ALA B N 1
ATOM 2928 C CA . ALA B 1 177 ? -0.328 44.094 0.531 1 85.94 177 ALA B CA 1
ATOM 2929 C C . ALA B 1 177 ? -1.281 44.5 -0.592 1 85.94 177 ALA B C 1
ATOM 2931 O O . ALA B 1 177 ? -0.863 45.094 -1.593 1 85.94 177 ALA B O 1
ATOM 2932 N N . LEU B 1 178 ? -2.506 44.188 -0.425 1 84.44 178 LEU B N 1
ATOM 2933 C CA . LEU B 1 178 ? -3.486 44.406 -1.485 1 84.44 178 LEU B CA 1
ATOM 2934 C C . LEU B 1 178 ? -4.344 45.625 -1.2 1 84.44 178 LEU B C 1
ATOM 2936 O O . LEU B 1 178 ? -5.266 45.938 -1.959 1 84.44 178 LEU B O 1
ATOM 2940 N N . SER B 1 179 ? -4 46.312 -0.1 1 85.19 179 SER B N 1
ATOM 2941 C CA . SER B 1 179 ? -4.73 47.531 0.307 1 85.19 179 SER B CA 1
ATOM 2942 C C . SER B 1 179 ? -6.215 47.219 0.491 1 85.19 179 SER B C 1
ATOM 2944 O O . SER B 1 179 ? -7.066 47.969 -0.005 1 85.19 179 SER B O 1
ATOM 2946 N N . ILE B 1 180 ? -6.562 46.094 1.043 1 80 180 ILE B N 1
ATOM 2947 C CA . ILE B 1 180 ? -7.918 45.719 1.408 1 80 180 ILE B CA 1
ATOM 2948 C C . ILE B 1 180 ? -7.953 45.25 2.865 1 80 180 ILE B C 1
ATOM 2950 O O . ILE B 1 180 ? -6.902 45.031 3.475 1 80 180 ILE B O 1
ATOM 2954 N N . SER B 1 181 ? -9.133 45.156 3.453 1 73.94 181 SER B N 1
ATOM 2955 C CA . SER B 1 181 ? -9.281 44.781 4.852 1 73.94 181 SER B CA 1
ATOM 2956 C C . SER B 1 181 ? -9.008 43.281 5.047 1 73.94 181 SER B C 1
ATOM 2958 O O . SER B 1 181 ? -9.211 42.5 4.129 1 73.94 181 SER B O 1
ATOM 2960 N N . PRO B 1 182 ? -8.562 42.969 6.289 1 76.81 182 PRO B N 1
ATOM 2961 C CA . PRO B 1 182 ? -8.391 41.562 6.59 1 76.81 182 PRO B CA 1
ATOM 2962 C C . PRO B 1 182 ? -9.688 40.75 6.438 1 76.81 182 PRO B C 1
ATOM 2964 O O . PRO B 1 182 ? -9.656 39.562 6.105 1 76.81 182 PRO B O 1
ATOM 2967 N N . PHE B 1 183 ? -10.703 41.344 6.645 1 73.19 183 PHE B N 1
ATOM 2968 C CA . PHE B 1 183 ? -11.992 40.688 6.438 1 73.19 183 PHE B CA 1
ATOM 2969 C C . PHE B 1 183 ? -12.219 40.375 4.961 1 73.19 183 PHE B C 1
ATOM 2971 O O . PHE B 1 183 ? -12.664 39.281 4.613 1 73.19 183 PHE B O 1
ATOM 2978 N N . THR B 1 184 ? -12 41.281 4.121 1 76 184 THR B N 1
ATOM 2979 C CA . THR B 1 184 ? -12.125 41.094 2.682 1 76 184 THR B CA 1
ATOM 2980 C C . THR B 1 184 ? -11.18 39.969 2.213 1 76 184 THR B C 1
ATOM 2982 O O . THR B 1 184 ? -11.531 39.188 1.346 1 76 184 THR B O 1
ATOM 2985 N N . VAL B 1 185 ? -10.008 39.969 2.854 1 77.88 185 VAL B N 1
ATOM 2986 C CA . VAL B 1 185 ? -9.07 38.875 2.537 1 77.88 185 VAL B CA 1
ATOM 2987 C C . VAL B 1 185 ? -9.688 37.531 2.877 1 77.88 185 VAL B C 1
ATOM 2989 O O . VAL B 1 185 ? -9.594 36.594 2.094 1 77.88 185 VAL B O 1
ATOM 2992 N N . ARG B 1 186 ? -10.289 37.438 3.934 1 79.19 186 ARG B N 1
ATOM 2993 C CA . ARG B 1 186 ? -10.93 36.188 4.363 1 79.19 186 ARG B CA 1
ATOM 2994 C C . ARG B 1 186 ? -11.969 35.719 3.344 1 79.19 186 ARG B C 1
ATOM 2996 O O . ARG B 1 186 ? -12.055 34.531 3.025 1 79.19 186 ARG B O 1
ATOM 3003 N N . VAL B 1 187 ? -12.719 36.656 2.91 1 75 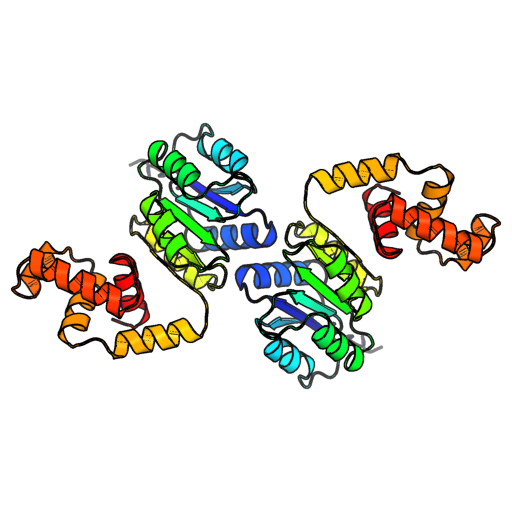187 VAL B N 1
ATOM 3004 C CA . VAL B 1 187 ? -13.734 36.375 1.901 1 75 187 VAL B CA 1
ATOM 3005 C C . VAL B 1 187 ? -13.062 35.875 0.622 1 75 187 VAL B C 1
ATOM 3007 O O . VAL B 1 187 ? -13.492 34.875 0.036 1 75 187 VAL B O 1
ATOM 3010 N N . HIS B 1 188 ? -12.008 36.531 0.167 1 79.19 188 HIS B N 1
ATOM 3011 C CA . HIS B 1 188 ? -11.281 36.156 -1.034 1 79.19 188 HIS B CA 1
ATOM 3012 C C . HIS B 1 188 ? -10.625 34.781 -0.86 1 79.19 188 HIS B C 1
ATOM 3014 O O . HIS B 1 188 ? -10.625 33.969 -1.786 1 79.19 188 HIS B O 1
ATOM 3020 N N . VAL B 1 189 ? -10.117 34.594 0.312 1 81.5 189 VAL B N 1
ATOM 3021 C CA . VAL B 1 189 ? -9.477 33.312 0.593 1 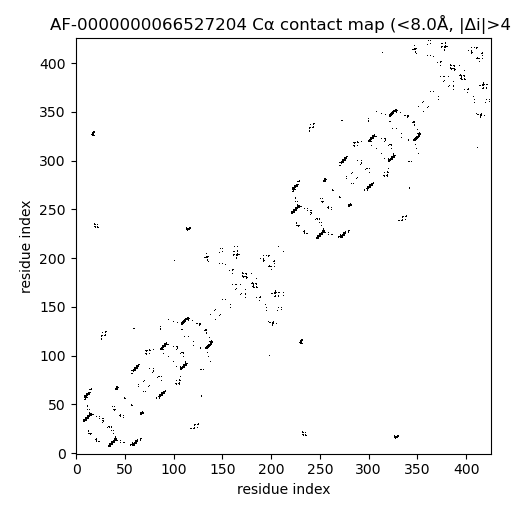81.5 189 VAL B CA 1
ATOM 3022 C C . VAL B 1 189 ? -10.508 32.188 0.548 1 81.5 189 VAL B C 1
ATOM 3024 O O . VAL B 1 189 ? -10.273 31.156 -0.053 1 81.5 189 VAL B O 1
ATOM 3027 N N . SER B 1 190 ? -11.617 32.406 1.123 1 76.5 190 SER B N 1
ATOM 3028 C CA . SER B 1 190 ? -12.695 31.422 1.095 1 76.5 190 SER B CA 1
ATOM 3029 C C . SER B 1 190 ? -13.133 31.125 -0.335 1 76.5 190 SER B C 1
ATOM 3031 O O . SER B 1 190 ? -13.32 29.969 -0.697 1 76.5 190 SER B O 1
ATOM 3033 N N . SER B 1 191 ? -13.344 32.188 -1.126 1 77.62 191 SER B N 1
ATOM 3034 C CA . SER B 1 191 ? -13.703 32.031 -2.533 1 77.62 191 SER B CA 1
ATOM 3035 C C . SER B 1 191 ? -12.617 31.281 -3.309 1 77.62 191 SER B C 1
ATOM 3037 O O . SER B 1 191 ? -12.93 30.453 -4.164 1 77.62 191 SER B O 1
ATOM 3039 N N . LEU B 1 192 ? -11.352 31.625 -2.979 1 81.88 192 LEU B N 1
ATOM 3040 C CA . LEU B 1 192 ? -10.203 31 -3.623 1 81.88 192 LEU B CA 1
ATOM 3041 C C . LEU B 1 192 ? -10.148 29.516 -3.301 1 81.88 192 LEU B C 1
ATOM 3043 O O . LEU B 1 192 ? -9.922 28.688 -4.191 1 81.88 192 LEU B O 1
ATOM 3047 N N . LEU B 1 193 ? -10.406 29.266 -2.145 1 79.44 193 LEU B N 1
ATOM 3048 C CA . LEU B 1 193 ? -10.398 27.875 -1.726 1 79.44 193 LEU B CA 1
ATOM 3049 C C . LEU B 1 193 ? -11.484 27.078 -2.441 1 79.44 193 LEU B C 1
ATOM 3051 O O . LEU B 1 193 ? -11.258 25.953 -2.883 1 79.44 193 LEU B O 1
ATOM 3055 N N . ARG B 1 194 ? -12.555 27.656 -2.6 1 76.81 194 ARG B N 1
ATOM 3056 C CA . ARG B 1 194 ? -13.656 27.047 -3.342 1 76.81 194 ARG B CA 1
ATOM 3057 C C . ARG B 1 194 ? -13.281 26.844 -4.809 1 76.81 194 ARG B C 1
ATOM 3059 O O . ARG B 1 194 ? -13.539 25.781 -5.379 1 76.81 194 ARG B O 1
ATOM 3066 N N . ALA B 1 195 ? -12.742 27.891 -5.344 1 78.19 195 ALA B N 1
ATOM 3067 C CA . ALA B 1 195 ? -12.359 27.844 -6.75 1 78.19 195 ALA B CA 1
ATOM 3068 C C . ALA B 1 195 ? -11.32 26.766 -7.012 1 78.19 195 ALA B C 1
ATOM 3070 O O . ALA B 1 195 ? -11.328 26.125 -8.062 1 78.19 195 ALA B O 1
ATOM 3071 N N . LEU B 1 196 ? -10.508 26.594 -6.059 1 77.38 196 LEU B N 1
ATOM 3072 C CA . LEU B 1 196 ? -9.406 25.656 -6.203 1 77.38 196 LEU B CA 1
ATOM 3073 C C . LEU B 1 196 ? -9.805 24.266 -5.691 1 77.38 196 LEU B C 1
ATOM 3075 O O . LEU B 1 196 ? -9.031 23.312 -5.793 1 77.38 196 LEU B O 1
ATOM 3079 N N . GLU B 1 197 ? -11.094 24.312 -5.242 1 71.25 197 GLU B N 1
ATOM 3080 C CA . GLU B 1 197 ? -11.648 23.078 -4.688 1 71.25 197 GLU B CA 1
ATOM 3081 C C . GLU B 1 197 ? -10.734 22.484 -3.629 1 71.25 197 GLU B C 1
ATOM 3083 O O . GLU B 1 197 ? -10.445 21.281 -3.656 1 71.25 197 GLU B O 1
ATOM 3088 N N . VAL B 1 198 ? -10.297 23.531 -2.867 1 69.38 198 VAL B N 1
ATOM 3089 C CA . VAL B 1 198 ? -9.5 23.141 -1.71 1 69.38 198 VAL B CA 1
ATOM 3090 C C . VAL B 1 198 ? -10.117 23.719 -0.438 1 69.38 198 VAL B C 1
ATOM 3092 O O . VAL B 1 198 ? -10.914 24.656 -0.498 1 69.38 198 VAL B O 1
ATOM 3095 N N . ASN B 1 199 ? -9.781 23.156 0.649 1 59.5 199 ASN B N 1
ATOM 3096 C CA . ASN B 1 199 ? -10.523 23.531 1.851 1 59.5 199 ASN B CA 1
ATOM 3097 C C . ASN B 1 199 ? -9.656 24.328 2.818 1 59.5 199 ASN B C 1
ATOM 3099 O O . ASN B 1 199 ? -10.148 24.859 3.814 1 59.5 199 ASN B O 1
ATOM 3103 N N . THR B 1 200 ? -8.43 24.328 2.574 1 63.41 200 THR B N 1
ATOM 3104 C CA . THR B 1 200 ? -7.574 25.047 3.506 1 63.41 200 THR B CA 1
ATOM 3105 C C . THR B 1 200 ? -6.625 25.984 2.756 1 63.41 200 THR B C 1
ATOM 3107 O O . THR B 1 200 ? -6.324 25.75 1.582 1 63.41 200 THR B O 1
ATOM 3110 N N . ARG B 1 201 ? -6.281 26.922 3.535 1 70.12 201 ARG B N 1
ATOM 3111 C CA . ARG B 1 201 ? -5.312 27.891 3.049 1 70.12 201 ARG B CA 1
ATOM 3112 C C . ARG B 1 201 ? -3.992 27.234 2.686 1 70.12 201 ARG B C 1
ATOM 3114 O O . ARG B 1 201 ? -3.379 27.562 1.671 1 70.12 201 ARG B O 1
ATOM 3121 N N . THR B 1 202 ? -3.688 26.359 3.412 1 61.91 202 THR B N 1
ATOM 3122 C CA . THR B 1 202 ? -2.428 25.656 3.201 1 61.91 202 THR B CA 1
ATOM 3123 C C . THR B 1 202 ? -2.486 24.812 1.93 1 61.91 202 THR B C 1
ATOM 3125 O O . THR B 1 202 ? -1.521 24.766 1.163 1 61.91 202 THR B O 1
ATOM 3128 N N . ALA B 1 203 ? -3.549 24.266 1.699 1 65.38 203 ALA B N 1
ATOM 3129 C CA . ALA B 1 203 ? -3.754 23.5 0.469 1 65.38 203 ALA B CA 1
ATOM 3130 C C . ALA B 1 203 ? -3.662 24.406 -0.756 1 65.38 203 ALA B C 1
ATOM 3132 O O . ALA B 1 203 ? -3.105 24.016 -1.784 1 65.38 203 ALA B O 1
ATOM 3133 N N . ALA B 1 204 ? -4.238 25.578 -0.583 1 74.94 204 ALA B N 1
ATOM 3134 C CA . ALA B 1 204 ? -4.172 26.547 -1.67 1 74.94 204 ALA B CA 1
ATOM 3135 C C . ALA B 1 204 ? -2.729 26.969 -1.942 1 74.94 204 ALA B C 1
ATOM 3137 O O . ALA B 1 204 ? -2.312 27.078 -3.1 1 74.94 204 ALA B O 1
ATOM 3138 N N . ALA B 1 205 ? -2.084 27.062 -0.865 1 73.5 205 ALA B N 1
ATOM 3139 C CA . ALA B 1 205 ? -0.682 27.469 -0.993 1 73.5 205 ALA B CA 1
ATOM 3140 C C . ALA B 1 205 ? 0.14 26.359 -1.647 1 73.5 205 ALA B C 1
ATOM 3142 O O . ALA B 1 205 ? 0.975 26.625 -2.516 1 73.5 205 ALA B O 1
ATOM 3143 N N . ALA B 1 206 ? -0.127 25.234 -1.318 1 65.94 206 ALA B N 1
ATOM 3144 C CA . ALA B 1 206 ? 0.586 24.078 -1.868 1 65.94 206 ALA B CA 1
ATOM 3145 C C . ALA B 1 206 ? 0.332 23.938 -3.367 1 65.94 206 ALA B C 1
ATOM 3147 O O . ALA B 1 206 ? 1.256 23.672 -4.137 1 65.94 206 ALA B O 1
ATOM 3148 N N . LEU B 1 207 ? -0.907 24.203 -3.678 1 68.62 207 LEU B N 1
ATOM 3149 C CA . LEU B 1 207 ? -1.274 24.172 -5.09 1 68.62 207 LEU B CA 1
ATOM 3150 C C . LEU B 1 207 ? -0.542 25.25 -5.867 1 68.62 207 LEU B C 1
ATOM 3152 O O . LEU B 1 207 ? -0.109 25.031 -7 1 68.62 207 LEU B O 1
ATOM 3156 N N . ALA B 1 208 ? -0.496 26.312 -5.238 1 70.56 208 ALA B N 1
ATOM 3157 C CA . ALA B 1 208 ? 0.18 27.453 -5.867 1 70.56 208 ALA B CA 1
ATOM 3158 C C . ALA B 1 208 ? 1.654 27.141 -6.113 1 70.56 208 ALA B C 1
ATOM 3160 O O . ALA B 1 208 ? 2.178 27.406 -7.195 1 70.56 208 ALA B O 1
ATOM 3161 N N . VAL B 1 209 ? 2.186 26.484 -5.207 1 63.59 209 VAL B N 1
ATOM 3162 C CA . VAL B 1 209 ? 3.607 26.172 -5.301 1 63.59 209 VAL B CA 1
ATOM 3163 C C . VAL B 1 209 ? 3.834 25.109 -6.383 1 63.59 209 VAL B C 1
ATOM 3165 O O . VAL B 1 209 ? 4.738 25.25 -7.211 1 63.59 209 VAL B O 1
ATOM 3168 N N . LYS B 1 210 ? 2.988 24.25 -6.449 1 61.31 210 LYS B N 1
ATOM 3169 C CA . LYS B 1 210 ? 3.059 23.188 -7.449 1 61.31 210 LYS B CA 1
ATOM 3170 C C . LYS B 1 210 ? 2.869 23.734 -8.859 1 61.31 210 LYS B C 1
ATOM 3172 O O . LYS B 1 210 ? 3.459 23.234 -9.812 1 61.31 210 LYS B O 1
ATOM 3177 N N . ALA B 1 211 ? 2.092 24.797 -8.891 1 62.47 211 ALA B N 1
ATOM 3178 C CA . ALA B 1 211 ? 1.776 25.391 -10.18 1 62.47 211 ALA B CA 1
ATOM 3179 C C . ALA B 1 211 ? 2.807 26.453 -10.562 1 62.47 211 ALA B C 1
ATOM 3181 O O . ALA B 1 211 ? 2.719 27.062 -11.633 1 62.47 211 ALA B O 1
ATOM 3182 N N . GLY B 1 212 ? 3.721 26.594 -9.656 1 61.09 212 GLY B N 1
ATOM 3183 C CA . GLY B 1 212 ? 4.812 27.5 -9.969 1 61.09 212 GLY B CA 1
ATOM 3184 C C . GLY B 1 212 ? 4.512 28.938 -9.602 1 61.09 212 GLY B C 1
ATOM 3185 O O . GLY B 1 212 ? 5.047 29.875 -10.219 1 61.09 212 GLY B O 1
ATOM 3186 N N . PHE B 1 213 ? 3.498 28.953 -8.727 1 60.31 213 PHE B N 1
ATOM 3187 C CA . PHE B 1 213 ? 3.293 30.328 -8.266 1 60.31 213 PHE B CA 1
ATOM 3188 C C . PHE B 1 213 ? 4.379 30.734 -7.277 1 60.31 213 PHE B C 1
ATOM 3190 O O . PHE B 1 213 ? 4.953 29.891 -6.59 1 60.31 213 PHE B O 1
#

Foldseek 3Di:
DPPVPPQAAEEEQEALDVVLSVLLVVLCCVLRVRYDYHYYQALVVVVVVQPPPDPDGHQEYEYECPRHPDDQLVSLLVCCVVPVRHAYEYEYCDDDVVSLVSNVVSPHLEYEYPLADSVVSSVQVNCVSVVHRYRYDYHDPVLLVVLLVLLVPDDPVLLLLLVVLLVVDQLCRSCVVVVHDSVVSVVSQCVSCVSSVHDDSSNSNVSSVVNPD/DPPVPPQAAEEEQEALDVVLSVLLVVLCCVLRVRYDYHYYQALVVVVVVQPPPDPDGHQEYEYECPRHPDDQLVSLLVCCVVPVRHAYEYEYCDDDVVSLVSNVVSPHLEYEYPLADSVVSSVQVNCVSVVQRYRYDYHDPVLLVVLLVLLVPDDPVLLLLLVVLLVVDQLCRSCVVVVHDSVVSVVSQCVSCVSSVHDDSSNSNVSSVVNPD

Secondary structure (DSSP, 8-state):
-------PPEEEEE-SSHHHHHHHHHHHHHHSTT-EEEEESSHHHHHHHHTSS-SS-EEEEEEETT-TT--HHHHHHHHHHH-TTSEEEEEES---HHHHHHHHHHT-SEEEETTS-HHHHHHHHHHHHTT----EE---HHHHHHHHHHHHT--HHHHHHHHHHHTT--HHHHHHHHTS-HHHHHHHHHHHHHHTT-SSHHHHHHHHHHTT-/-------PPEEEEE-SSHHHHHHHHHHHHHHSTT-EEEEESSHHHHHHHHTSS-SS-EEEEEEETT-TT--HHHHHHHHHHH-TTSEEEEEES---HHHHHHHHHHT-SEEEETTS-HHHHHHHHHHHHTT----EE---HHHHHHHHHHHHT--HHHHHHHHHHHTT--HHHHHHHHTS-HHHHHHHHHHHHHHTT-SSHHHHHHHHHHTT-

InterPro domains:
  IPR000792 Transcription regulator LuxR, C-terminal [PF00196] (153-208)
  IPR000792 Transcription regulator LuxR, C-terminal [PR00038] (154-168)
  IPR000792 Transcription regulator LuxR, C-terminal [PR00038] (168-184)
  IPR000792 Transcription regulator LuxR, C-terminal [PR00038] (184-196)
  IPR000792 Transcription regulator LuxR, C-terminal [PS50043] (147-212)
  IPR000792 Transcription regulator LuxR, C-terminal [SM00421] (151-208)
  IPR000792 Transcription regulator LuxR, C-terminal [cd06170] (154-202)
  IPR001789 Signal transduction response regulator, receiver domain [PF00072] (11-125)
  IPR001789 Signal transduction response regulator, receiver domain [PS50110] (10-129)
  IPR001789 Signal transduction response regulator, receiver domain [SM00448] (9-125)
  IPR011006 CheY-like superfamily [SSF52172] (9-131)
  IPR016032 Signal transduction response regulator, C-terminal effector [SSF46894] (146-212)
  IPR051015 DNA-binding transcriptional activator EvgA-like [PTHR45566] (7-211)
  IPR058245 NreC/VraR/RcsB-like, phosphoacceptor receiver domain [cd17535] (11-130)

Radius of gyration: 26.03 Å; Cα contacts (8 Å, |Δi|>4): 731; chains: 2; bounding box: 47×95×56 Å

Nearest PDB structures (foldseek):
  6eo3-assembly1_A  TM=5.754E-01  e=5.032E-12  Salmonella enterica subsp. enterica serovar Typhimurium
  6eo2-assembly1_A  TM=5.717E-01  e=1.127E-11  Salmonella enterica subsp. enterica serovar Typhimurium
  4zms-assembly1_B  TM=5.786E-01  e=1.340E-10  Streptococcus pneumoniae R6
  6zii-assembly1_B  TM=8.306E-01  e=7.554E-08  Salmonella enterica subsp. enterica serovar Typhimurium
  4e7p-assembly2_A  TM=8.794E-01  e=9.518E-07  Streptococcus pneumoniae R6

pLDDT: mean 80.8, std 15.47, range [34.75, 98.44]

Solvent-accessible surface area (backbone atoms only — not comparable to full-atom values): 21874 Å² total; per-residue (Å²): 126,80,75,74,73,71,73,54,48,29,30,40,40,33,27,50,29,42,37,41,35,52,34,50,51,50,34,46,45,70,59,39,68,64,45,44,77,44,79,24,54,31,38,67,47,44,54,52,61,55,65,40,90,48,97,61,62,49,45,33,39,40,33,32,56,82,21,52,84,46,43,62,47,64,47,38,34,51,47,37,72,77,36,74,81,35,36,33,31,36,38,27,84,71,83,49,64,69,56,50,50,47,37,41,74,29,54,33,38,24,34,35,30,45,42,23,44,57,67,57,51,26,52,42,50,46,42,30,71,72,70,37,57,38,37,72,50,72,37,60,74,60,50,51,52,46,46,46,50,34,60,69,64,46,50,75,66,49,46,53,53,37,44,41,38,48,70,65,46,49,48,60,52,46,6,63,74,68,73,45,52,42,65,57,34,50,52,50,47,53,54,41,19,56,61,58,72,34,90,37,69,45,30,43,16,50,50,29,48,75,71,67,88,126,82,76,75,72,71,73,54,49,29,31,40,41,32,28,49,30,44,36,42,36,53,33,50,52,52,33,44,44,70,59,40,69,64,45,44,77,45,79,24,55,31,40,68,47,44,54,53,60,55,64,39,93,48,95,61,62,48,45,32,37,40,33,34,55,82,21,51,85,45,45,61,48,64,48,38,35,52,47,37,71,77,37,76,82,34,37,33,32,37,37,24,85,71,81,49,65,70,56,52,51,47,36,41,73,29,56,33,37,24,35,35,30,45,42,25,44,58,67,59,52,26,53,42,48,46,42,29,73,72,70,39,56,37,38,73,48,71,39,59,74,61,51,52,53,48,46,46,50,34,60,69,64,45,48,77,65,48,47,53,51,37,43,42,39,48,71,66,47,49,50,60,52,46,8,62,75,69,74,46,51,43,66,56,37,50,53,50,49,55,52,41,19,56,60,56,71,34,89,37,69,45,28,43,17,51,50,27,49,74,70,68,85

Sequence (426 aa):
MPSTRSLPARVIVADDYPLFRDGLRRVVRRYLPQAAVSEAGSFDEVLRLASSVSPEPPALFVLDLLLPGFAASQSIERLRRAYRHSAIVIVSMLDDPRLVDEVLAAGADGYLGKSLEAGEIGTALQTLGSGEPVVRLRGGSSAGSRQRALLDALTPRQQAVLRLIADGLSNKEIGRALSISPFTVRVHVSSLLRALEVNTRTAAAALAVKAGFMPSTRSLPARVIVADDYPLFRDGLRRVVRRYLPQAAVSEAGSFDEVLRLASSVSPEPPALFVLDLLLPGFAASQSIERLRRAYRHSAIVIVSMLDDPRLVDEVLAAGADGYLGKSLEAGEIGTALQTLGSGEPVVRLRGGSSAGSRQRALLDALTPRQQAVLRLIADGLSNKEIGRALSISPFTVRVHVSSLLRALEVNTRTAAAALAVKAGF